Protein AF-A0A8T8WKZ9-F1 (afdb_monomer)

Mean predicted aligned error: 11.45 Å

Sequence (466 aa):
MDSLEERHQKELRELQSKVSRLCDRLESTAENGCGLSLSNDELLAGPQVRETDSFDIVRCGTVTEGEWEELYDFFDEHCRTVIAFMDDQLYSAAHVIRTQPLMATVICVIASKAVRPENYTTYLGAADQIINTTFSGAIDIYTVQAMMLLAAWTGRHRLWGYVASIAVELGLSVAASNLADVSVEHTADLVGLARTWFSLCCFDLMINLNRPFVVYNIMDYLPVASQLLVSPHCRPVDYRLCAYLQGFSITAEAKAQIAKTELQPNPLPDSVIQRLGALDQKIDRWFYHINNSMEPLYQTFAKKQDRNRFMVPFAFLKIYVNGLALHGKVSQHGSADTNRVAFIQKALDSACLLLQTQFESKEFRQMLPYSGDYNLVTTYYAIEFMPKALEVASAAVNCELVLSRLRQGAQLLEEAGAAESASKVRDELHMLKQVMRTSLPPEGLVADLDQAAGESLFDIPNLLDG

Secondary structure (DSSP, 8-state):
-HHHHHHHHHHHHHHHHHHHHHHHHHHHHHTT---------SS-------------TTTTTSS-HHHHHHHHHHIIIIITTSSTTS-GGGG--HHHHHT-HHHHHHHHHHHHHHH-GGGHHHHHHHHHHHHHHHTTS---HHHHHHHHHHHHHHT-HHHHHHHHHHHHHTTHHHHHHHTT-TTS---HHHHHHHHHHHHHHHHHHHH-SSS--SSTTHHHHHHHHGGGGGSTT--HHHHHHHHHHHHHHHHHHHHHHS-TTTTSSSSPPHHHHHHHHHHHHHHHHHHHHHHHHS-HHHHS-SSGGGGGGGHHHHHHHHHHHHHGGGTT---SSS---HHHHHHHHHHHHHHHHHHHHHHH-HHHHHHHHHHHHHHTHHHHHHHHHHHHHHHHHGGGS-HHHHHHHHHHHHHHHHHTT-HHHHHHHHHHHHHHHHHHHHHSPP--------SS-SS-TTS---TT--

Solvent-accessible surface area (backbone atoms only — not comparable to full-atom values): 26734 Å² total; per-residue (Å²): 119,69,71,60,55,54,48,53,56,49,52,51,52,52,50,53,53,52,51,52,56,50,52,56,50,54,53,59,59,61,74,74,70,78,87,81,91,76,92,76,82,89,87,79,89,62,85,76,72,72,78,68,82,70,74,33,54,48,85,70,65,78,38,51,70,72,55,48,51,56,25,45,53,50,27,63,77,70,47,50,71,66,55,68,47,52,65,57,72,80,66,74,42,66,78,62,42,65,74,34,41,54,40,41,29,39,40,42,31,52,26,16,43,70,80,38,57,88,48,25,66,59,35,44,52,52,40,51,54,54,56,61,50,51,81,84,44,90,79,55,70,63,51,49,52,25,50,54,51,46,28,43,55,63,56,40,69,72,52,53,54,53,47,51,53,51,39,50,74,72,37,17,59,56,34,36,56,45,57,64,39,89,87,52,81,75,42,66,66,46,50,51,36,17,51,53,39,52,35,50,50,39,51,35,48,68,71,29,74,91,47,79,62,75,61,76,70,57,74,73,51,57,79,34,49,58,43,45,74,75,34,92,70,50,51,66,41,46,59,33,33,41,53,48,42,59,56,39,44,52,57,53,48,48,62,73,74,50,56,76,74,66,36,42,50,85,59,69,47,68,72,54,53,52,51,49,51,52,52,55,51,48,52,51,52,49,51,51,45,52,72,73,68,46,56,68,81,43,66,30,64,98,52,85,80,39,72,54,62,60,49,46,56,50,20,45,53,40,26,55,58,30,37,49,54,55,44,49,78,71,97,60,103,62,85,78,44,63,67,44,38,52,31,34,47,54,12,47,55,22,34,40,49,32,41,47,57,52,69,72,33,64,68,60,51,72,45,19,53,46,40,31,53,48,73,36,54,62,52,52,53,36,62,69,42,46,68,64,45,42,79,75,29,51,94,79,48,68,55,69,59,52,54,50,32,50,51,52,45,25,48,54,32,39,58,26,68,38,50,69,62,18,48,53,49,51,53,52,50,53,52,51,54,54,54,49,68,74,71,55,79,85,88,84,88,86,80,86,92,86,88,87,86,85,86,62,94,81,61,79,76,75,91,79,82,127

Foldseek 3Di:
DVVVVVVVVVVVVVVVVVVVVVVVVVVVVVVPDDDDDDDDDDDDPDPPPPPPPLDACCVVVVAPPVRLVVLLVQCLVFPLPPQLLDDSVLSVDSVVQSVVRLSSLLSNLLSCLPPPVVSNVVSVVSNVVNVVVVVPDDDDPNNLSSLVSNCQQPVVVVSLLVSQVVLVVVCLVVLLVCLVPPVDAQDLVSLVSVSSVLSSLLCQLLQQLVHDGSDPPSVVSLVSLCSLVVHPNRDLSSLVSNLSSQLSVLSVVLPVVDDLVQLQDPPRDPVLLVSLVVSLVSLVVSLVCLLPPPPCSSCDDPDPLCVCVVLQSSLLSLLSSLLSNLRNDDPDDDDANPSSLVSLQSNLVSLLSNLVSCLPDPSSLVSQSSNVSNSCSSLVSSLVRLLSSCSRNVVPDDVVSSLVSLLSSLVSCVSNVNPVVSVVSVVSSVVSVVVVVVPDDDDDDDDDDPDDDDPPPPDDPPPPPD

Organism: NCBI:txid1448312

Structure (mmCIF, N/CA/C/O backbone):
data_AF-A0A8T8WKZ9-F1
#
_entry.id   AF-A0A8T8WKZ9-F1
#
loop_
_atom_site.group_PDB
_atom_site.id
_atom_site.type_symbol
_atom_site.label_atom_id
_atom_site.label_alt_id
_atom_site.label_comp_id
_atom_site.label_asym_id
_atom_site.label_entity_id
_atom_site.label_seq_id
_atom_site.pdbx_PDB_ins_code
_atom_site.Cartn_x
_atom_site.Cartn_y
_atom_site.Cartn_z
_atom_site.occupancy
_atom_site.B_iso_or_equiv
_atom_site.auth_seq_id
_atom_site.auth_comp_id
_atom_site.auth_asym_id
_atom_site.auth_atom_id
_atom_site.pdbx_PDB_model_num
ATOM 1 N N . MET A 1 1 ? -42.013 -9.005 -16.470 1.00 48.75 1 MET A N 1
ATOM 2 C CA . MET A 1 1 ? -41.425 -8.236 -15.353 1.00 48.75 1 MET A CA 1
ATOM 3 C C . MET A 1 1 ? -42.180 -8.489 -14.048 1.00 48.75 1 MET A C 1
ATOM 5 O O . MET A 1 1 ? -41.531 -8.572 -13.019 1.00 48.75 1 MET A O 1
ATOM 9 N N . ASP A 1 2 ? -43.481 -8.775 -14.105 1.00 52.38 2 ASP A N 1
ATOM 10 C CA . ASP A 1 2 ? -44.369 -8.991 -12.943 1.00 52.38 2 ASP A CA 1
ATOM 11 C C . ASP A 1 2 ? -43.959 -10.119 -11.970 1.00 52.38 2 ASP A C 1
ATOM 13 O O . ASP A 1 2 ? -44.215 -10.034 -10.773 1.00 52.38 2 ASP A O 1
ATOM 17 N N . SER A 1 3 ? -43.243 -11.151 -12.435 1.00 63.34 3 SER A N 1
ATOM 18 C CA . SER A 1 3 ? -42.847 -12.292 -11.588 1.00 63.34 3 SER A CA 1
ATOM 19 C C . SER A 1 3 ? -41.728 -11.982 -10.580 1.00 63.34 3 SER A C 1
ATOM 21 O O . SER A 1 3 ? -41.629 -12.668 -9.562 1.00 63.34 3 SER A O 1
ATOM 23 N N . LEU A 1 4 ? -40.874 -10.987 -10.847 1.00 62.34 4 LEU A N 1
ATOM 24 C CA . LEU A 1 4 ? -39.791 -10.611 -9.927 1.00 62.34 4 LEU A CA 1
ATOM 25 C C . LEU A 1 4 ? -40.314 -9.680 -8.823 1.00 62.34 4 LEU A C 1
ATOM 27 O O . LEU A 1 4 ? -39.914 -9.780 -7.666 1.00 62.34 4 LEU A O 1
ATOM 31 N N . GLU A 1 5 ? -41.262 -8.817 -9.182 1.00 75.75 5 GLU A N 1
ATOM 32 C CA . GLU A 1 5 ? -41.898 -7.867 -8.274 1.00 75.75 5 GLU A CA 1
ATOM 33 C C . GLU A 1 5 ? -42.826 -8.573 -7.274 1.00 75.75 5 GLU A C 1
ATOM 35 O O . GLU A 1 5 ? -42.770 -8.284 -6.078 1.00 75.75 5 GLU A O 1
ATOM 40 N N . GLU A 1 6 ? -43.577 -9.593 -7.709 1.00 77.62 6 GLU A N 1
ATOM 41 C CA . GLU A 1 6 ? -44.344 -10.455 -6.796 1.00 77.62 6 GLU A CA 1
ATOM 42 C C . GLU A 1 6 ? -43.448 -11.204 -5.802 1.00 77.62 6 GLU A C 1
ATOM 44 O O . GLU A 1 6 ? -43.813 -11.366 -4.632 1.00 77.62 6 GL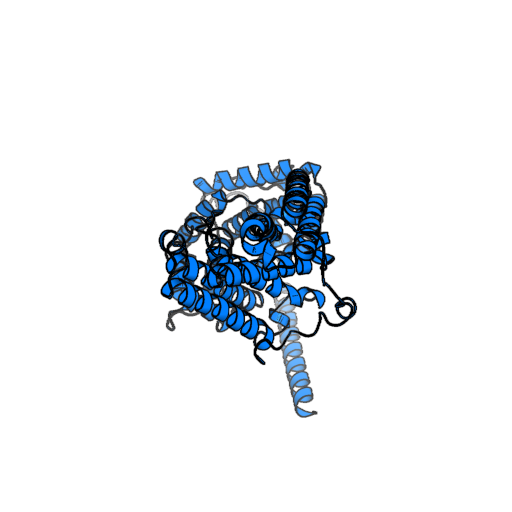U A O 1
ATOM 49 N N . ARG A 1 7 ? -42.257 -11.637 -6.239 1.00 78.06 7 ARG A N 1
ATOM 50 C CA . ARG A 1 7 ? -41.293 -12.325 -5.372 1.00 78.06 7 ARG A CA 1
ATOM 51 C C . ARG A 1 7 ? -40.749 -11.385 -4.299 1.00 78.06 7 ARG A C 1
ATOM 53 O O . ARG A 1 7 ? -40.805 -11.729 -3.120 1.00 78.06 7 ARG A O 1
ATOM 60 N N . HIS A 1 8 ? -40.339 -10.176 -4.680 1.00 74.62 8 HIS A N 1
ATOM 61 C CA . HIS A 1 8 ? -39.871 -9.168 -3.726 1.00 74.62 8 HIS A CA 1
ATOM 62 C C . HIS A 1 8 ? -40.979 -8.718 -2.762 1.00 74.62 8 HIS A C 1
ATOM 64 O O . HIS A 1 8 ? -40.730 -8.584 -1.566 1.00 74.62 8 HIS A O 1
ATOM 70 N N . GLN A 1 9 ? -42.226 -8.564 -3.224 1.00 84.69 9 GLN A N 1
ATOM 71 C CA . GLN A 1 9 ? -43.358 -8.244 -2.342 1.00 84.69 9 GLN A CA 1
ATOM 72 C C . GLN A 1 9 ? -43.710 -9.383 -1.376 1.00 84.69 9 GLN A C 1
ATOM 74 O O . GLN A 1 9 ? -44.252 -9.143 -0.292 1.00 84.69 9 GLN A O 1
ATOM 79 N N . LYS A 1 10 ? -43.452 -10.638 -1.753 1.00 87.12 10 LYS A N 1
ATOM 80 C CA . LYS A 1 10 ? -43.629 -11.787 -0.860 1.00 87.12 10 LYS A CA 1
ATOM 81 C C . LYS A 1 10 ? -42.537 -11.827 0.212 1.00 87.12 10 LYS A C 1
ATOM 83 O O . LYS A 1 10 ? -42.863 -11.986 1.385 1.00 87.12 10 LYS A O 1
ATOM 88 N N . GLU A 1 11 ? -41.284 -11.604 -0.174 1.00 83.38 11 GLU A N 1
ATOM 89 C CA . GLU A 1 11 ? -40.138 -11.555 0.745 1.00 83.38 11 GLU A CA 1
ATOM 90 C C . GLU A 1 11 ? -40.256 -10.390 1.744 1.00 83.38 11 GLU A C 1
ATOM 92 O O . GLU A 1 11 ? -40.051 -10.581 2.944 1.00 83.38 11 GLU A O 1
ATOM 97 N N . LEU A 1 12 ? -40.711 -9.214 1.292 1.00 81.25 12 LEU A N 1
ATOM 98 C CA . LEU A 1 12 ? -40.998 -8.061 2.157 1.00 81.25 12 LEU A CA 1
ATOM 99 C C . LEU A 1 12 ? -42.081 -8.359 3.202 1.00 81.25 12 LEU A C 1
ATOM 101 O O . LEU A 1 12 ? -41.919 -8.011 4.372 1.00 81.25 12 LEU A O 1
ATOM 105 N N . ARG A 1 13 ? -43.162 -9.045 2.811 1.00 87.50 13 ARG A N 1
ATOM 106 C CA . ARG A 1 13 ? -44.236 -9.436 3.741 1.00 87.50 13 ARG A CA 1
ATOM 107 C C . ARG A 1 13 ? -43.771 -10.473 4.766 1.00 87.50 13 ARG A C 1
ATOM 109 O O . ARG A 1 13 ? -44.163 -10.401 5.931 1.00 87.50 13 ARG A O 1
ATOM 116 N N . GLU A 1 14 ? -42.914 -11.411 4.367 1.00 86.88 14 GLU A N 1
ATOM 117 C CA . GLU A 1 14 ? -42.311 -12.376 5.295 1.00 86.88 14 GLU A CA 1
ATOM 118 C C . GLU A 1 14 ? -41.370 -11.708 6.302 1.00 86.88 14 GLU A C 1
ATOM 120 O O . GLU A 1 14 ? -41.425 -12.025 7.493 1.00 86.88 14 GLU A O 1
ATOM 125 N N . LEU A 1 15 ? -40.546 -10.758 5.851 1.00 79.31 15 LEU A N 1
ATOM 126 C CA . LEU A 1 15 ? -39.672 -9.965 6.717 1.00 79.31 15 LEU A CA 1
ATOM 127 C C . LEU A 1 15 ? -40.476 -9.150 7.732 1.00 79.31 15 LEU A C 1
ATOM 129 O O . LEU A 1 15 ? -40.203 -9.232 8.928 1.00 79.31 15 LEU A O 1
ATOM 133 N N . GLN A 1 16 ? -41.521 -8.448 7.289 1.00 82.38 16 GLN A N 1
ATOM 134 C CA . GLN A 1 16 ? -42.404 -7.685 8.178 1.00 82.38 16 GLN A CA 1
ATOM 135 C C . GLN A 1 16 ? -43.085 -8.580 9.226 1.00 82.38 16 GLN A C 1
ATOM 137 O O . GLN A 1 16 ? -43.131 -8.224 10.402 1.00 82.38 16 GLN A O 1
ATOM 142 N N . SER A 1 17 ? -43.536 -9.782 8.843 1.00 84.25 17 SER A N 1
ATOM 143 C CA . SER A 1 17 ? -44.121 -10.738 9.794 1.00 84.25 17 SER A CA 1
ATOM 144 C C . SER A 1 17 ? -43.108 -11.233 10.833 1.00 84.25 17 SER A C 1
ATOM 146 O O . SER A 1 17 ? -43.464 -11.394 12.001 1.00 84.25 17 SER A O 1
ATOM 148 N N . LYS A 1 18 ? -41.848 -11.469 10.440 1.00 82.94 18 LYS A N 1
ATOM 149 C CA . LYS A 1 18 ? -40.783 -11.886 11.370 1.00 82.94 18 LYS A CA 1
ATOM 150 C C . LYS A 1 18 ? -40.422 -10.778 12.357 1.00 82.94 18 LYS A C 1
ATOM 152 O O . LYS A 1 18 ? -40.240 -11.075 13.534 1.00 82.94 18 LYS A O 1
ATOM 157 N N . VAL A 1 19 ? -40.361 -9.530 11.892 1.00 81.25 19 VAL A N 1
ATOM 158 C CA . VAL A 1 19 ? -40.084 -8.363 12.742 1.00 81.25 19 VAL A CA 1
ATOM 159 C C . VAL A 1 19 ? -41.195 -8.169 13.773 1.00 81.25 19 VAL A C 1
ATOM 161 O O . VAL A 1 19 ? -40.887 -8.084 14.956 1.00 81.25 19 VAL A O 1
ATOM 164 N N . SER A 1 20 ? -42.471 -8.228 13.370 1.00 82.06 20 SER A N 1
ATOM 165 C CA . SER A 1 20 ? -43.595 -8.127 14.319 1.00 82.06 20 SER A CA 1
ATOM 166 C C . SER A 1 20 ? -43.516 -9.185 15.423 1.00 82.06 20 SER A C 1
ATOM 168 O O . SER A 1 20 ? -43.605 -8.852 16.597 1.00 82.06 20 SER A O 1
ATOM 170 N N . ARG A 1 21 ? -43.232 -10.449 15.074 1.00 80.12 21 ARG A N 1
ATOM 171 C CA . ARG A 1 21 ? -43.097 -11.526 16.073 1.00 80.12 21 ARG A CA 1
ATOM 172 C C . ARG A 1 21 ? -41.918 -11.329 17.025 1.00 80.12 21 ARG A C 1
ATOM 174 O O . ARG A 1 21 ? -41.948 -11.853 18.134 1.00 80.12 21 ARG A O 1
ATOM 181 N N . LEU A 1 22 ? -40.851 -10.659 16.590 1.00 73.62 22 LEU A N 1
ATOM 182 C CA . LEU A 1 22 ? -39.712 -10.342 17.453 1.00 73.62 22 LEU A CA 1
ATOM 183 C C . LEU A 1 22 ? -40.045 -9.195 18.410 1.00 73.62 22 LEU A C 1
ATOM 185 O O . LEU A 1 22 ? -39.697 -9.294 19.585 1.00 73.62 22 LEU A O 1
ATOM 189 N N . CYS A 1 23 ? -40.761 -8.172 17.938 1.00 73.88 23 CYS A N 1
ATOM 190 C CA . CYS A 1 23 ? -41.274 -7.088 18.777 1.00 73.88 23 CYS A CA 1
ATOM 191 C C . CYS A 1 23 ? -42.235 -7.622 19.850 1.00 73.88 23 CYS A C 1
ATOM 193 O O . CYS A 1 23 ? -41.998 -7.380 21.031 1.00 73.88 23 CYS A O 1
ATOM 195 N N . ASP A 1 24 ? -43.200 -8.467 19.473 1.00 72.38 24 ASP A N 1
ATOM 196 C CA . ASP A 1 24 ? -44.149 -9.077 20.418 1.00 72.38 24 ASP A CA 1
ATOM 197 C C . ASP A 1 24 ? -43.430 -9.923 21.490 1.00 72.38 24 ASP A C 1
ATOM 199 O O . ASP A 1 24 ? -43.815 -9.956 22.660 1.00 72.38 24 ASP A O 1
ATOM 203 N N . ARG A 1 25 ? -42.336 -10.605 21.113 1.00 71.69 25 ARG A N 1
ATOM 204 C CA . ARG A 1 25 ? -41.516 -11.382 22.057 1.00 71.69 25 ARG A CA 1
ATOM 205 C C . ARG A 1 25 ? -40.749 -10.490 23.027 1.00 71.69 25 ARG A C 1
ATOM 207 O O . ARG A 1 25 ? -40.689 -10.834 24.204 1.00 71.69 25 ARG A O 1
ATOM 214 N N . LEU A 1 26 ? -40.192 -9.379 22.549 1.00 64.31 26 LEU A N 1
ATOM 215 C CA . LEU A 1 26 ? -39.468 -8.403 23.368 1.00 64.31 26 LEU A CA 1
ATOM 216 C C . LEU A 1 26 ? -40.388 -7.730 24.393 1.00 64.31 26 LEU A C 1
ATOM 218 O O . LEU A 1 26 ? -40.018 -7.623 25.564 1.00 64.31 26 LEU A O 1
ATOM 222 N N . GLU A 1 27 ? -41.603 -7.374 23.982 1.00 64.94 27 GLU A N 1
ATOM 223 C CA . GLU A 1 27 ? -42.620 -6.797 24.866 1.00 64.94 27 GLU A CA 1
ATOM 224 C C . GLU A 1 27 ? -43.081 -7.813 25.926 1.00 64.94 27 GLU A C 1
ATOM 226 O O . GLU A 1 27 ? -43.114 -7.494 27.114 1.00 64.94 27 GLU A O 1
ATOM 231 N N . SER A 1 28 ? -43.267 -9.087 25.550 1.00 55.44 28 SER A N 1
ATOM 232 C CA . SER A 1 28 ? -43.614 -10.153 26.508 1.00 55.44 28 SER A CA 1
ATOM 233 C C . SER A 1 28 ? -42.519 -10.456 27.548 1.00 55.44 28 SER A C 1
ATOM 235 O O . SER A 1 28 ? -42.813 -10.913 28.655 1.00 55.44 28 SER A O 1
ATOM 237 N N . THR A 1 29 ? -41.245 -10.197 27.226 1.00 52.41 29 THR A N 1
ATOM 238 C CA . THR A 1 29 ? -40.129 -10.325 28.180 1.00 52.41 29 THR A CA 1
ATOM 239 C C . THR A 1 29 ? -39.989 -9.127 29.114 1.00 52.41 29 THR A C 1
ATOM 241 O O . THR A 1 29 ? -39.468 -9.294 30.215 1.00 52.41 29 THR A O 1
ATOM 244 N N . ALA A 1 30 ? -40.473 -7.947 28.719 1.00 46.53 30 ALA A N 1
ATOM 245 C CA . ALA A 1 30 ? -40.441 -6.748 29.554 1.00 46.53 30 ALA A CA 1
ATOM 246 C C . ALA A 1 30 ? -41.536 -6.758 30.639 1.00 46.53 30 ALA A C 1
ATOM 248 O O . ALA A 1 30 ? -41.318 -6.241 31.733 1.00 46.53 30 ALA A O 1
ATOM 249 N N . GLU A 1 31 ? -42.681 -7.402 30.388 1.00 45.56 31 GLU A N 1
ATOM 250 C CA . GLU A 1 31 ? -43.808 -7.436 31.337 1.00 45.56 31 GLU A CA 1
ATOM 251 C C . GLU A 1 31 ? -43.670 -8.481 32.465 1.00 45.56 31 GLU A C 1
ATOM 253 O O . GLU A 1 31 ? -44.342 -8.370 33.488 1.00 45.56 31 GLU A O 1
ATOM 258 N N . ASN A 1 32 ? -42.758 -9.456 32.347 1.00 43.00 32 ASN A N 1
ATOM 259 C CA . ASN A 1 32 ? -42.540 -10.497 33.369 1.00 43.00 32 ASN A CA 1
ATOM 260 C C . ASN A 1 32 ? -41.436 -10.172 34.397 1.00 43.00 32 ASN A C 1
ATOM 262 O O . ASN A 1 32 ? -41.129 -10.999 35.257 1.00 43.00 32 ASN A O 1
ATOM 266 N N . GLY A 1 33 ? -40.835 -8.982 34.337 1.00 40.00 33 GLY A N 1
ATOM 267 C CA . GLY A 1 33 ? -39.768 -8.561 35.245 1.00 40.00 33 GLY A CA 1
ATOM 268 C C . GLY A 1 33 ? -40.228 -7.533 36.275 1.00 40.00 33 GLY A C 1
ATOM 269 O O . GLY A 1 33 ? -39.850 -6.371 36.172 1.00 40.00 33 GLY A O 1
ATOM 270 N N . CYS A 1 34 ? -41.005 -7.931 37.289 1.00 31.66 34 CYS A N 1
ATOM 271 C CA . CYS A 1 34 ? -41.248 -7.064 38.445 1.00 31.66 34 CYS A CA 1
ATOM 272 C C . CYS A 1 34 ? -41.104 -7.799 39.781 1.00 31.66 34 CYS A C 1
ATOM 274 O O . CYS A 1 34 ? -41.823 -8.755 40.064 1.00 31.66 34 CYS A O 1
ATOM 276 N N . GLY A 1 35 ? -40.222 -7.253 40.623 1.00 29.45 35 GLY A N 1
ATOM 277 C CA . GLY A 1 35 ? -40.272 -7.381 42.075 1.00 29.45 35 GLY A CA 1
ATOM 278 C C . GLY A 1 35 ? -39.151 -8.216 42.678 1.00 29.45 35 GLY A C 1
ATOM 279 O O . GLY A 1 35 ? -39.231 -9.435 42.670 1.00 29.45 35 GLY A O 1
ATOM 280 N N . LEU A 1 36 ? -38.147 -7.545 43.255 1.00 28.38 36 LEU A N 1
ATOM 281 C CA . LEU A 1 36 ? -37.697 -7.735 44.644 1.00 28.38 36 LEU A CA 1
ATOM 282 C C . LEU A 1 36 ? -36.511 -6.798 44.928 1.00 28.38 36 LEU A C 1
ATOM 284 O O . LEU A 1 36 ? -35.395 -7.000 44.463 1.00 28.38 36 LEU A O 1
ATOM 288 N N . SER A 1 37 ? -36.771 -5.762 45.722 1.00 32.53 37 SER A N 1
ATOM 289 C CA . SER A 1 37 ? -35.745 -5.048 46.477 1.00 32.53 37 SER A CA 1
ATOM 290 C C . SER A 1 37 ? -35.223 -5.953 47.590 1.00 32.53 37 SER A C 1
ATOM 292 O O . SER A 1 37 ? -36.053 -6.506 48.308 1.00 32.53 37 SER A O 1
ATOM 294 N N . LEU A 1 38 ? -33.906 -6.039 47.782 1.00 27.23 38 LEU A N 1
ATOM 295 C CA . LEU A 1 38 ? -33.244 -6.130 49.090 1.00 27.23 38 LEU A CA 1
ATOM 296 C C . LEU A 1 38 ? -31.725 -6.014 48.894 1.00 27.23 38 LEU A C 1
ATOM 298 O O . LEU A 1 38 ? -31.119 -6.731 48.103 1.00 27.23 38 LEU A O 1
ATOM 302 N N . SER A 1 39 ? -31.140 -5.083 49.637 1.00 34.62 39 SER A N 1
ATOM 303 C CA . SER A 1 39 ? -29.712 -4.954 49.903 1.00 34.62 39 SER A CA 1
ATOM 304 C C . SER A 1 39 ? -29.153 -6.227 50.535 1.00 34.62 39 SER A C 1
ATOM 306 O O . SER A 1 39 ? -29.750 -6.722 51.487 1.00 34.62 39 SER A O 1
ATOM 308 N N . ASN A 1 40 ? -27.993 -6.683 50.068 1.00 28.42 40 ASN A N 1
ATOM 309 C CA . ASN A 1 40 ? -27.014 -7.414 50.870 1.00 28.42 40 ASN A CA 1
ATOM 310 C C . ASN A 1 40 ? -25.637 -7.219 50.230 1.00 28.42 40 ASN A C 1
ATOM 312 O O . ASN A 1 40 ? -25.281 -7.878 49.253 1.00 28.42 40 ASN A O 1
ATOM 316 N N . ASP A 1 41 ? -24.904 -6.267 50.801 1.00 33.44 41 ASP A N 1
ATOM 317 C CA . ASP A 1 41 ? -23.449 -6.290 50.826 1.00 33.44 41 ASP A CA 1
ATOM 318 C C . ASP A 1 41 ? -22.956 -7.640 51.376 1.00 33.44 41 ASP A C 1
ATOM 320 O O . ASP A 1 41 ? -23.628 -8.283 52.183 1.00 33.44 41 ASP A O 1
ATOM 324 N N . GLU A 1 42 ? -21.759 -8.031 50.939 1.00 36.00 42 GLU A N 1
ATOM 325 C CA . GLU A 1 42 ? -20.945 -9.113 51.506 1.00 36.00 42 GLU A CA 1
ATOM 326 C C . GLU A 1 42 ? -21.527 -10.533 51.409 1.00 36.00 42 GLU A C 1
ATOM 328 O O . GLU A 1 42 ? -21.991 -11.062 52.411 1.00 36.00 42 GLU A O 1
ATOM 333 N N . LEU A 1 43 ? -21.416 -11.206 50.246 1.00 31.42 43 LEU A N 1
ATOM 334 C CA . LEU A 1 43 ? -21.198 -12.674 50.184 1.00 31.42 43 LEU A CA 1
ATOM 335 C C . LEU A 1 43 ? -20.995 -13.261 48.770 1.00 31.42 43 LEU A C 1
ATOM 337 O O . LEU A 1 43 ? -21.467 -14.353 48.497 1.00 31.42 43 LEU A O 1
ATOM 341 N N . LEU A 1 44 ? -20.249 -12.616 47.865 1.00 32.22 44 LEU A N 1
ATOM 342 C CA . LEU A 1 44 ? -19.703 -13.296 46.672 1.00 32.22 44 LEU A CA 1
ATOM 343 C C . LEU A 1 44 ? -18.337 -12.708 46.285 1.00 32.22 44 LEU A C 1
ATOM 345 O O . LEU A 1 44 ? -18.161 -12.108 45.229 1.00 32.22 44 LEU A O 1
ATOM 349 N N . ALA A 1 45 ? -17.343 -12.893 47.155 1.00 33.38 45 ALA A N 1
ATOM 350 C CA . ALA A 1 45 ? -15.942 -12.701 46.791 1.00 33.38 45 ALA A CA 1
ATOM 351 C C . ALA A 1 45 ? -15.479 -13.876 45.906 1.00 33.38 45 ALA A C 1
ATOM 353 O O . ALA A 1 45 ? -14.864 -14.832 46.378 1.00 33.38 45 ALA A O 1
ATOM 354 N N . GLY A 1 46 ? -15.813 -13.818 44.614 1.00 35.88 46 GLY A N 1
ATOM 355 C CA . GLY A 1 46 ? -15.038 -14.509 43.581 1.00 35.88 46 GLY A CA 1
ATOM 356 C C . GLY A 1 46 ? -13.632 -13.900 43.495 1.00 35.88 46 GLY A C 1
ATOM 357 O O . GLY A 1 46 ? -13.420 -12.8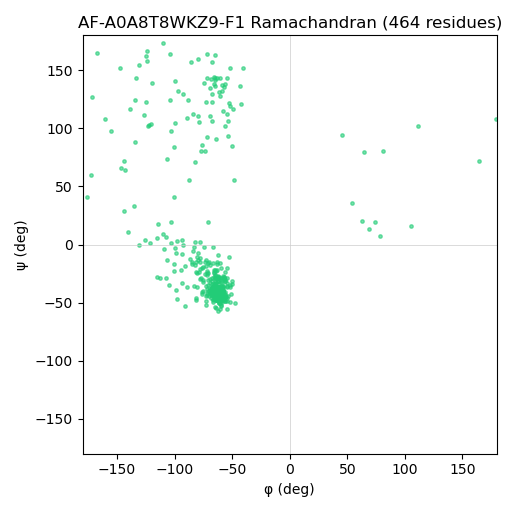04 44.024 1.00 35.88 46 GLY A O 1
ATOM 358 N N . PRO A 1 47 ? -12.648 -14.579 42.875 1.00 31.02 47 PRO A N 1
ATOM 359 C CA . PRO A 1 47 ? -11.310 -14.021 42.762 1.00 31.02 47 PRO A CA 1
ATOM 360 C C . PRO A 1 47 ? -11.426 -12.684 42.039 1.00 31.02 47 PRO A C 1
ATOM 362 O O . PRO A 1 47 ? -11.841 -12.648 40.882 1.00 31.02 47 PRO A O 1
ATOM 365 N N . GLN A 1 48 ? -11.106 -11.593 42.742 1.00 32.06 48 GLN A N 1
ATOM 366 C CA . GLN A 1 48 ? -10.944 -10.290 42.123 1.00 32.06 48 GLN A CA 1
ATOM 367 C C . GLN A 1 48 ? -9.888 -10.462 41.037 1.00 32.06 48 GLN A C 1
ATOM 369 O O . GLN A 1 48 ? -8.689 -10.541 41.313 1.00 32.06 48 GLN A O 1
ATOM 374 N N . VAL A 1 49 ? -10.351 -10.554 39.791 1.00 36.72 49 VAL A N 1
ATOM 375 C CA . VAL A 1 49 ? -9.565 -10.125 38.648 1.00 36.72 49 VAL A CA 1
ATOM 376 C C . VAL A 1 49 ? -9.198 -8.701 39.015 1.00 36.72 49 VAL A C 1
ATOM 378 O O . VAL A 1 49 ? -10.070 -7.840 39.094 1.00 36.72 49 VAL A O 1
ATOM 381 N N . ARG A 1 50 ? -7.932 -8.480 39.382 1.00 34.25 50 ARG A N 1
ATOM 382 C CA . ARG A 1 50 ? -7.399 -7.126 39.447 1.00 34.25 50 ARG A CA 1
ATOM 383 C C . ARG A 1 50 ? -7.793 -6.510 38.115 1.00 34.25 50 ARG A C 1
ATOM 385 O O . ARG A 1 50 ? -7.376 -7.043 37.088 1.00 34.25 50 ARG A O 1
ATOM 392 N N . GLU A 1 51 ? -8.621 -5.468 38.130 1.00 40.53 51 GLU A N 1
ATOM 393 C CA . GLU A 1 51 ? -8.671 -4.531 37.019 1.00 40.53 51 GLU A CA 1
ATOM 394 C C . GLU A 1 51 ? -7.222 -4.089 36.843 1.00 40.53 51 GLU A C 1
ATOM 396 O O . GLU A 1 51 ? -6.701 -3.256 37.578 1.00 40.53 51 GLU A O 1
ATOM 401 N N . THR A 1 52 ? -6.493 -4.760 35.956 1.00 45.19 52 THR A N 1
ATOM 402 C CA . THR A 1 52 ? -5.331 -4.155 35.340 1.00 45.19 52 THR A CA 1
ATOM 403 C C . THR A 1 52 ? -5.885 -2.877 34.760 1.00 45.19 52 THR A C 1
ATOM 405 O O . THR A 1 52 ? -6.753 -2.967 33.890 1.00 45.19 52 THR A O 1
ATOM 408 N N . ASP A 1 53 ? -5.465 -1.739 35.317 1.00 53.44 53 ASP A N 1
ATOM 409 C CA . ASP A 1 53 ? -5.696 -0.400 34.789 1.00 53.44 53 ASP A CA 1
ATOM 410 C C . ASP A 1 53 ? -5.279 -0.414 33.318 1.00 53.44 53 ASP A C 1
ATOM 412 O O . ASP A 1 53 ? -4.129 -0.163 32.959 1.00 53.44 53 ASP A O 1
ATOM 416 N N . SER A 1 54 ? -6.204 -0.843 32.466 1.00 65.19 54 SER A N 1
ATOM 417 C CA . SER A 1 54 ? -6.014 -0.900 31.036 1.00 65.19 54 SER A CA 1
ATOM 418 C C . SER A 1 54 ? -5.970 0.553 30.621 1.00 65.19 54 SER A C 1
ATOM 420 O O . SER A 1 54 ? -6.951 1.280 30.798 1.00 65.19 54 SER A O 1
ATOM 422 N N . PHE A 1 55 ? -4.781 0.997 30.217 1.00 74.44 55 PHE A N 1
ATOM 423 C CA . PHE A 1 55 ? -4.540 2.372 29.820 1.00 74.44 55 PHE A CA 1
ATOM 424 C C . PHE A 1 55 ? -5.591 2.764 28.783 1.00 74.44 55 PHE A C 1
ATOM 426 O O . PHE A 1 55 ? -5.658 2.157 27.719 1.00 74.44 55 PHE A O 1
ATOM 433 N N . ASP A 1 56 ? -6.389 3.778 29.098 1.00 83.94 56 ASP A N 1
ATOM 434 C CA . ASP A 1 56 ? -7.410 4.337 28.223 1.00 83.94 56 ASP A CA 1
ATOM 435 C C . ASP A 1 56 ? -7.143 5.835 28.083 1.00 83.94 56 ASP A C 1
ATOM 437 O O . ASP A 1 56 ? -7.096 6.558 29.079 1.00 83.94 56 ASP A O 1
ATOM 441 N N . ILE A 1 57 ? -6.971 6.303 26.846 1.00 89.25 57 ILE A N 1
ATOM 442 C CA . ILE A 1 57 ? -6.551 7.675 26.536 1.00 89.25 57 ILE A CA 1
ATOM 443 C C . ILE A 1 57 ? -7.473 8.735 27.157 1.00 89.25 57 ILE A C 1
ATOM 445 O O . ILE A 1 57 ? -7.002 9.801 27.566 1.00 89.25 57 ILE A O 1
ATOM 449 N N . VAL A 1 58 ? -8.765 8.429 27.297 1.00 89.81 58 VAL A N 1
ATOM 450 C CA . VAL A 1 58 ? -9.728 9.339 27.922 1.00 89.81 58 VAL A CA 1
ATOM 451 C C . VAL A 1 58 ? -9.686 9.257 29.446 1.00 89.81 58 VAL A C 1
ATOM 453 O O . VAL A 1 58 ? -9.604 10.290 30.107 1.00 89.81 58 VAL A O 1
ATOM 456 N N . ARG A 1 59 ? -9.674 8.052 30.039 1.00 86.25 59 ARG A N 1
ATOM 457 C CA . ARG A 1 59 ? -9.525 7.893 31.503 1.00 86.25 59 ARG A CA 1
ATOM 458 C C . ARG A 1 59 ? -8.215 8.487 32.020 1.00 86.25 59 ARG A C 1
ATOM 460 O O . ARG A 1 59 ? -8.179 9.008 33.130 1.00 86.25 59 ARG A O 1
ATOM 467 N N . CYS A 1 60 ? -7.159 8.452 31.213 1.00 85.62 60 CYS A N 1
ATOM 468 C CA . CYS A 1 60 ? -5.878 9.090 31.504 1.00 85.62 60 CYS A CA 1
ATOM 469 C C . CYS A 1 60 ? -5.904 10.622 31.341 1.00 85.62 60 CYS A C 1
ATOM 471 O O . CYS A 1 60 ? -4.885 11.269 31.573 1.00 85.62 60 CYS A O 1
ATOM 473 N N . GLY A 1 61 ? -7.030 11.214 30.927 1.00 87.31 61 GLY A N 1
ATOM 474 C CA . GLY A 1 61 ? -7.199 12.658 30.754 1.00 87.31 61 GLY A CA 1
ATOM 475 C C . GLY A 1 61 ? -6.401 13.247 29.590 1.00 87.31 61 GLY A C 1
ATOM 476 O O . GLY A 1 61 ? -6.244 14.462 29.517 1.00 87.31 61 GLY A O 1
ATOM 477 N N . THR A 1 62 ? -5.875 12.404 28.696 1.00 91.94 62 THR A N 1
ATOM 478 C CA . THR A 1 62 ? -5.148 12.858 27.498 1.00 91.94 62 THR A CA 1
ATOM 479 C C . THR A 1 62 ? -6.113 13.383 26.437 1.00 91.94 62 THR A C 1
ATOM 481 O O . THR A 1 62 ? -5.760 14.278 25.675 1.00 91.94 62 THR A O 1
ATOM 484 N N . VAL A 1 63 ? -7.326 12.829 26.405 1.00 94.62 63 VAL A N 1
ATOM 485 C CA . VAL A 1 63 ? -8.428 13.219 25.524 1.00 94.62 63 VAL A CA 1
ATOM 486 C C . VAL A 1 63 ? -9.704 13.340 26.361 1.00 94.62 63 VAL A C 1
ATOM 488 O O . VAL A 1 63 ? -9.906 12.566 27.292 1.00 94.62 63 VAL A O 1
ATOM 491 N N . THR A 1 64 ? -10.571 14.307 26.065 1.00 95.12 64 THR A N 1
ATOM 492 C CA . THR A 1 64 ? -11.927 14.356 26.661 1.00 95.12 64 THR A CA 1
ATOM 493 C C . THR A 1 64 ? -12.912 13.500 25.857 1.00 95.12 64 THR A C 1
ATOM 495 O O . THR A 1 64 ? -12.686 13.297 24.671 1.00 95.12 64 THR A O 1
ATOM 498 N N . GLU A 1 65 ? -14.028 13.029 26.433 1.00 94.94 65 GLU A N 1
ATOM 499 C CA . GLU A 1 65 ? -14.988 12.220 25.647 1.00 94.94 65 GLU A CA 1
ATOM 500 C C . GLU A 1 65 ? -15.516 12.957 24.408 1.00 94.94 65 GLU A C 1
ATOM 502 O O . GLU A 1 65 ? -15.514 12.396 23.320 1.00 94.94 65 GLU A O 1
ATOM 507 N N . GLY A 1 66 ? -15.871 14.240 24.533 1.00 95.44 66 GLY A N 1
ATOM 508 C CA . GLY A 1 66 ? -16.343 15.018 23.380 1.00 95.44 66 GLY A CA 1
ATOM 509 C C . GLY A 1 66 ? -15.275 15.212 22.297 1.00 95.44 66 GLY A C 1
ATOM 510 O O . GLY A 1 66 ? -15.587 15.260 21.114 1.00 95.44 66 GLY A O 1
ATOM 511 N N . GLU A 1 67 ? -14.000 15.287 22.681 1.00 96.12 67 GLU A N 1
ATOM 512 C CA . GLU A 1 67 ? -12.889 15.311 21.725 1.00 96.12 67 GLU A CA 1
ATOM 513 C C . GLU A 1 67 ? -12.671 13.952 21.062 1.00 96.12 67 GLU A C 1
ATOM 515 O O . GLU A 1 67 ? -12.365 13.898 19.874 1.00 96.12 67 GLU A O 1
ATOM 520 N N . TRP A 1 68 ? -12.824 12.858 21.808 1.00 97.00 68 TRP A N 1
ATOM 521 C CA . TRP A 1 68 ? -12.739 11.520 21.240 1.00 97.00 68 TRP A CA 1
ATOM 522 C C . TRP A 1 68 ? -13.842 11.292 20.200 1.00 97.00 68 TRP A C 1
ATOM 524 O O . TRP A 1 68 ? -13.545 10.798 19.115 1.00 97.00 68 TRP A O 1
ATOM 534 N N . GLU A 1 69 ? -15.080 11.697 20.501 1.00 96.12 69 GLU A N 1
ATOM 535 C CA . GLU A 1 69 ? -16.216 11.623 19.573 1.00 96.12 69 GLU A CA 1
ATOM 536 C C . GLU A 1 69 ? -15.943 12.424 18.289 1.00 96.12 69 GLU A C 1
ATOM 538 O O . GLU A 1 69 ? -16.057 11.875 17.197 1.00 96.12 69 GLU A O 1
ATOM 543 N N . GLU A 1 70 ? -15.462 13.669 18.401 1.00 96.56 70 GLU A N 1
ATOM 544 C CA . GLU A 1 70 ? -15.079 14.499 17.244 1.00 96.56 70 GLU A CA 1
ATOM 545 C C . GLU A 1 70 ? -14.005 13.830 16.365 1.00 96.56 70 GLU A C 1
ATOM 547 O O . GLU A 1 70 ? -14.096 13.828 15.134 1.00 96.56 70 GLU A O 1
ATOM 552 N N . LEU A 1 71 ? -12.976 13.246 16.989 1.00 97.06 71 LEU A N 1
ATOM 553 C CA . LEU A 1 71 ? -11.896 12.555 16.280 1.00 97.06 71 LEU A CA 1
ATOM 554 C C . LEU A 1 71 ? -12.380 11.249 15.633 1.00 97.06 71 LEU A C 1
ATOM 556 O O . LEU A 1 71 ? -11.947 10.916 14.526 1.00 97.06 71 LEU A O 1
ATOM 560 N N . TYR A 1 72 ? -13.271 10.514 16.301 1.00 96.69 72 TYR A N 1
ATOM 561 C CA . TYR A 1 72 ? -13.886 9.308 15.757 1.00 96.69 72 TYR A CA 1
ATOM 562 C C . TYR A 1 72 ? -14.767 9.629 14.547 1.00 96.69 72 TYR A C 1
ATOM 564 O O . TYR A 1 72 ? -14.621 8.970 13.519 1.00 96.69 72 TYR A O 1
ATOM 572 N N . ASP A 1 73 ? -15.605 10.663 14.629 1.00 96.06 73 ASP A N 1
ATOM 573 C CA . ASP A 1 73 ? -16.482 11.083 13.532 1.00 96.06 73 ASP A CA 1
ATOM 574 C C . ASP A 1 73 ? -15.666 11.468 12.292 1.00 96.06 73 ASP A C 1
ATOM 576 O O . ASP A 1 73 ? -15.940 10.997 11.185 1.00 96.06 73 ASP A O 1
ATOM 580 N N . PHE A 1 74 ? -14.584 12.235 12.478 1.00 95.62 74 PHE A N 1
ATOM 581 C CA . PHE A 1 74 ? -13.659 12.546 11.387 1.00 95.62 74 PHE A CA 1
ATOM 582 C C . PHE A 1 74 ? -13.043 11.275 10.780 1.00 95.62 74 PHE A C 1
ATOM 584 O O . PHE A 1 74 ? -12.923 11.148 9.557 1.00 95.62 74 PHE A O 1
ATOM 591 N N . PHE A 1 75 ? -12.627 10.323 11.621 1.00 95.19 75 PHE A N 1
ATOM 592 C CA . PHE A 1 75 ? -12.048 9.069 11.152 1.00 95.19 75 PHE A CA 1
ATOM 593 C C . PHE A 1 75 ? -13.057 8.219 10.369 1.00 95.19 75 PHE A C 1
ATOM 595 O O . PHE A 1 75 ? -12.703 7.711 9.300 1.00 95.19 75 PHE A O 1
ATOM 602 N N . ASP A 1 76 ? -14.283 8.056 10.868 1.00 93.12 76 ASP A N 1
ATOM 603 C CA . ASP A 1 76 ? -15.322 7.265 10.201 1.00 93.12 76 ASP A CA 1
ATOM 604 C C . ASP A 1 76 ? -15.692 7.878 8.842 1.00 93.12 76 ASP A C 1
ATOM 606 O O . ASP A 1 76 ? -15.774 7.156 7.845 1.00 93.12 76 ASP A O 1
ATOM 610 N N . GLU A 1 77 ? -15.796 9.211 8.765 1.00 91.19 77 GLU A N 1
ATOM 611 C CA . GLU A 1 77 ? -16.152 9.914 7.530 1.00 91.19 77 GLU A CA 1
ATOM 612 C C . GLU A 1 77 ? -15.026 9.904 6.480 1.00 91.19 77 GLU A C 1
ATOM 614 O O . GLU A 1 77 ? -15.283 9.729 5.282 1.00 91.19 77 GLU A O 1
ATOM 619 N N . HIS A 1 78 ? -13.771 10.102 6.898 1.00 90.06 78 HIS A N 1
ATOM 620 C CA . HIS A 1 78 ? -12.676 10.398 5.966 1.00 90.06 78 HIS A CA 1
ATOM 621 C C . HIS A 1 78 ? -11.581 9.331 5.891 1.00 90.06 78 HIS A C 1
ATOM 623 O O . HIS A 1 78 ? -10.936 9.182 4.850 1.00 90.06 78 HIS A O 1
ATOM 629 N N . CYS A 1 79 ? -11.351 8.573 6.963 1.00 90.94 79 CYS A N 1
ATOM 630 C CA . CYS A 1 79 ? -10.177 7.704 7.094 1.00 90.94 79 CYS A CA 1
ATOM 631 C C . CYS A 1 79 ? -10.503 6.212 6.972 1.00 90.94 79 CYS A C 1
ATOM 633 O O . CYS A 1 79 ? -9.660 5.442 6.501 1.00 90.94 79 CYS A O 1
ATOM 635 N N . ARG A 1 80 ? -11.719 5.801 7.348 1.00 88.62 80 ARG A N 1
ATOM 636 C CA . ARG A 1 80 ? -12.165 4.400 7.447 1.00 88.62 80 ARG A CA 1
ATOM 637 C C . ARG A 1 80 ? -11.869 3.554 6.211 1.00 88.62 80 ARG A C 1
ATOM 639 O O . ARG A 1 80 ? -11.584 2.364 6.294 1.00 88.62 80 ARG A O 1
ATOM 646 N N . THR A 1 81 ? -11.935 4.191 5.049 1.00 86.19 81 THR A N 1
ATOM 647 C CA . THR A 1 81 ? -11.822 3.574 3.727 1.00 86.19 81 THR A CA 1
ATOM 648 C C . THR A 1 81 ? -10.501 3.863 3.011 1.00 86.19 81 THR A C 1
ATOM 650 O O . THR A 1 81 ? -10.341 3.544 1.832 1.00 86.19 81 THR A O 1
ATOM 653 N N . VAL A 1 82 ? -9.544 4.516 3.671 1.00 87.56 82 VAL A N 1
ATOM 654 C CA . VAL A 1 82 ? -8.276 4.902 3.032 1.00 87.56 82 VAL A CA 1
ATOM 655 C C . VAL A 1 82 ? -7.462 3.667 2.641 1.00 87.56 82 VAL A C 1
ATOM 657 O O . VAL A 1 82 ? -6.984 3.581 1.510 1.00 87.56 82 VAL A O 1
ATOM 660 N N . ILE A 1 83 ? -7.364 2.677 3.530 1.00 89.38 83 ILE A N 1
ATOM 661 C CA . ILE A 1 83 ? -6.601 1.450 3.286 1.00 89.38 83 ILE A CA 1
ATOM 662 C C . ILE A 1 83 ? -7.503 0.408 2.619 1.00 89.38 83 ILE A C 1
ATOM 664 O O . ILE A 1 83 ? -8.387 -0.169 3.246 1.00 89.38 83 ILE A O 1
ATOM 668 N N . ALA A 1 84 ? -7.266 0.139 1.335 1.00 85.62 84 ALA A N 1
ATOM 669 C CA . ALA A 1 84 ? -8.214 -0.593 0.488 1.00 85.62 84 ALA A CA 1
ATOM 670 C C . ALA A 1 84 ? -8.449 -2.068 0.867 1.00 85.62 84 ALA A C 1
ATOM 672 O O . ALA A 1 84 ? -9.496 -2.635 0.544 1.00 85.62 84 ALA A O 1
ATOM 673 N N . PHE A 1 85 ? -7.482 -2.687 1.539 1.00 86.00 85 PHE A N 1
ATOM 674 C CA . PHE A 1 85 ? -7.496 -4.099 1.924 1.00 86.00 85 PHE A CA 1
ATOM 675 C C . PHE A 1 85 ? -7.544 -4.300 3.449 1.00 86.00 85 PHE A C 1
ATOM 677 O O . PHE A 1 85 ? -7.243 -5.390 3.933 1.00 86.00 85 PHE A O 1
ATOM 684 N N . MET A 1 86 ? -7.923 -3.262 4.204 1.00 89.62 86 MET A N 1
ATOM 685 C CA . MET A 1 86 ? -8.357 -3.378 5.601 1.00 89.62 86 MET A CA 1
ATOM 686 C C . MET A 1 86 ? -9.884 -3.360 5.650 1.00 89.62 86 MET A C 1
ATOM 688 O O . MET A 1 86 ? -10.531 -2.652 4.876 1.00 89.62 86 MET A O 1
ATOM 692 N N . ASP A 1 87 ? -10.457 -4.187 6.520 1.00 87.88 87 ASP A N 1
ATOM 693 C CA . ASP A 1 87 ? -11.905 -4.308 6.665 1.00 87.88 87 ASP A CA 1
ATOM 694 C C . ASP A 1 87 ? -12.473 -3.061 7.356 1.00 87.88 87 ASP A C 1
ATOM 696 O O . ASP A 1 87 ? -12.064 -2.699 8.455 1.00 87.88 87 ASP A O 1
ATOM 700 N N . ASP A 1 88 ? -13.411 -2.384 6.699 1.00 84.25 88 ASP A N 1
ATOM 701 C CA . ASP A 1 88 ? -13.995 -1.141 7.194 1.00 84.25 88 ASP A CA 1
ATOM 702 C C . ASP A 1 88 ? -15.047 -1.387 8.288 1.00 84.25 88 ASP A C 1
ATOM 704 O O . ASP A 1 88 ? -15.387 -0.478 9.043 1.00 84.25 88 ASP A O 1
ATOM 708 N N . GLN A 1 89 ? -15.518 -2.630 8.433 1.00 85.81 89 GLN A N 1
ATOM 709 C CA . GLN A 1 89 ? -16.418 -3.041 9.512 1.00 85.81 89 GLN A CA 1
ATOM 710 C C . GLN A 1 89 ? -15.717 -3.130 10.873 1.00 85.81 89 GLN A C 1
ATOM 712 O O . GLN A 1 89 ? -16.400 -3.172 11.900 1.00 85.81 89 GLN A O 1
ATOM 717 N N . LEU A 1 90 ? -14.376 -3.112 10.898 1.00 83.75 90 LEU A N 1
ATOM 718 C CA . LEU A 1 90 ? -13.573 -3.101 12.127 1.00 83.75 90 LEU A CA 1
ATOM 719 C C . LEU A 1 90 ? -13.834 -1.875 13.002 1.00 83.75 90 LEU A C 1
ATOM 721 O O . LEU A 1 90 ? -13.459 -1.891 14.167 1.00 83.75 90 LEU A O 1
ATOM 725 N N . TYR A 1 91 ? -14.456 -0.834 12.445 1.00 83.12 91 TYR A N 1
ATOM 726 C CA . TYR A 1 91 ? -14.612 0.478 13.071 1.00 83.12 91 TYR A CA 1
ATOM 727 C C . TYR A 1 91 ? -16.077 0.844 13.358 1.00 83.12 91 TYR A C 1
ATOM 729 O O . TYR A 1 91 ? -16.354 1.965 13.762 1.00 83.12 91 TYR A O 1
ATOM 737 N N . SER A 1 92 ? -17.019 -0.076 13.131 1.00 75.12 92 SER A N 1
ATOM 738 C CA . SER A 1 92 ? -18.425 0.226 12.799 1.00 75.12 92 SER A CA 1
ATOM 739 C C . SER A 1 92 ? -19.310 0.817 13.904 1.00 75.12 92 SER A C 1
ATOM 741 O O . SER A 1 92 ? -20.377 1.342 13.592 1.00 75.12 92 SER A O 1
ATOM 743 N N . ALA A 1 93 ? -18.916 0.759 15.175 1.00 85.31 93 ALA A N 1
ATOM 744 C CA . ALA A 1 93 ? -19.701 1.351 16.252 1.00 85.31 93 ALA A CA 1
ATOM 745 C C . ALA A 1 93 ? -18.806 2.062 17.267 1.00 85.31 93 ALA A C 1
ATOM 747 O O . ALA A 1 93 ? -18.029 1.407 17.964 1.00 85.31 93 ALA A O 1
ATOM 748 N N . ALA A 1 94 ? -18.968 3.384 17.395 1.00 88.50 94 ALA A N 1
ATOM 749 C CA . ALA A 1 94 ? -18.182 4.232 18.295 1.00 88.50 94 ALA A CA 1
ATOM 750 C C . ALA A 1 94 ? -18.082 3.638 19.706 1.00 88.50 94 ALA A C 1
ATOM 752 O O . ALA A 1 94 ? -16.989 3.422 20.218 1.00 88.50 94 ALA A O 1
ATOM 753 N N . HIS A 1 95 ? -19.217 3.252 20.294 1.00 87.50 95 HIS A N 1
ATOM 754 C CA . HIS A 1 95 ? -19.257 2.662 21.633 1.00 87.50 95 HIS A CA 1
ATOM 755 C C . HIS A 1 95 ? -18.468 1.347 21.753 1.00 87.50 95 HIS A C 1
ATOM 757 O O . HIS A 1 95 ? -17.924 1.073 22.815 1.00 87.50 95 HIS A O 1
ATOM 763 N N . VAL A 1 96 ? -18.366 0.541 20.688 1.00 89.25 96 VAL A N 1
ATOM 764 C CA . VAL A 1 96 ? -17.537 -0.676 20.682 1.00 89.25 96 VAL A CA 1
ATOM 765 C C . VAL A 1 96 ? -16.065 -0.291 20.621 1.00 89.25 96 VAL A C 1
ATOM 767 O O . VAL A 1 96 ? -15.266 -0.756 21.429 1.00 89.25 96 VAL A O 1
ATOM 770 N N . ILE A 1 97 ? -15.704 0.604 19.704 1.00 91.62 97 ILE A N 1
ATOM 771 C CA . ILE A 1 97 ? -14.318 1.041 19.508 1.00 91.62 97 ILE A CA 1
ATOM 772 C C . ILE A 1 97 ? -13.769 1.761 20.733 1.00 91.62 97 ILE A C 1
ATOM 774 O O . ILE A 1 97 ? -12.620 1.545 21.107 1.00 91.62 97 ILE A O 1
ATOM 778 N N . ARG A 1 98 ? -14.603 2.543 21.414 1.00 92.69 98 ARG A N 1
ATOM 779 C CA . ARG A 1 98 ? -14.268 3.220 22.663 1.00 92.69 98 ARG A CA 1
ATOM 780 C C . ARG A 1 98 ? -13.798 2.250 23.749 1.00 92.69 98 ARG A C 1
ATOM 782 O O . ARG A 1 98 ? -12.939 2.619 24.543 1.00 92.69 98 ARG A O 1
ATOM 789 N N . THR A 1 99 ? -14.310 1.014 23.759 1.00 90.44 99 THR A N 1
ATOM 790 C CA . THR A 1 99 ? -13.888 -0.033 24.711 1.00 90.44 99 THR A CA 1
ATOM 791 C C . THR A 1 99 ? -12.572 -0.718 24.339 1.00 90.44 99 THR A C 1
ATOM 793 O O . THR A 1 99 ? -12.056 -1.495 25.136 1.00 90.44 99 THR A O 1
ATOM 796 N N . GLN A 1 100 ? -12.021 -0.433 23.154 1.00 92.00 100 GLN A N 1
ATOM 797 C CA . GLN A 1 100 ? -10.785 -1.014 22.628 1.00 92.00 100 GLN A CA 1
ATOM 798 C C . GLN A 1 100 ? -9.640 0.001 22.770 1.00 92.00 100 GLN A C 1
ATOM 800 O O . GLN A 1 100 ? -9.502 0.882 21.916 1.00 92.00 100 GLN A O 1
ATOM 805 N N . PRO A 1 101 ? -8.789 -0.085 23.810 1.00 92.62 101 PRO A N 1
ATOM 806 C CA . PRO A 1 101 ? -7.955 1.049 24.206 1.00 92.62 101 PRO A CA 1
ATOM 807 C C . PRO A 1 101 ? -6.939 1.473 23.143 1.00 92.62 101 PRO A C 1
ATOM 809 O O . PRO A 1 101 ? -6.795 2.665 22.851 1.00 92.62 101 PRO A O 1
ATOM 812 N N . LEU A 1 102 ? -6.264 0.504 22.509 1.00 95.19 102 LEU A N 1
ATOM 813 C CA . LEU A 1 102 ? -5.312 0.814 21.444 1.00 95.19 102 LEU A CA 1
ATOM 814 C C . LEU A 1 102 ? -6.023 1.325 20.188 1.00 95.19 102 LEU A C 1
ATOM 816 O O . LEU A 1 102 ? -5.562 2.293 19.596 1.00 95.19 102 LEU A O 1
ATOM 820 N N . MET A 1 103 ? -7.149 0.726 19.789 1.00 95.38 103 MET A N 1
ATOM 821 C CA . MET A 1 103 ? -7.880 1.162 18.593 1.00 95.38 103 MET A CA 1
ATOM 822 C C . MET A 1 103 ? -8.419 2.589 18.753 1.00 95.38 103 MET A C 1
ATOM 824 O O . MET A 1 103 ? -8.190 3.425 17.881 1.00 95.38 103 MET A O 1
ATOM 828 N N . ALA A 1 104 ? -9.057 2.888 19.889 1.00 95.62 104 ALA A N 1
ATOM 829 C CA . ALA A 1 104 ? -9.528 4.228 20.233 1.00 95.62 104 ALA A CA 1
ATOM 830 C C . ALA A 1 104 ? -8.388 5.257 20.181 1.00 95.62 104 ALA A C 1
ATOM 832 O O . ALA A 1 104 ? -8.537 6.323 19.589 1.00 95.62 104 ALA A O 1
ATOM 833 N N . THR A 1 105 ? -7.227 4.907 20.736 1.00 97.19 105 THR A N 1
ATOM 834 C CA . THR A 1 105 ? -6.035 5.764 20.730 1.00 97.19 105 THR A CA 1
ATOM 835 C C . THR A 1 105 ? -5.471 5.970 19.322 1.00 97.19 105 THR A C 1
ATOM 837 O O . THR A 1 105 ? -5.129 7.091 18.951 1.00 97.19 105 THR A O 1
ATOM 840 N N . VAL A 1 106 ? -5.388 4.914 18.508 1.00 97.00 106 VAL A N 1
ATOM 841 C CA . VAL A 1 106 ? -4.891 4.989 17.124 1.00 97.00 106 VAL A CA 1
ATOM 842 C C . VAL A 1 106 ? -5.806 5.845 16.249 1.00 97.00 106 VAL A C 1
ATOM 844 O O . VAL A 1 106 ? -5.308 6.605 15.420 1.00 97.00 106 VAL A O 1
ATOM 847 N N . ILE A 1 107 ? -7.122 5.792 16.458 1.00 96.38 107 ILE A N 1
ATOM 848 C CA . ILE A 1 107 ? -8.068 6.689 15.782 1.00 96.38 107 ILE A CA 1
ATOM 849 C C . ILE A 1 107 ? -7.774 8.150 16.125 1.00 96.38 107 ILE A C 1
ATOM 851 O O . ILE A 1 107 ? -7.672 8.964 15.204 1.00 96.38 107 ILE A O 1
ATOM 855 N N . CYS A 1 108 ? -7.522 8.472 17.401 1.00 97.31 108 CYS A N 1
ATOM 856 C CA . CYS A 1 108 ? -7.101 9.819 17.792 1.00 97.31 108 CYS A CA 1
ATOM 857 C C . CYS A 1 108 ? -5.819 10.245 17.068 1.00 97.31 108 CYS A C 1
ATOM 859 O O . CYS A 1 108 ? -5.776 11.341 16.520 1.00 97.31 108 CYS A O 1
ATOM 861 N N . VAL A 1 109 ? -4.798 9.378 17.009 1.00 97.38 109 VAL A N 1
ATOM 862 C CA . VAL A 1 109 ? -3.532 9.650 16.295 1.00 97.38 109 VAL A CA 1
ATOM 863 C C . VAL A 1 109 ? -3.765 9.980 14.820 1.00 97.38 109 VAL A C 1
ATOM 865 O O . VAL A 1 109 ? -3.123 10.873 14.268 1.00 97.38 109 VAL A O 1
ATOM 868 N N . ILE A 1 110 ? -4.651 9.240 14.157 1.00 96.25 110 ILE A N 1
ATOM 869 C CA . ILE A 1 110 ? -4.911 9.397 12.724 1.00 96.25 110 ILE A CA 1
ATOM 870 C C . ILE A 1 110 ? -5.693 10.679 12.458 1.00 96.25 110 ILE A C 1
ATOM 872 O O . ILE A 1 110 ? -5.269 11.499 11.643 1.00 96.25 110 ILE A O 1
ATOM 876 N N . ALA A 1 111 ? -6.812 10.867 13.157 1.00 96.62 111 ALA A N 1
ATOM 877 C CA . ALA A 1 111 ? -7.677 12.024 12.972 1.00 96.62 111 ALA A CA 1
ATOM 878 C C . ALA A 1 111 ? -6.984 13.331 13.385 1.00 96.62 111 ALA A C 1
ATOM 880 O O . ALA A 1 111 ? -7.143 14.355 12.717 1.00 96.62 111 ALA A O 1
ATOM 881 N N . SER A 1 112 ? -6.132 13.303 14.418 1.00 96.50 112 SER A N 1
ATOM 882 C CA . SER A 1 112 ? -5.432 14.502 14.882 1.00 96.50 112 SER A CA 1
ATOM 883 C C . SER A 1 112 ? -4.510 15.094 13.824 1.00 96.50 112 SER A C 1
ATOM 885 O O . SER A 1 112 ? -4.337 16.303 13.807 1.00 96.50 112 SER A O 1
ATOM 887 N N . LYS A 1 113 ? -3.954 14.298 12.896 1.00 93.94 113 LYS A N 1
ATOM 888 C CA . LYS A 1 113 ? -3.146 14.844 11.789 1.00 93.94 113 LYS A CA 1
ATOM 889 C C . LYS A 1 113 ? -3.911 15.873 10.948 1.00 93.94 113 LYS A C 1
ATOM 891 O O . LYS A 1 113 ? -3.287 16.764 10.382 1.00 93.94 113 LYS A O 1
ATOM 896 N N . ALA A 1 114 ? -5.235 15.746 10.859 1.00 92.19 114 ALA A N 1
ATOM 897 C CA . ALA A 1 114 ? -6.087 16.671 10.122 1.00 92.19 114 ALA A CA 1
ATOM 898 C C . ALA A 1 114 ? -6.747 17.717 11.028 1.00 92.19 114 ALA A C 1
ATOM 900 O O . ALA A 1 114 ? -6.747 18.899 10.692 1.00 92.19 114 ALA A O 1
ATOM 901 N N . VAL A 1 115 ? -7.323 17.285 12.153 1.00 94.25 115 VAL A N 1
ATOM 902 C CA . VAL A 1 115 ? -8.218 18.131 12.961 1.00 94.25 115 VAL A CA 1
ATOM 903 C C . VAL A 1 115 ? -7.477 18.853 14.088 1.00 94.25 115 VAL A C 1
ATOM 905 O O . VAL A 1 115 ? -7.834 19.977 14.428 1.00 94.25 115 VAL A O 1
ATOM 908 N N . ARG A 1 116 ? -6.437 18.227 14.660 1.00 94.69 116 ARG A N 1
ATOM 909 C CA . ARG A 1 116 ? -5.685 18.734 15.827 1.00 94.69 116 ARG A CA 1
ATOM 910 C C . ARG A 1 116 ? -4.181 18.428 15.730 1.00 94.69 116 ARG A C 1
ATOM 912 O O . ARG A 1 116 ? -3.667 17.630 16.527 1.00 94.69 116 ARG A O 1
ATOM 919 N N . PRO A 1 117 ? -3.453 18.976 14.734 1.00 93.62 117 PRO A N 1
ATOM 920 C CA . PRO A 1 117 ? -2.066 18.584 14.466 1.00 93.62 117 PRO A CA 1
ATOM 921 C C . PRO A 1 117 ? -1.123 18.797 15.659 1.00 93.62 117 PRO A C 1
ATOM 923 O O . PRO A 1 117 ? -0.155 18.057 15.827 1.00 93.62 117 PRO A O 1
ATOM 926 N N . GLU A 1 118 ? -1.422 19.770 16.518 1.00 95.62 118 GLU A N 1
ATOM 927 C CA . GLU A 1 118 ? -0.697 20.067 17.753 1.00 95.62 118 GLU A CA 1
ATOM 928 C C . GLU A 1 118 ? -0.716 18.916 18.771 1.00 95.62 118 GLU A C 1
ATOM 930 O O . GLU A 1 118 ? 0.251 18.745 19.515 1.00 95.62 118 GLU A O 1
ATOM 935 N N . ASN A 1 119 ? -1.762 18.083 18.761 1.00 96.38 119 ASN A N 1
ATOM 936 C CA . ASN A 1 119 ? -1.920 16.965 19.692 1.00 96.38 119 ASN A CA 1
ATOM 937 C C . ASN A 1 119 ? -1.386 15.634 19.143 1.00 96.38 119 ASN A C 1
ATOM 939 O O . ASN A 1 119 ? -1.280 14.660 19.892 1.00 96.38 119 ASN A O 1
ATOM 943 N N . TYR A 1 120 ? -0.995 15.585 17.864 1.00 95.75 120 TYR A N 1
ATOM 944 C CA . TYR A 1 120 ? -0.532 14.362 17.200 1.00 95.75 120 TYR A CA 1
ATOM 945 C C . TYR A 1 120 ? 0.574 13.639 17.977 1.00 95.75 120 TYR A C 1
ATOM 947 O O . TYR A 1 120 ? 0.475 12.441 18.242 1.00 95.75 120 TYR A O 1
ATOM 955 N N . THR A 1 121 ? 1.613 14.367 18.393 1.00 96.69 121 THR A N 1
ATOM 956 C CA . THR A 1 121 ? 2.747 13.788 19.131 1.00 96.69 121 THR A CA 1
ATOM 957 C C . THR A 1 121 ? 2.314 13.213 20.480 1.00 96.69 121 THR A C 1
ATOM 959 O O . THR A 1 121 ? 2.815 12.168 20.894 1.00 96.69 121 THR A O 1
ATOM 962 N N . THR A 1 122 ? 1.361 13.863 21.150 1.00 96.94 122 THR A N 1
ATOM 963 C CA . THR A 1 122 ? 0.822 13.421 22.441 1.00 96.94 122 THR A CA 1
ATOM 964 C C . THR A 1 122 ? 0.060 12.109 22.291 1.00 96.94 122 THR A C 1
ATOM 966 O O . THR A 1 122 ? 0.344 11.148 23.007 1.00 96.94 122 THR A O 1
ATOM 969 N N . TYR A 1 123 ? -0.858 12.024 21.325 1.00 97.44 123 TYR A N 1
ATOM 970 C CA . TYR A 1 123 ? -1.624 10.798 21.091 1.00 97.44 123 TYR A CA 1
ATOM 971 C C . TYR A 1 123 ? -0.739 9.659 20.590 1.00 97.44 123 TYR A C 1
ATOM 973 O O . TYR A 1 123 ? -0.936 8.507 20.972 1.00 97.44 123 TYR A O 1
ATOM 981 N N . LEU A 1 124 ? 0.274 9.969 19.775 1.00 97.06 124 LEU A N 1
ATOM 982 C CA . LEU A 1 124 ? 1.231 8.973 19.304 1.00 97.06 124 LEU A CA 1
ATOM 983 C C . LEU A 1 124 ? 2.039 8.391 20.471 1.00 97.06 124 LEU A C 1
ATOM 985 O O . LEU A 1 124 ? 2.224 7.178 20.544 1.00 97.06 124 LEU A O 1
ATOM 989 N N . GLY A 1 125 ? 2.452 9.240 21.417 1.00 96.62 125 GLY A N 1
ATOM 990 C CA . GLY A 1 125 ? 3.097 8.809 22.656 1.00 96.62 125 GLY A CA 1
ATOM 991 C C . GLY A 1 125 ? 2.196 7.924 23.523 1.00 96.62 125 GLY A C 1
ATOM 992 O O . GLY A 1 125 ? 2.673 6.939 24.084 1.00 96.62 125 GLY A O 1
ATOM 993 N N . ALA A 1 126 ? 0.894 8.219 23.591 1.00 96.25 126 ALA A N 1
ATOM 994 C CA . ALA A 1 126 ? -0.082 7.367 24.273 1.00 96.25 126 ALA A CA 1
ATOM 995 C C . ALA A 1 126 ? -0.216 5.991 23.591 1.00 96.25 126 ALA A C 1
ATOM 997 O O . ALA A 1 126 ? -0.181 4.964 24.268 1.00 96.25 126 ALA A O 1
ATOM 998 N N . ALA A 1 127 ? -0.273 5.948 22.254 1.00 96.75 127 ALA A N 1
ATOM 999 C CA . ALA A 1 127 ? -0.284 4.692 21.500 1.00 96.75 127 ALA A CA 1
ATOM 1000 C C . ALA A 1 127 ? 0.968 3.846 21.788 1.00 96.75 127 ALA A C 1
ATOM 1002 O O . ALA A 1 127 ? 0.871 2.640 22.014 1.00 96.75 127 ALA A O 1
ATOM 1003 N N . ASP A 1 128 ? 2.140 4.488 21.832 1.00 95.94 128 ASP A N 1
ATOM 1004 C CA . ASP A 1 128 ? 3.412 3.833 22.148 1.00 95.94 128 ASP A CA 1
ATOM 1005 C C . ASP A 1 128 ? 3.433 3.241 23.560 1.00 95.94 128 ASP A C 1
ATOM 1007 O O . ASP A 1 128 ? 3.941 2.137 23.760 1.00 95.94 128 ASP A O 1
ATOM 1011 N N . GLN A 1 129 ? 2.851 3.932 24.542 1.00 93.75 129 GLN A N 1
ATOM 1012 C CA . GLN A 1 129 ? 2.726 3.408 25.903 1.00 93.75 129 GLN A CA 1
ATOM 1013 C C . GLN A 1 129 ? 1.873 2.139 25.944 1.00 93.75 129 GLN A C 1
ATOM 1015 O O . GLN A 1 129 ? 2.302 1.151 26.540 1.00 93.75 129 GLN A O 1
ATOM 1020 N N . ILE A 1 130 ? 0.723 2.128 25.262 1.00 93.56 130 ILE A N 1
ATOM 1021 C CA . ILE A 1 130 ? -0.139 0.941 25.183 1.00 93.56 130 ILE A CA 1
ATOM 1022 C C . ILE A 1 130 ? 0.598 -0.206 24.488 1.00 93.56 130 ILE A C 1
ATOM 1024 O O . ILE A 1 130 ? 0.643 -1.308 25.030 1.00 93.56 130 ILE A O 1
ATOM 1028 N N . ILE A 1 131 ? 1.244 0.043 23.344 1.00 94.94 131 ILE A N 1
ATOM 1029 C CA . ILE A 1 131 ? 2.026 -0.983 22.634 1.00 94.94 131 ILE A CA 1
ATOM 1030 C C . ILE A 1 131 ? 3.128 -1.549 23.536 1.00 94.94 131 ILE A C 1
ATOM 1032 O O . ILE A 1 131 ? 3.324 -2.760 23.572 1.00 94.94 131 ILE A O 1
ATOM 1036 N N . ASN A 1 132 ? 3.800 -0.726 24.343 1.00 92.88 132 ASN A N 1
ATOM 1037 C CA . ASN A 1 132 ? 4.821 -1.219 25.268 1.00 92.88 132 ASN A CA 1
ATOM 1038 C C . ASN A 1 132 ? 4.269 -2.207 26.314 1.00 92.88 132 ASN A C 1
ATOM 1040 O O . ASN A 1 132 ? 4.996 -3.093 26.762 1.00 92.88 132 ASN A O 1
ATOM 1044 N N . THR A 1 133 ? 2.991 -2.108 26.687 1.00 90.88 133 THR A N 1
ATOM 1045 C CA . THR A 1 133 ? 2.367 -3.091 27.592 1.00 90.88 133 THR A CA 1
ATOM 1046 C C . THR A 1 133 ? 2.141 -4.452 26.936 1.00 90.88 133 THR A C 1
ATOM 1048 O O . THR A 1 133 ? 2.138 -5.473 27.626 1.00 90.88 133 THR A O 1
ATOM 1051 N N . THR A 1 134 ? 2.036 -4.496 25.604 1.00 92.56 134 THR A N 1
ATOM 1052 C CA . THR A 1 134 ? 1.765 -5.735 24.860 1.00 92.56 134 THR A CA 1
ATOM 1053 C C . THR A 1 134 ? 2.952 -6.704 24.860 1.00 92.56 134 THR A C 1
ATOM 1055 O O . THR A 1 134 ? 2.764 -7.894 24.653 1.00 92.56 134 THR A O 1
ATOM 1058 N N . PHE A 1 135 ? 4.167 -6.261 25.210 1.00 90.44 135 PHE A N 1
ATOM 1059 C CA . PHE A 1 135 ? 5.336 -7.151 25.316 1.00 90.44 135 PHE A CA 1
ATOM 1060 C C . PHE A 1 135 ? 5.235 -8.203 26.430 1.00 90.44 135 PHE A C 1
ATOM 1062 O O . PHE A 1 135 ? 5.936 -9.211 26.368 1.00 90.44 135 PHE A O 1
ATOM 1069 N N . SER A 1 136 ? 4.394 -7.971 27.439 1.00 85.56 136 SER A N 1
ATOM 1070 C CA . SER A 1 136 ? 4.229 -8.871 28.591 1.00 85.56 136 SER A CA 1
ATOM 1071 C C . SER A 1 136 ? 2.761 -9.187 28.899 1.00 85.56 136 SER A C 1
ATOM 1073 O O . SER A 1 136 ? 2.479 -9.879 29.877 1.00 85.56 136 SER A O 1
ATOM 1075 N N . GLY A 1 137 ? 1.828 -8.627 28.127 1.00 77.94 137 GLY A N 1
ATOM 1076 C CA . GLY A 1 137 ? 0.389 -8.708 28.361 1.00 77.94 137 GLY A CA 1
ATOM 1077 C C . GLY A 1 137 ? -0.306 -9.695 27.428 1.00 77.94 137 GLY A C 1
ATOM 1078 O O . GLY A 1 137 ? 0.240 -10.084 26.401 1.00 77.94 137 GLY A O 1
ATOM 1079 N N . ALA A 1 138 ? -1.536 -10.075 27.778 1.00 83.69 138 ALA A N 1
ATOM 1080 C CA . ALA A 1 138 ? -2.413 -10.760 26.836 1.00 83.69 138 ALA A CA 1
ATOM 1081 C C . ALA A 1 138 ? -2.770 -9.806 25.688 1.00 83.69 138 ALA A C 1
ATOM 1083 O O . ALA A 1 138 ? -3.048 -8.629 25.923 1.00 83.69 138 ALA A O 1
ATOM 1084 N N . ILE A 1 139 ? -2.768 -10.323 24.462 1.00 91.56 139 ILE A N 1
ATOM 1085 C CA . ILE A 1 139 ? -3.063 -9.549 23.259 1.00 91.56 139 ILE A CA 1
ATOM 1086 C C . ILE A 1 139 ? -4.278 -10.163 22.580 1.00 91.56 139 ILE A C 1
ATOM 1088 O O . ILE A 1 139 ? -4.407 -11.383 22.509 1.00 91.56 139 ILE A O 1
ATOM 1092 N N . ASP A 1 140 ? -5.171 -9.319 22.081 1.00 91.81 140 ASP A N 1
ATOM 1093 C CA . ASP A 1 140 ? -6.313 -9.734 21.281 1.00 91.81 140 ASP A CA 1
ATOM 1094 C C . ASP A 1 140 ? -6.158 -9.311 19.811 1.00 91.81 140 ASP A C 1
ATOM 1096 O O . ASP A 1 140 ? -5.233 -8.592 19.413 1.00 91.81 140 ASP A O 1
ATOM 1100 N N . ILE A 1 141 ? -7.087 -9.773 18.976 1.00 93.69 141 ILE A N 1
ATOM 1101 C CA . ILE A 1 141 ? -7.099 -9.445 17.548 1.00 93.69 141 ILE A CA 1
ATOM 1102 C C . ILE A 1 141 ? -7.260 -7.937 17.293 1.00 93.69 141 ILE A C 1
ATOM 1104 O O . ILE A 1 141 ? -6.628 -7.410 16.376 1.00 93.69 141 ILE A O 1
ATOM 1108 N N . TYR A 1 142 ? -8.051 -7.227 18.104 1.00 92.81 142 TYR A N 1
ATOM 1109 C CA . TYR A 1 142 ? -8.280 -5.789 17.936 1.00 92.81 142 TYR A CA 1
ATOM 1110 C C . TYR A 1 142 ? -7.000 -4.987 18.154 1.00 92.81 142 TYR A C 1
ATOM 1112 O O . TYR A 1 142 ? -6.715 -4.053 17.403 1.00 92.81 142 TYR A O 1
ATOM 1120 N N . THR A 1 143 ? -6.183 -5.394 19.124 1.00 94.56 143 THR A N 1
ATOM 1121 C CA . THR A 1 143 ? -4.868 -4.806 19.379 1.00 94.56 143 THR A CA 1
ATOM 1122 C C . THR A 1 143 ? -3.943 -5.005 18.176 1.00 94.56 143 THR A C 1
ATOM 1124 O O . THR A 1 143 ? -3.306 -4.049 17.731 1.00 94.56 143 THR A O 1
ATOM 1127 N N . VAL A 1 144 ? -3.913 -6.203 17.576 1.00 96.31 144 VAL A N 1
ATOM 1128 C CA . VAL A 1 144 ? -3.138 -6.462 16.344 1.00 96.31 144 VAL A CA 1
ATOM 1129 C C . VAL A 1 144 ? -3.611 -5.582 15.189 1.00 96.31 144 VAL A C 1
ATOM 1131 O O . VAL A 1 144 ? -2.793 -4.937 14.533 1.00 96.31 144 VAL A O 1
ATOM 1134 N N . GLN A 1 145 ? -4.921 -5.495 14.962 1.00 96.44 145 GLN A N 1
ATOM 1135 C CA . GLN A 1 145 ? -5.501 -4.661 13.905 1.00 96.44 145 GLN A CA 1
ATOM 1136 C C . GLN A 1 145 ? -5.206 -3.169 14.116 1.00 96.44 145 GLN A C 1
ATOM 1138 O O . GLN A 1 145 ? -4.884 -2.465 13.156 1.00 96.44 145 GLN A O 1
ATOM 1143 N N . ALA A 1 146 ? -5.245 -2.687 15.361 1.00 96.38 146 ALA A N 1
ATOM 1144 C CA . ALA A 1 146 ? -4.882 -1.315 15.700 1.00 96.38 146 ALA A CA 1
ATOM 1145 C C . ALA A 1 146 ? -3.388 -1.041 15.456 1.00 96.38 146 ALA A C 1
ATOM 1147 O O . ALA A 1 146 ? -3.039 -0.001 14.898 1.00 96.38 146 ALA A O 1
ATOM 1148 N N . MET A 1 147 ? -2.497 -1.986 15.785 1.00 97.38 147 MET A N 1
ATOM 1149 C CA . MET A 1 147 ? -1.067 -1.872 15.468 1.00 97.38 147 MET A CA 1
ATOM 1150 C C . MET A 1 147 ? -0.799 -1.876 13.959 1.00 97.38 147 MET A C 1
ATOM 1152 O O . MET A 1 147 ? 0.038 -1.101 13.498 1.00 97.38 147 MET A O 1
ATOM 1156 N N . MET A 1 148 ? -1.510 -2.701 13.180 1.00 97.00 148 MET A N 1
ATOM 1157 C CA . MET A 1 148 ? -1.438 -2.682 11.710 1.00 97.00 148 MET A CA 1
ATOM 1158 C C . MET A 1 148 ? -1.842 -1.313 11.158 1.00 97.00 148 MET A C 1
ATOM 1160 O O . MET A 1 148 ? -1.140 -0.745 10.319 1.00 97.00 148 MET A O 1
ATOM 1164 N N . LEU A 1 149 ? -2.955 -0.765 11.655 1.00 95.81 149 LEU A N 1
ATOM 1165 C CA . LEU A 1 149 ? -3.450 0.546 11.255 1.00 95.81 149 LEU A CA 1
ATOM 1166 C C . LEU A 1 149 ? -2.438 1.647 11.608 1.00 95.81 149 LEU A C 1
ATOM 1168 O O . LEU A 1 149 ? -2.066 2.437 10.742 1.00 95.81 149 LEU A O 1
ATOM 1172 N N . LEU A 1 150 ? -1.914 1.650 12.837 1.00 96.75 150 LEU A N 1
ATOM 1173 C CA . LEU A 1 150 ? -0.888 2.601 13.263 1.00 96.75 150 LEU A CA 1
ATOM 1174 C C . LEU A 1 150 ? 0.375 2.497 12.401 1.00 96.75 150 LEU A C 1
ATOM 1176 O O . LEU A 1 150 ? 0.894 3.518 11.952 1.00 96.75 150 LEU A O 1
ATOM 1180 N N . ALA A 1 151 ? 0.871 1.282 12.149 1.00 95.81 151 ALA A N 1
ATOM 1181 C CA . ALA A 1 151 ? 2.070 1.050 11.346 1.00 95.81 151 ALA A CA 1
ATOM 1182 C C . ALA A 1 151 ? 1.918 1.594 9.920 1.00 95.81 151 ALA A C 1
ATOM 1184 O O . ALA A 1 151 ? 2.845 2.224 9.406 1.00 95.81 151 ALA A O 1
ATOM 1185 N N . ALA A 1 152 ? 0.746 1.395 9.309 1.00 93.75 152 ALA A N 1
ATOM 1186 C CA . ALA A 1 152 ? 0.426 1.921 7.987 1.00 93.75 152 ALA A CA 1
ATOM 1187 C C . ALA A 1 152 ? 0.384 3.457 7.972 1.00 93.75 152 ALA A C 1
ATOM 1189 O O . ALA A 1 152 ? 0.996 4.075 7.106 1.00 93.75 152 ALA A O 1
ATOM 1190 N N . TRP A 1 153 ? -0.277 4.077 8.953 1.00 93.19 153 TRP A N 1
ATOM 1191 C CA . TRP A 1 153 ? -0.469 5.533 9.010 1.00 93.19 153 TRP A CA 1
ATOM 1192 C C . TRP A 1 153 ? 0.739 6.337 9.482 1.00 93.19 153 TRP A C 1
ATOM 1194 O O . TRP A 1 153 ? 0.714 7.562 9.390 1.00 93.19 153 TRP A O 1
ATOM 1204 N N . THR A 1 154 ? 1.769 5.681 10.014 1.00 92.75 154 THR A N 1
ATOM 1205 C CA . THR A 1 154 ? 2.967 6.343 10.564 1.00 92.75 154 THR A CA 1
ATOM 1206 C C . THR A 1 154 ? 4.264 5.912 9.882 1.00 92.75 154 THR A C 1
ATOM 1208 O O . THR A 1 154 ? 5.343 6.324 10.304 1.00 92.75 154 THR A O 1
ATOM 1211 N N . GLY A 1 155 ? 4.197 5.027 8.880 1.00 90.06 155 GLY A N 1
ATOM 1212 C CA . GLY A 1 155 ? 5.381 4.525 8.175 1.00 90.06 155 GLY A CA 1
ATOM 1213 C C . GLY A 1 155 ? 6.355 3.733 9.064 1.00 90.06 155 GLY A C 1
ATOM 1214 O O . GLY A 1 155 ? 7.534 3.580 8.736 1.00 90.06 155 GLY A O 1
ATOM 1215 N N . ARG A 1 156 ? 5.907 3.219 10.219 1.00 90.94 156 ARG A N 1
ATOM 1216 C CA . ARG A 1 156 ? 6.773 2.559 11.213 1.00 90.94 156 ARG A CA 1
ATOM 1217 C C . ARG A 1 156 ? 7.143 1.135 10.799 1.00 90.94 156 ARG A C 1
ATOM 1219 O O . ARG A 1 156 ? 6.622 0.154 11.321 1.00 90.94 156 ARG A O 1
ATOM 1226 N N . HIS A 1 157 ? 8.128 1.008 9.910 1.00 88.00 157 HIS A N 1
ATOM 1227 C CA . HIS A 1 157 ? 8.522 -0.278 9.320 1.00 88.00 157 HIS A CA 1
ATOM 1228 C C . HIS A 1 157 ? 8.876 -1.387 10.324 1.00 88.00 157 HIS A C 1
ATOM 1230 O O . HIS A 1 157 ? 8.592 -2.553 10.068 1.00 88.00 157 HIS A O 1
ATOM 1236 N N . ARG A 1 158 ? 9.497 -1.053 11.465 1.00 90.88 158 ARG A N 1
ATOM 1237 C CA . ARG A 1 158 ? 9.872 -2.053 12.484 1.00 90.88 158 ARG A CA 1
ATOM 1238 C C . ARG A 1 158 ? 8.659 -2.661 13.190 1.00 90.88 158 ARG A C 1
ATOM 1240 O O . ARG A 1 158 ? 8.730 -3.817 13.593 1.00 90.88 158 ARG A O 1
ATOM 1247 N N . LEU A 1 159 ? 7.563 -1.906 13.307 1.00 95.31 159 LEU A N 1
ATOM 1248 C CA . LEU A 1 159 ? 6.346 -2.363 13.975 1.00 95.31 159 LEU A CA 1
ATOM 1249 C C . LEU A 1 159 ? 5.716 -3.548 13.230 1.00 95.31 159 LEU A C 1
ATOM 1251 O O . LEU A 1 159 ? 5.219 -4.460 13.877 1.00 95.31 159 LEU A O 1
ATOM 1255 N N . TRP A 1 160 ? 5.841 -3.614 11.899 1.00 95.12 160 TRP A N 1
ATOM 1256 C CA . TRP A 1 160 ? 5.364 -4.757 11.106 1.00 95.12 160 TRP A CA 1
ATOM 1257 C C . TRP A 1 160 ? 5.981 -6.093 11.526 1.00 95.12 160 TRP A C 1
ATOM 1259 O O . TRP A 1 160 ? 5.284 -7.103 11.544 1.00 95.12 160 TRP A O 1
ATOM 1269 N N . GLY A 1 161 ? 7.264 -6.099 11.907 1.00 94.50 161 GLY A N 1
ATOM 1270 C CA . GLY A 1 161 ? 7.927 -7.297 12.430 1.00 94.50 161 GLY A CA 1
ATOM 1271 C C . GLY A 1 161 ? 7.288 -7.793 13.724 1.00 94.50 161 GLY A C 1
ATOM 1272 O O . GLY A 1 161 ? 7.065 -8.987 13.890 1.00 94.50 161 GLY A O 1
ATOM 1273 N N . TYR A 1 162 ? 6.948 -6.866 14.621 1.00 95.94 162 TYR A N 1
ATOM 1274 C CA . TYR A 1 162 ? 6.285 -7.193 15.879 1.00 95.94 162 TYR A CA 1
ATOM 1275 C C . TYR A 1 162 ? 4.838 -7.657 15.666 1.00 95.94 162 TYR A C 1
ATOM 1277 O O . TYR A 1 162 ? 4.440 -8.692 16.194 1.00 95.94 162 TYR A O 1
ATOM 1285 N N . VAL A 1 163 ? 4.091 -6.949 14.813 1.00 97.25 163 VAL A N 1
ATOM 1286 C CA . VAL A 1 163 ? 2.725 -7.310 14.406 1.00 97.25 163 VAL A CA 1
ATOM 1287 C C . VAL A 1 163 ? 2.668 -8.729 13.846 1.00 97.25 163 VAL A C 1
ATOM 1289 O O . VAL A 1 163 ? 1.793 -9.497 14.234 1.00 97.25 163 VAL A O 1
ATOM 1292 N N . ALA A 1 164 ? 3.603 -9.102 12.969 1.00 96.25 164 ALA A N 1
ATOM 1293 C CA . ALA A 1 164 ? 3.633 -10.444 12.398 1.00 96.25 164 ALA A CA 1
ATOM 1294 C C . ALA A 1 164 ? 3.904 -11.529 13.447 1.00 96.25 164 ALA A C 1
ATOM 1296 O O . ALA A 1 164 ? 3.252 -12.570 13.414 1.00 96.25 164 ALA A O 1
ATOM 1297 N N . SER A 1 165 ? 4.811 -11.278 14.396 1.00 95.19 165 SER A N 1
ATOM 1298 C CA . SER A 1 165 ? 5.078 -12.211 15.498 1.00 95.19 165 SER A CA 1
ATOM 1299 C C . SER A 1 165 ? 3.828 -12.466 16.339 1.00 95.19 165 SER A C 1
ATOM 1301 O O . SER A 1 165 ? 3.474 -13.622 16.564 1.00 95.19 165 SER A O 1
ATOM 1303 N N . ILE A 1 166 ? 3.113 -11.408 16.734 1.00 96.38 166 ILE A N 1
ATOM 1304 C CA . ILE A 1 166 ? 1.875 -11.545 17.515 1.00 96.38 166 ILE A CA 1
ATOM 1305 C C . ILE A 1 166 ? 0.771 -12.210 16.687 1.00 96.38 166 ILE A C 1
ATOM 1307 O O . ILE A 1 166 ? 0.041 -13.057 17.191 1.00 96.38 166 ILE A O 1
ATOM 1311 N N . ALA A 1 167 ? 0.640 -11.865 15.405 1.00 97.19 167 ALA A N 1
ATOM 1312 C CA . ALA A 1 167 ? -0.352 -12.487 14.532 1.00 97.19 167 ALA A CA 1
ATOM 1313 C C . ALA A 1 167 ? -0.158 -14.013 14.447 1.00 97.19 167 ALA A C 1
ATOM 1315 O O . ALA A 1 167 ? -1.133 -14.763 14.452 1.00 97.19 167 ALA A O 1
ATOM 1316 N N . VAL A 1 168 ? 1.093 -14.483 14.413 1.00 96.06 168 VAL A N 1
ATOM 1317 C CA . VAL A 1 168 ? 1.402 -15.919 14.480 1.00 96.06 168 VAL A CA 1
ATOM 1318 C C . VAL A 1 168 ? 1.054 -16.503 15.852 1.00 96.06 168 VAL A C 1
ATOM 1320 O O . VAL A 1 168 ? 0.452 -17.573 15.900 1.00 96.06 168 VAL A O 1
ATOM 1323 N N . GLU A 1 169 ? 1.378 -15.811 16.948 1.00 95.00 169 GLU A N 1
ATOM 1324 C CA . GLU A 1 169 ? 1.034 -16.237 18.316 1.00 95.00 169 GLU A CA 1
ATOM 1325 C C . GLU A 1 169 ? -0.480 -16.414 18.511 1.00 95.00 169 GLU A C 1
ATOM 1327 O O . GLU A 1 169 ? -0.922 -17.403 19.091 1.00 95.00 169 GLU A O 1
ATOM 1332 N N . LEU A 1 170 ? -1.281 -15.512 17.942 1.00 96.38 170 LEU A N 1
ATOM 1333 C CA . LEU A 1 170 ? -2.745 -15.580 17.948 1.00 96.38 170 LEU A CA 1
ATOM 1334 C C . LEU A 1 170 ? -3.328 -16.574 16.926 1.00 96.38 170 LEU A C 1
ATOM 1336 O O . LEU A 1 170 ? -4.547 -16.686 16.797 1.00 96.38 170 LEU A O 1
ATOM 1340 N N . GLY A 1 171 ? -2.488 -17.296 16.181 1.00 96.94 171 GLY A N 1
ATOM 1341 C CA . GLY A 1 171 ? -2.924 -18.335 15.250 1.00 96.94 171 GLY A CA 1
ATOM 1342 C C . GLY A 1 171 ? -3.563 -17.818 13.957 1.00 96.94 171 GLY A C 1
ATOM 1343 O O . GLY A 1 171 ? -4.237 -18.588 13.273 1.00 96.94 171 GLY A O 1
ATOM 1344 N N . LEU A 1 172 ? -3.349 -16.553 13.573 1.00 97.50 172 LEU A N 1
ATOM 1345 C CA . LEU A 1 172 ? -3.928 -15.981 12.346 1.00 97.50 172 LEU A CA 1
ATOM 1346 C C . LEU A 1 172 ? -3.428 -16.709 11.087 1.00 97.50 172 LEU A C 1
ATOM 1348 O O . LEU A 1 172 ? -4.198 -16.947 10.157 1.00 97.50 172 LEU A O 1
ATOM 1352 N N . SER A 1 173 ? -2.157 -17.117 11.076 1.00 96.56 173 SER A N 1
ATOM 1353 C CA . SER A 1 173 ? -1.568 -17.915 9.993 1.00 96.56 173 SER A CA 1
ATOM 1354 C C . SER A 1 173 ? -2.208 -19.299 9.871 1.00 96.56 173 SER A C 1
ATOM 1356 O O . SER A 1 173 ? -2.481 -19.771 8.769 1.00 96.56 173 SER A O 1
ATOM 1358 N N . VAL A 1 174 ? -2.498 -19.939 11.006 1.00 96.56 174 VAL A N 1
ATOM 1359 C CA . VAL A 1 174 ? -3.185 -21.236 11.060 1.00 96.56 174 VAL A CA 1
ATOM 1360 C C . VAL A 1 174 ? -4.623 -21.088 10.569 1.00 96.56 174 VAL A C 1
ATOM 1362 O O . VAL A 1 174 ? -5.069 -21.890 9.753 1.00 96.56 174 VAL A O 1
ATOM 1365 N N . ALA A 1 175 ? -5.324 -20.032 10.993 1.00 97.19 175 ALA A N 1
ATOM 1366 C CA . ALA A 1 175 ? -6.672 -19.730 10.522 1.00 97.19 175 ALA A CA 1
ATOM 1367 C C . ALA A 1 175 ? -6.723 -19.557 8.996 1.00 97.19 175 ALA A C 1
ATOM 1369 O O . ALA A 1 175 ? -7.594 -20.128 8.342 1.00 97.19 175 ALA A O 1
ATOM 1370 N N . ALA A 1 176 ? -5.758 -18.830 8.424 1.00 96.56 176 ALA A N 1
ATOM 1371 C CA . ALA A 1 176 ? -5.646 -18.661 6.980 1.00 96.56 176 ALA A CA 1
ATOM 1372 C C . ALA A 1 176 ? -5.426 -19.993 6.250 1.00 96.56 176 ALA A C 1
ATOM 1374 O O . ALA A 1 176 ? -6.117 -20.262 5.272 1.00 96.56 176 ALA A O 1
ATOM 1375 N N . SER A 1 177 ? -4.521 -20.844 6.741 1.00 95.50 177 SER A N 1
ATOM 1376 C CA . SER A 1 177 ? -4.274 -22.173 6.161 1.00 95.50 177 SER A CA 1
ATOM 1377 C C . SER A 1 177 ? -5.500 -23.085 6.234 1.00 95.50 177 SER A C 1
ATOM 1379 O O . SER A 1 177 ? -5.805 -23.787 5.272 1.00 95.50 177 SER A O 1
ATOM 1381 N N . ASN A 1 178 ? -6.236 -23.045 7.346 1.00 96.12 178 ASN A N 1
ATOM 1382 C CA . ASN A 1 178 ? -7.418 -23.877 7.560 1.00 96.12 178 ASN A CA 1
ATOM 1383 C C . ASN A 1 178 ? -8.559 -23.570 6.581 1.00 96.12 178 ASN A C 1
ATOM 1385 O O . ASN A 1 178 ? -9.378 -24.448 6.334 1.00 96.12 178 ASN A O 1
ATOM 1389 N N . LEU A 1 179 ? -8.609 -22.376 5.976 1.00 95.06 179 LEU A N 1
ATOM 1390 C CA . LEU A 1 179 ? -9.616 -22.082 4.951 1.00 95.06 179 LEU A CA 1
ATOM 1391 C C . LEU A 1 179 ? -9.484 -22.959 3.697 1.00 95.06 179 LEU A C 1
ATOM 1393 O O . LEU A 1 179 ? -10.464 -23.107 2.970 1.00 95.06 179 LEU A O 1
ATOM 1397 N N . ALA A 1 180 ? -8.303 -23.531 3.433 1.00 92.56 180 ALA A N 1
ATOM 1398 C CA . ALA A 1 180 ? -8.095 -24.462 2.323 1.00 92.56 180 ALA A CA 1
ATOM 1399 C C . ALA A 1 180 ? -8.667 -25.863 2.592 1.00 92.56 180 ALA A C 1
ATOM 1401 O O . ALA A 1 180 ? -8.852 -26.638 1.651 1.00 92.56 180 ALA A O 1
ATOM 1402 N N . ASP A 1 181 ? -8.908 -26.211 3.857 1.00 93.00 181 ASP A N 1
ATOM 1403 C CA . ASP A 1 181 ? -9.405 -27.525 4.240 1.00 93.00 181 ASP A CA 1
ATOM 1404 C C . ASP A 1 181 ? -10.931 -27.574 4.103 1.00 93.00 181 ASP A C 1
ATOM 1406 O O . ASP A 1 181 ? -11.672 -26.942 4.852 1.00 93.00 181 ASP A O 1
ATOM 1410 N N . VAL A 1 182 ? -11.406 -28.376 3.151 1.00 89.00 182 VAL A N 1
ATOM 1411 C CA . VAL A 1 182 ? -12.839 -28.574 2.880 1.00 89.00 182 VAL A CA 1
ATOM 1412 C C . VAL A 1 182 ? -13.605 -29.208 4.044 1.00 89.00 182 VAL A C 1
ATOM 1414 O O . VAL A 1 182 ? -14.834 -29.174 4.050 1.00 89.00 182 VAL A O 1
ATOM 1417 N N . SER A 1 183 ? -12.907 -29.824 5.002 1.00 92.19 183 SER A N 1
ATOM 1418 C CA . SER A 1 183 ? -13.512 -30.401 6.205 1.00 92.19 183 SER A CA 1
ATOM 1419 C C . SER A 1 183 ? -13.715 -29.382 7.327 1.00 92.19 183 SER A C 1
ATOM 1421 O O . SER A 1 183 ? -14.474 -29.650 8.260 1.00 92.19 183 SER A O 1
ATOM 1423 N N . VAL A 1 184 ? -13.071 -28.214 7.237 1.00 92.94 184 VAL A N 1
ATOM 1424 C CA . VAL A 1 184 ? -13.172 -27.149 8.234 1.00 92.94 184 VAL A CA 1
ATOM 1425 C C . VAL A 1 184 ? -14.351 -26.240 7.899 1.00 92.94 184 VAL A C 1
ATOM 1427 O O . VAL A 1 184 ? -14.437 -25.656 6.820 1.00 92.94 184 VAL A O 1
ATOM 1430 N N . GLU A 1 185 ? -15.264 -26.081 8.856 1.00 93.88 185 GLU A N 1
ATOM 1431 C CA . GLU A 1 185 ? -16.358 -25.122 8.737 1.00 93.88 185 GLU A CA 1
ATOM 1432 C C . GLU A 1 185 ? -15.822 -23.684 8.771 1.00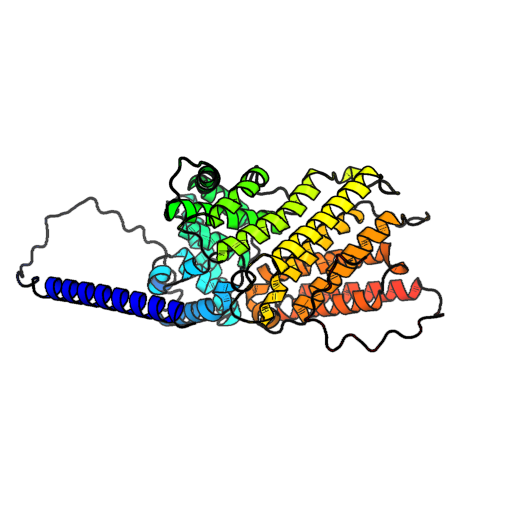 93.88 185 GLU A C 1
ATOM 1434 O O . GLU A 1 185 ? -15.078 -23.288 9.672 1.00 93.88 185 GLU A O 1
ATOM 1439 N N . HIS A 1 186 ? -16.229 -22.878 7.791 1.00 95.62 186 HIS A N 1
ATOM 1440 C CA . HIS A 1 186 ? -15.891 -21.459 7.732 1.00 95.62 186 HIS A CA 1
ATOM 1441 C C . HIS A 1 186 ? -16.741 -20.677 8.734 1.00 95.62 186 HIS A C 1
ATOM 1443 O O . HIS A 1 186 ? -17.784 -20.144 8.369 1.00 95.62 186 HIS A O 1
ATOM 1449 N N . THR A 1 187 ? -16.297 -20.604 9.989 1.00 97.19 187 THR A N 1
ATOM 1450 C CA . THR A 1 187 ? -16.937 -19.784 11.030 1.00 97.19 187 THR A CA 1
ATOM 1451 C C . THR A 1 187 ? -16.553 -18.306 10.908 1.00 97.19 187 THR A C 1
ATOM 1453 O O . THR A 1 187 ? -15.531 -17.958 10.310 1.00 97.19 187 THR A O 1
ATOM 1456 N N . ALA A 1 188 ? -17.353 -17.413 11.501 1.00 95.06 188 ALA A N 1
ATOM 1457 C CA . ALA A 1 188 ? -17.107 -15.970 11.453 1.00 95.06 188 ALA A CA 1
ATOM 1458 C C . ALA A 1 188 ? -15.733 -15.592 12.034 1.00 95.06 188 ALA A C 1
ATOM 1460 O O . ALA A 1 188 ? -15.022 -14.777 11.442 1.00 95.06 188 ALA A O 1
ATOM 1461 N N . ASP A 1 189 ? -15.344 -16.227 13.142 1.00 95.56 189 ASP A N 1
ATOM 1462 C CA . ASP A 1 189 ? -14.069 -15.984 13.820 1.00 95.56 189 ASP A CA 1
ATOM 1463 C C . ASP A 1 189 ? -12.885 -16.475 1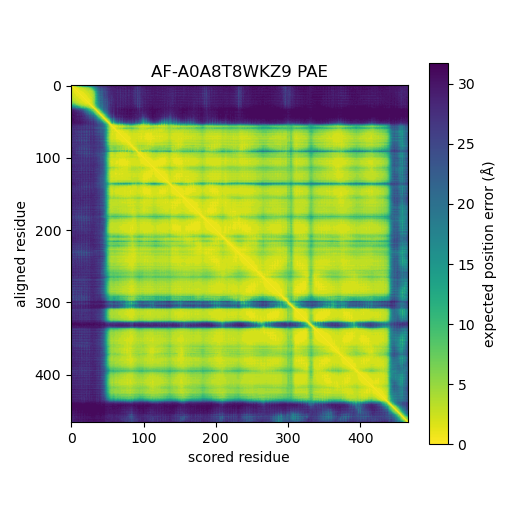2.983 1.00 95.56 189 ASP A C 1
ATOM 1465 O O . ASP A 1 189 ? -11.923 -15.732 12.780 1.00 95.56 189 ASP A O 1
ATOM 1469 N N . LEU A 1 190 ? -12.973 -17.692 12.425 1.00 97.19 190 LEU A N 1
ATOM 1470 C CA . LEU A 1 190 ? -11.935 -18.250 11.555 1.00 97.19 190 LEU A CA 1
ATOM 1471 C C . LEU A 1 190 ? -11.684 -17.335 10.352 1.00 97.19 190 LEU A C 1
ATOM 1473 O O . LEU A 1 190 ? -10.543 -16.986 10.048 1.00 97.19 190 LEU A O 1
ATOM 1477 N N . VAL A 1 191 ? -12.763 -16.911 9.693 1.00 97.12 191 VAL A N 1
ATOM 1478 C CA . VAL A 1 191 ? -12.704 -16.036 8.520 1.00 97.12 191 VAL A CA 1
ATOM 1479 C C . VAL A 1 191 ? -12.191 -14.644 8.904 1.00 97.12 191 VAL A C 1
ATOM 1481 O O . VAL A 1 191 ? -11.419 -14.054 8.153 1.00 97.12 191 VAL A O 1
ATOM 1484 N N . GLY A 1 192 ? -12.559 -14.118 10.076 1.00 95.94 192 GLY A N 1
ATOM 1485 C CA . GLY A 1 192 ? -12.042 -12.847 10.597 1.00 95.94 192 GLY A CA 1
ATOM 1486 C C . GLY A 1 192 ? -10.532 -12.865 10.864 1.00 95.94 192 GLY A C 1
ATOM 1487 O O . GLY A 1 192 ? -9.817 -11.939 10.463 1.00 95.94 192 GLY A O 1
ATOM 1488 N N . LEU A 1 193 ? -10.032 -13.940 11.480 1.00 97.25 193 LEU A N 1
ATOM 1489 C CA . LEU A 1 193 ? -8.602 -14.158 11.722 1.00 97.25 193 LEU A CA 1
ATOM 1490 C C . LEU A 1 193 ? -7.835 -14.298 10.400 1.00 97.25 193 LEU A C 1
ATOM 1492 O O . LEU A 1 193 ? -6.836 -13.608 10.186 1.00 97.25 193 LEU A O 1
ATOM 1496 N N . ALA A 1 194 ? -8.344 -15.125 9.484 1.00 97.31 194 ALA A N 1
ATOM 1497 C CA . ALA A 1 194 ? -7.754 -15.325 8.165 1.00 97.31 194 ALA A CA 1
ATOM 1498 C C . ALA A 1 194 ? -7.722 -14.026 7.346 1.00 97.31 194 ALA A C 1
ATOM 1500 O O . ALA A 1 194 ? -6.688 -13.676 6.782 1.00 97.31 194 ALA A O 1
ATOM 1501 N N . ARG A 1 195 ? -8.816 -13.254 7.329 1.00 97.44 195 ARG A N 1
ATOM 1502 C CA . ARG A 1 195 ? -8.874 -11.941 6.669 1.00 97.44 195 ARG A CA 1
ATOM 1503 C C . ARG A 1 195 ? -7.792 -11.002 7.200 1.00 97.44 195 ARG A C 1
ATOM 1505 O O . ARG A 1 195 ? -7.076 -10.398 6.408 1.00 97.44 195 ARG A O 1
ATOM 1512 N N . THR A 1 196 ? -7.615 -10.940 8.520 1.00 97.31 196 THR A N 1
ATOM 1513 C CA . THR A 1 196 ? -6.567 -10.116 9.150 1.00 97.31 196 THR A CA 1
ATOM 1514 C C . THR A 1 196 ? -5.161 -10.574 8.735 1.00 97.31 196 THR A C 1
ATOM 1516 O O . THR A 1 196 ?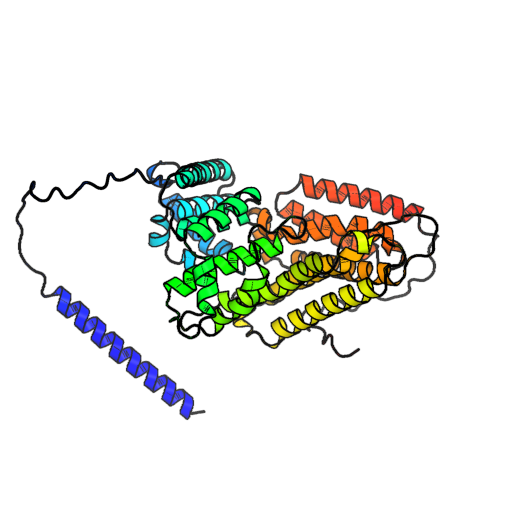 -4.313 -9.740 8.410 1.00 97.31 196 THR A O 1
ATOM 1519 N N . TRP A 1 197 ? -4.919 -11.889 8.661 1.00 97.56 197 TRP A N 1
ATOM 1520 C CA . TRP A 1 197 ? -3.661 -12.452 8.153 1.00 97.56 197 TRP A CA 1
ATOM 1521 C C . TRP A 1 197 ? -3.377 -12.052 6.703 1.00 97.56 197 TRP A C 1
ATOM 1523 O O . TRP A 1 197 ? -2.279 -11.614 6.361 1.00 97.56 197 TRP A O 1
ATOM 1533 N N . PHE A 1 198 ? -4.377 -12.180 5.836 1.00 97.69 198 PHE A N 1
ATOM 1534 C CA . PHE A 1 198 ? -4.259 -11.833 4.427 1.00 97.69 198 PHE A CA 1
ATOM 1535 C C . PHE A 1 198 ? -4.029 -10.327 4.230 1.00 97.69 198 PHE A C 1
ATOM 1537 O O . PHE A 1 198 ? -3.201 -9.945 3.402 1.00 97.69 198 PHE A O 1
ATOM 1544 N N . SER A 1 199 ? -4.671 -9.462 5.024 1.00 96.88 199 SER A N 1
ATOM 1545 C CA . SER A 1 199 ? -4.385 -8.020 5.034 1.00 96.88 199 SER A CA 1
ATOM 1546 C C . SER A 1 199 ? -2.931 -7.728 5.419 1.00 96.88 199 SER A C 1
ATOM 1548 O O . SER A 1 199 ? -2.281 -6.902 4.775 1.00 96.88 199 SER A O 1
ATOM 1550 N N . LEU A 1 200 ? -2.384 -8.436 6.416 1.00 96.81 200 LEU A N 1
ATOM 1551 C CA . LEU A 1 200 ? -0.967 -8.342 6.784 1.00 96.81 200 LEU A CA 1
ATOM 1552 C C . LEU A 1 200 ? -0.047 -8.787 5.633 1.00 96.81 200 LEU A C 1
ATOM 1554 O O . LEU A 1 200 ? 0.936 -8.105 5.342 1.00 96.81 200 LEU A O 1
ATOM 1558 N N . CYS A 1 201 ? -0.391 -9.872 4.934 1.00 96.50 201 CYS A N 1
ATOM 1559 C CA . CYS A 1 201 ? 0.349 -10.324 3.753 1.00 96.50 201 CYS A CA 1
ATOM 1560 C C . CYS A 1 201 ? 0.363 -9.254 2.645 1.00 96.50 201 CYS A C 1
ATOM 1562 O O . CYS A 1 201 ? 1.413 -8.983 2.066 1.00 96.50 201 CYS A O 1
ATOM 1564 N N . CYS A 1 202 ? -0.766 -8.586 2.383 1.00 95.31 202 CYS A N 1
ATOM 1565 C CA . CYS A 1 202 ? -0.827 -7.464 1.439 1.00 95.31 202 CYS A CA 1
ATOM 1566 C C . CYS A 1 202 ? 0.147 -6.335 1.797 1.00 95.31 202 CYS A C 1
ATOM 1568 O O . CYS A 1 202 ? 0.874 -5.853 0.925 1.00 95.31 202 CYS A O 1
ATOM 1570 N N . PHE A 1 203 ? 0.186 -5.921 3.069 1.00 94.81 203 PHE A N 1
ATOM 1571 C CA . PHE A 1 203 ? 1.138 -4.905 3.524 1.00 94.81 203 PHE A CA 1
ATOM 1572 C C . PHE A 1 203 ? 2.584 -5.339 3.299 1.00 94.81 203 PHE A C 1
ATOM 1574 O O . PHE A 1 203 ? 3.386 -4.557 2.790 1.00 94.81 203 PHE A O 1
ATOM 1581 N N . ASP A 1 204 ? 2.914 -6.580 3.645 1.00 94.62 204 ASP A N 1
ATOM 1582 C CA . ASP A 1 204 ? 4.273 -7.097 3.521 1.00 94.62 204 ASP A CA 1
ATOM 1583 C C . ASP A 1 204 ? 4.737 -7.166 2.056 1.00 94.62 204 ASP A C 1
ATOM 1585 O O . ASP A 1 204 ? 5.829 -6.695 1.725 1.00 94.62 204 ASP A O 1
ATOM 1589 N N . LEU A 1 205 ? 3.875 -7.648 1.151 1.00 93.56 205 LEU A N 1
ATOM 1590 C CA . LEU A 1 205 ? 4.161 -7.693 -0.288 1.00 93.56 205 LEU A CA 1
ATOM 1591 C C . LEU A 1 205 ? 4.366 -6.297 -0.887 1.00 93.56 205 LEU A C 1
ATOM 1593 O O . LEU A 1 205 ? 5.215 -6.119 -1.757 1.00 93.56 205 LEU A O 1
ATOM 1597 N N . MET A 1 206 ? 3.605 -5.305 -0.425 1.00 90.81 206 MET A N 1
ATOM 1598 C CA . MET A 1 206 ? 3.692 -3.932 -0.919 1.00 90.81 206 MET A CA 1
ATOM 1599 C C . MET A 1 206 ? 4.924 -3.190 -0.374 1.00 90.81 206 MET A C 1
ATOM 1601 O O . MET A 1 206 ? 5.595 -2.475 -1.117 1.00 90.81 206 MET A O 1
ATOM 1605 N N . ILE A 1 207 ? 5.233 -3.344 0.918 1.00 89.12 207 ILE A N 1
ATOM 1606 C CA . ILE A 1 207 ? 6.242 -2.533 1.621 1.00 89.12 207 ILE A CA 1
ATOM 1607 C C . ILE A 1 207 ? 7.647 -3.148 1.517 1.00 89.12 207 ILE A C 1
ATOM 1609 O O . ILE A 1 207 ? 8.636 -2.421 1.388 1.00 89.12 207 ILE A O 1
ATOM 1613 N N . ASN A 1 208 ? 7.776 -4.479 1.544 1.00 89.19 208 ASN A N 1
ATOM 1614 C CA . ASN A 1 208 ? 9.072 -5.166 1.617 1.00 89.19 208 ASN A CA 1
ATOM 1615 C C . ASN A 1 208 ? 9.554 -5.708 0.262 1.00 89.19 208 ASN A C 1
ATOM 1617 O O . ASN A 1 208 ? 10.162 -6.775 0.155 1.00 89.19 208 ASN A O 1
ATOM 1621 N N . LEU A 1 209 ? 9.374 -4.931 -0.805 1.00 84.88 209 LEU A N 1
ATOM 1622 C CA . LEU A 1 209 ? 9.868 -5.292 -2.139 1.00 84.88 209 LEU A CA 1
ATOM 1623 C C . LEU A 1 209 ? 11.399 -5.384 -2.218 1.00 84.88 209 LEU A C 1
ATOM 1625 O O . LEU A 1 209 ? 11.947 -6.267 -2.877 1.00 84.88 209 LEU A O 1
ATOM 1629 N N . ASN A 1 210 ? 12.094 -4.500 -1.500 1.00 82.81 210 ASN A N 1
ATOM 1630 C CA . ASN A 1 210 ? 13.559 -4.416 -1.477 1.00 82.81 210 ASN A CA 1
ATOM 1631 C C . ASN A 1 210 ? 14.196 -5.015 -0.208 1.00 82.81 210 ASN A C 1
ATOM 1633 O O . ASN A 1 210 ? 15.418 -4.973 -0.056 1.00 82.81 210 ASN A O 1
ATOM 1637 N N . ARG A 1 211 ? 13.385 -5.560 0.706 1.00 86.50 211 ARG A N 1
ATOM 1638 C CA . ARG A 1 211 ? 13.794 -6.155 1.993 1.00 86.50 211 ARG A CA 1
ATOM 1639 C C . ARG A 1 211 ? 13.275 -7.589 2.083 1.00 86.50 211 ARG A C 1
ATOM 1641 O O . ARG A 1 211 ? 12.390 -7.931 1.314 1.00 86.50 211 ARG A O 1
ATOM 1648 N N . PRO A 1 212 ? 13.784 -8.465 2.955 1.00 89.31 212 PRO A N 1
ATOM 1649 C CA . PRO A 1 212 ? 13.104 -9.731 3.225 1.00 89.31 212 PRO A CA 1
ATOM 1650 C C . PRO A 1 212 ? 11.646 -9.491 3.638 1.00 89.31 212 PRO A C 1
ATOM 1652 O O . PRO A 1 212 ? 11.360 -8.498 4.306 1.00 89.31 212 PRO A O 1
ATOM 1655 N N . PHE A 1 213 ? 10.748 -10.379 3.213 1.00 92.50 213 PHE A N 1
ATOM 1656 C CA . PHE A 1 213 ? 9.373 -10.378 3.708 1.00 92.50 213 PHE A CA 1
ATOM 1657 C C . PHE A 1 213 ? 9.373 -10.733 5.195 1.00 92.50 213 PHE A C 1
ATOM 1659 O O . PHE A 1 213 ? 10.209 -11.519 5.647 1.00 92.50 213 PHE A O 1
ATOM 1666 N N . VAL A 1 214 ? 8.465 -10.121 5.946 1.00 92.50 214 VAL A N 1
ATOM 1667 C CA . VAL A 1 214 ? 8.272 -10.403 7.369 1.00 92.50 214 VAL A CA 1
ATOM 1668 C C . VAL A 1 214 ? 7.528 -11.728 7.546 1.00 92.50 214 VAL A C 1
ATOM 1670 O O . VAL A 1 214 ? 7.883 -12.528 8.409 1.00 92.50 214 VAL A O 1
ATOM 1673 N N . VAL A 1 215 ? 6.521 -11.981 6.711 1.00 92.06 215 VAL A N 1
ATOM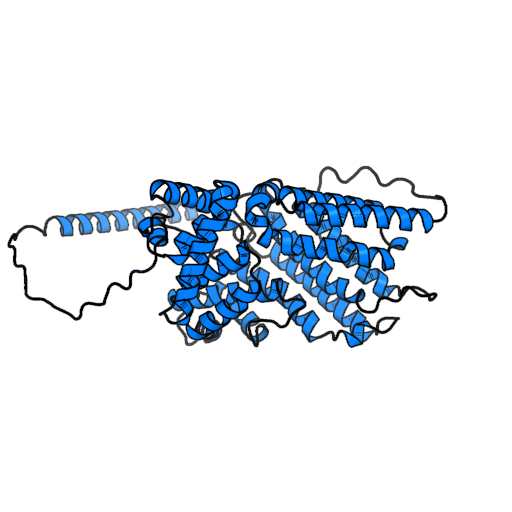 1674 C CA . VAL A 1 215 ? 5.765 -13.229 6.680 1.00 92.06 215 VAL A CA 1
ATOM 1675 C C . VAL A 1 215 ? 6.567 -14.277 5.917 1.00 92.06 215 VAL A C 1
ATOM 1677 O O . VAL A 1 215 ? 6.751 -14.215 4.698 1.00 92.06 215 VAL A O 1
ATOM 1680 N N . TYR A 1 216 ? 7.046 -15.275 6.654 1.00 84.88 216 TYR A N 1
ATOM 1681 C CA . TYR A 1 216 ? 7.683 -16.446 6.068 1.00 84.88 216 TYR A CA 1
ATOM 1682 C C . TYR A 1 216 ? 6.674 -17.244 5.226 1.00 84.88 216 TYR A C 1
ATOM 1684 O O . TYR A 1 216 ? 5.511 -17.374 5.604 1.00 84.88 216 TYR A O 1
ATOM 1692 N N . ASN A 1 217 ? 7.123 -17.775 4.083 1.00 87.00 217 ASN A N 1
ATOM 1693 C CA . ASN A 1 217 ? 6.299 -18.542 3.141 1.00 87.00 217 ASN A CA 1
ATOM 1694 C C . ASN A 1 217 ? 5.022 -17.829 2.675 1.00 87.00 217 ASN A C 1
ATOM 1696 O O . ASN A 1 217 ? 4.001 -18.461 2.420 1.00 87.00 217 ASN A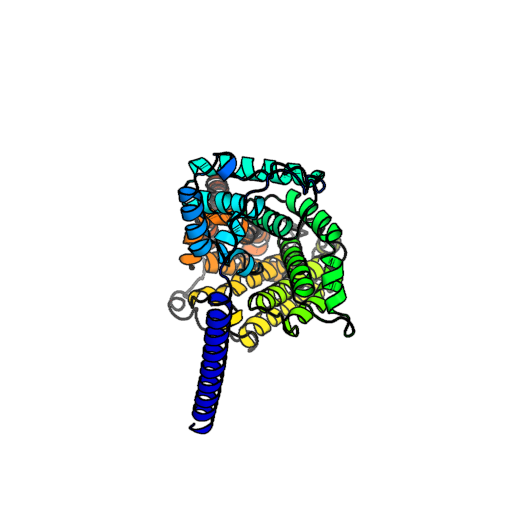 O 1
ATOM 1700 N N . ILE A 1 218 ? 5.081 -16.505 2.508 1.00 90.50 218 ILE A N 1
ATOM 1701 C CA . ILE A 1 218 ? 3.938 -15.704 2.050 1.00 90.50 218 ILE A CA 1
ATOM 1702 C C . ILE A 1 218 ? 3.266 -16.260 0.780 1.00 90.50 218 ILE A C 1
ATOM 1704 O O . ILE A 1 218 ? 2.052 -16.157 0.628 1.00 90.50 218 ILE A O 1
ATOM 1708 N N . MET A 1 219 ? 4.045 -16.903 -0.097 1.00 89.25 219 MET A N 1
ATOM 1709 C CA . MET A 1 219 ? 3.565 -17.489 -1.349 1.00 89.25 219 MET A CA 1
ATOM 1710 C C . MET A 1 219 ? 2.605 -18.670 -1.146 1.00 89.25 219 MET A C 1
ATOM 1712 O O . MET A 1 219 ? 1.730 -18.870 -1.986 1.00 89.25 219 MET A O 1
ATOM 1716 N N . ASP A 1 220 ? 2.714 -19.403 -0.036 1.00 91.19 220 ASP A N 1
ATOM 1717 C CA . ASP A 1 220 ? 1.875 -20.576 0.250 1.00 91.19 220 ASP A CA 1
ATOM 1718 C C . ASP A 1 220 ? 0.429 -20.169 0.587 1.00 91.19 220 ASP A C 1
ATOM 1720 O O . ASP A 1 220 ? -0.513 -20.920 0.343 1.00 91.19 220 ASP A O 1
ATOM 1724 N N . TYR A 1 221 ? 0.235 -18.948 1.095 1.00 89.75 221 TYR A N 1
ATOM 1725 C CA . TYR A 1 221 ? -1.078 -18.416 1.474 1.00 89.75 221 TYR A CA 1
ATOM 1726 C C . TYR A 1 221 ? -1.876 -17.866 0.287 1.00 89.75 221 TYR A C 1
ATOM 1728 O O . TYR A 1 221 ? -3.104 -17.785 0.345 1.00 89.75 221 TYR A O 1
ATOM 1736 N N . LEU A 1 222 ? -1.208 -17.474 -0.800 1.00 85.69 222 LEU A N 1
ATOM 1737 C CA . LEU A 1 222 ? -1.852 -16.764 -1.909 1.00 85.69 222 LEU A CA 1
ATOM 1738 C C . LEU A 1 222 ? -2.942 -17.579 -2.620 1.00 85.69 222 LEU A C 1
ATOM 1740 O O . LEU A 1 222 ? -4.007 -17.014 -2.875 1.00 85.69 222 LEU A O 1
ATOM 1744 N N . PRO A 1 223 ? -2.752 -18.884 -2.914 1.00 89.44 223 PRO A N 1
ATOM 1745 C CA . PRO A 1 223 ? -3.818 -19.694 -3.504 1.00 89.44 223 PRO A CA 1
ATOM 1746 C C . PRO A 1 223 ? -5.036 -19.815 -2.576 1.00 89.44 223 PRO A C 1
ATOM 1748 O O . PRO A 1 223 ? -6.175 -19.890 -3.044 1.00 89.44 223 PRO A O 1
ATOM 1751 N N . VAL A 1 224 ? -4.798 -19.788 -1.261 1.00 92.88 224 VAL A N 1
ATOM 1752 C CA . VAL A 1 224 ? -5.819 -19.980 -0.224 1.00 92.88 224 VAL A CA 1
ATOM 1753 C C . VAL A 1 224 ? -6.686 -18.738 -0.027 1.00 92.88 224 VAL A C 1
ATOM 1755 O O . VAL A 1 224 ? -7.859 -18.873 0.296 1.00 92.88 224 VAL A O 1
ATOM 1758 N N . ALA A 1 225 ? -6.172 -17.532 -0.283 1.00 94.12 225 ALA A N 1
ATOM 1759 C CA . ALA A 1 225 ? -6.919 -16.286 -0.074 1.00 94.12 225 ALA A CA 1
ATOM 1760 C C . ALA A 1 225 ? -8.277 -16.246 -0.799 1.00 94.12 225 ALA A C 1
ATOM 1762 O O . ALA A 1 225 ? -9.249 -15.710 -0.270 1.00 94.12 225 ALA A O 1
ATOM 1763 N N . SER A 1 226 ? -8.372 -16.887 -1.971 1.00 93.81 226 SER A N 1
ATOM 1764 C CA . SER A 1 226 ? -9.622 -17.009 -2.735 1.00 93.81 226 SER A CA 1
ATOM 1765 C C . SER A 1 226 ? -10.753 -17.714 -1.972 1.00 93.81 226 SER A C 1
ATOM 1767 O O . SER A 1 226 ? -11.923 -17.496 -2.283 1.00 93.81 226 SER A O 1
ATOM 1769 N N . GLN A 1 227 ? -10.429 -18.494 -0.934 1.00 95.88 227 GLN A N 1
ATOM 1770 C CA . GLN A 1 227 ? -11.409 -19.161 -0.077 1.00 95.88 227 GLN A CA 1
ATOM 1771 C C . GLN A 1 227 ? -12.258 -18.176 0.737 1.00 95.88 227 GLN A C 1
ATOM 1773 O O . GLN A 1 227 ? -13.385 -18.501 1.101 1.00 95.88 227 GLN A O 1
ATOM 1778 N N . LEU A 1 228 ? -11.783 -16.942 0.954 1.00 95.88 228 LEU A N 1
ATOM 1779 C CA . LEU A 1 228 ? -12.609 -15.882 1.538 1.00 95.88 228 LEU A CA 1
ATOM 1780 C C . LEU A 1 228 ? -13.868 -15.611 0.702 1.00 95.88 228 LEU A C 1
ATOM 1782 O O . LEU A 1 228 ? -14.925 -15.343 1.264 1.00 95.88 228 LEU A O 1
ATOM 1786 N N . LEU A 1 229 ? -13.766 -15.709 -0.628 1.00 94.25 229 LEU A N 1
ATOM 1787 C CA . LEU A 1 229 ? -14.839 -15.341 -1.560 1.00 94.25 229 LEU A CA 1
ATOM 1788 C C . LEU A 1 229 ? -15.966 -16.373 -1.630 1.00 94.25 229 LEU A C 1
ATOM 1790 O O . LEU A 1 229 ? -17.065 -16.051 -2.072 1.00 94.25 229 LEU A O 1
ATOM 1794 N N . VAL A 1 230 ? -15.696 -17.614 -1.222 1.00 94.19 230 VAL A N 1
ATOM 1795 C CA . VAL A 1 230 ? -16.699 -18.693 -1.173 1.00 94.19 230 VAL A CA 1
ATOM 1796 C C . VAL A 1 230 ? -17.271 -18.893 0.231 1.00 94.19 230 VAL A C 1
ATOM 1798 O O . VAL A 1 230 ? -18.219 -19.655 0.409 1.00 94.19 230 VAL A O 1
ATOM 1801 N N . SER A 1 231 ? -16.711 -18.205 1.226 1.00 95.12 231 SER A N 1
ATOM 1802 C CA . SER A 1 231 ? -17.151 -18.279 2.613 1.00 95.12 231 SER A CA 1
ATOM 1803 C C . SER A 1 231 ? -18.543 -17.657 2.806 1.00 95.12 231 SER A C 1
ATOM 1805 O O . SER A 1 231 ? -18.811 -16.582 2.261 1.00 95.12 231 SER A O 1
ATOM 1807 N N . PRO A 1 232 ? -19.412 -18.222 3.669 1.00 95.38 232 PRO A N 1
ATOM 1808 C CA . PRO A 1 232 ? -20.661 -17.566 4.070 1.00 95.38 232 PRO A CA 1
ATOM 1809 C C . PRO A 1 232 ? -20.435 -16.249 4.837 1.00 95.38 232 PRO A C 1
ATOM 1811 O O . PRO A 1 232 ? -21.365 -15.459 4.984 1.00 95.38 232 PRO A O 1
ATOM 1814 N N . HIS A 1 233 ? -19.212 -15.997 5.315 1.00 95.75 233 HIS A N 1
ATOM 1815 C CA . HIS A 1 233 ? -18.815 -14.758 5.989 1.00 95.75 233 HIS A CA 1
ATOM 1816 C C . HIS A 1 233 ? -17.993 -13.822 5.089 1.00 95.75 233 HIS A C 1
ATOM 1818 O O . HIS A 1 233 ? -17.284 -12.946 5.601 1.00 95.75 233 HIS A O 1
ATOM 1824 N N . CYS A 1 234 ? -18.075 -14.009 3.766 1.00 94.50 234 CYS A N 1
ATOM 1825 C CA . CYS A 1 234 ? -17.487 -13.115 2.774 1.00 94.50 234 CYS A CA 1
ATOM 1826 C C . CYS A 1 234 ? -18.003 -11.679 2.955 1.00 94.50 234 CYS A C 1
ATOM 1828 O O . CYS A 1 234 ? -19.191 -11.436 3.183 1.00 94.50 234 CYS A O 1
ATOM 1830 N N . ARG A 1 235 ? -17.097 -10.712 2.826 1.00 90.88 235 ARG A N 1
ATOM 1831 C CA . ARG A 1 235 ? -17.358 -9.272 2.901 1.00 90.88 235 ARG A CA 1
ATOM 1832 C C . ARG A 1 235 ? -16.864 -8.578 1.629 1.00 90.88 235 ARG A C 1
ATOM 1834 O O . ARG A 1 235 ? -15.949 -9.077 0.980 1.00 90.88 235 ARG A O 1
ATOM 1841 N N . PRO A 1 236 ? -17.383 -7.384 1.286 1.00 88.44 236 PRO A N 1
ATOM 1842 C CA . PRO A 1 236 ? -16.918 -6.625 0.120 1.00 88.44 236 PRO A CA 1
ATOM 1843 C C . PRO A 1 236 ? -15.397 -6.404 0.068 1.00 88.44 236 PRO A C 1
ATOM 1845 O O . PRO A 1 236 ? -14.803 -6.420 -1.009 1.00 88.44 236 PRO A O 1
ATOM 1848 N N . VAL A 1 237 ? -14.748 -6.235 1.228 1.00 89.44 237 VAL A N 1
ATOM 1849 C CA . VAL A 1 237 ? -13.287 -6.088 1.314 1.00 89.44 237 VAL A CA 1
ATOM 1850 C C . VAL A 1 237 ? -12.531 -7.323 0.819 1.00 89.44 237 VAL A C 1
ATOM 1852 O O . VAL A 1 237 ? -11.434 -7.164 0.294 1.00 89.44 237 VAL A O 1
ATOM 1855 N N . ASP A 1 238 ? -13.106 -8.526 0.912 1.00 93.69 238 ASP A N 1
ATOM 1856 C CA . ASP A 1 238 ? -12.424 -9.776 0.552 1.00 93.69 238 ASP A CA 1
ATOM 1857 C C . ASP A 1 238 ? -12.107 -9.840 -0.939 1.00 93.69 238 ASP A C 1
ATOM 1859 O O . ASP A 1 238 ? -11.028 -10.289 -1.326 1.00 93.69 238 ASP A O 1
ATOM 1863 N N . TYR A 1 239 ? -12.994 -9.303 -1.778 1.00 91.62 239 TYR A N 1
ATOM 1864 C CA . TYR A 1 239 ? -12.746 -9.157 -3.210 1.00 91.62 239 TYR A CA 1
ATOM 1865 C C . TYR A 1 239 ? -11.530 -8.263 -3.469 1.00 91.62 239 TYR A C 1
ATOM 1867 O O . TYR A 1 239 ? -10.641 -8.632 -4.238 1.00 91.62 239 TYR A O 1
ATOM 1875 N N . ARG A 1 240 ? -11.458 -7.098 -2.806 1.00 89.19 240 ARG A N 1
ATOM 1876 C CA . ARG A 1 240 ? -10.315 -6.178 -2.937 1.00 89.19 240 ARG A CA 1
ATOM 1877 C C . ARG A 1 240 ? -9.041 -6.829 -2.423 1.00 89.19 240 ARG A C 1
ATOM 1879 O O . ARG A 1 240 ? -8.017 -6.787 -3.095 1.00 89.19 240 ARG A O 1
ATOM 1886 N N . LEU A 1 241 ? -9.113 -7.452 -1.254 1.00 92.88 241 LEU A N 1
ATOM 1887 C CA . LEU A 1 241 ? -7.995 -8.125 -0.615 1.00 92.88 241 LEU A CA 1
ATOM 1888 C C . LEU A 1 241 ? -7.408 -9.214 -1.522 1.00 92.88 241 LEU A C 1
ATOM 1890 O O . LEU A 1 241 ? -6.202 -9.217 -1.758 1.00 92.88 241 LEU A O 1
ATOM 1894 N N . CYS A 1 242 ? -8.255 -10.061 -2.112 1.00 93.88 242 CYS A N 1
ATOM 1895 C CA . CYS A 1 242 ? -7.831 -11.066 -3.087 1.00 93.88 242 CYS A CA 1
ATOM 1896 C C . CYS A 1 242 ? -7.177 -10.430 -4.321 1.00 93.88 242 CYS A C 1
ATOM 1898 O O . CYS A 1 242 ? -6.118 -10.885 -4.751 1.00 93.88 242 CYS A O 1
ATOM 1900 N N . ALA A 1 243 ? -7.762 -9.359 -4.867 1.00 92.50 243 ALA A N 1
ATOM 1901 C CA . ALA A 1 243 ? -7.206 -8.653 -6.019 1.00 92.50 243 ALA A CA 1
ATOM 1902 C C . ALA A 1 243 ? -5.809 -8.073 -5.730 1.00 92.50 243 ALA A C 1
ATOM 1904 O O . ALA A 1 243 ? -4.896 -8.243 -6.541 1.00 92.50 243 ALA A O 1
ATOM 1905 N N . TYR A 1 244 ? -5.619 -7.437 -4.568 1.00 93.88 244 TYR A N 1
ATOM 1906 C CA . TYR A 1 244 ? -4.323 -6.902 -4.144 1.00 93.88 244 TYR A CA 1
ATOM 1907 C C . TYR A 1 244 ? -3.291 -8.006 -3.886 1.00 93.88 244 TYR A C 1
ATOM 1909 O O . TYR A 1 244 ? -2.160 -7.880 -4.354 1.00 93.88 244 TYR A O 1
ATOM 1917 N N . LEU A 1 245 ? -3.668 -9.104 -3.218 1.00 95.44 245 LEU A N 1
ATOM 1918 C CA . LEU A 1 245 ? -2.776 -10.251 -3.008 1.00 95.44 245 LEU A CA 1
ATOM 1919 C C . LEU A 1 245 ? -2.309 -10.848 -4.336 1.00 95.44 245 LEU A C 1
ATOM 1921 O O . LEU A 1 245 ? -1.117 -11.081 -4.520 1.00 95.44 245 LEU A O 1
ATOM 1925 N N . GLN A 1 246 ? -3.230 -11.049 -5.280 1.00 94.19 246 GLN A N 1
ATOM 1926 C CA . GLN A 1 246 ? -2.899 -11.553 -6.612 1.00 94.19 246 GLN A CA 1
ATOM 1927 C C . GLN A 1 246 ? -1.954 -10.605 -7.355 1.00 94.19 246 GLN A C 1
ATOM 1929 O O . GLN A 1 246 ? -0.951 -11.061 -7.897 1.00 94.19 246 GLN A O 1
ATOM 1934 N N . GLY A 1 247 ? -2.219 -9.297 -7.346 1.00 94.62 247 GLY A N 1
ATOM 1935 C CA . GLY A 1 247 ? -1.366 -8.317 -8.018 1.00 94.62 247 GLY A CA 1
ATOM 1936 C C . GLY A 1 247 ? 0.033 -8.249 -7.405 1.00 94.62 247 GLY A C 1
ATOM 1937 O O . GLY A 1 247 ? 1.031 -8.455 -8.095 1.00 94.62 247 GLY A O 1
ATOM 1938 N N . PHE A 1 248 ? 0.123 -8.027 -6.091 1.00 94.88 248 PHE A N 1
ATOM 1939 C CA . PHE A 1 248 ? 1.405 -7.927 -5.392 1.00 94.88 248 PHE A CA 1
ATOM 1940 C C . PHE A 1 248 ? 2.159 -9.260 -5.305 1.00 94.88 248 PHE A C 1
ATOM 1942 O O . PHE A 1 248 ? 3.374 -9.258 -5.136 1.00 94.88 248 PHE A O 1
ATOM 1949 N N . SER A 1 249 ? 1.510 -10.410 -5.506 1.00 94.81 249 SER A N 1
ATOM 1950 C CA . SER A 1 249 ? 2.242 -11.673 -5.658 1.00 94.81 249 SER A CA 1
ATOM 1951 C C . SER A 1 249 ? 3.192 -11.674 -6.855 1.00 94.81 249 SER A C 1
ATOM 1953 O O . SER A 1 249 ? 4.243 -12.309 -6.803 1.00 94.81 249 SER A O 1
ATOM 1955 N N . ILE A 1 250 ? 2.880 -10.916 -7.913 1.00 96.31 250 ILE A N 1
ATOM 1956 C CA . ILE A 1 250 ? 3.705 -10.858 -9.122 1.00 96.31 250 ILE A CA 1
ATOM 1957 C C . ILE A 1 250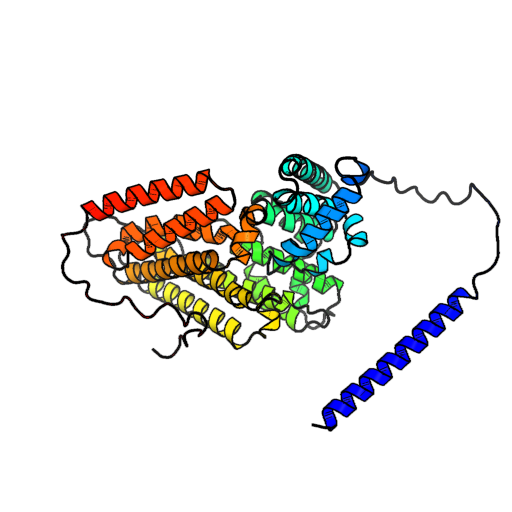 ? 5.071 -10.228 -8.813 1.00 96.31 250 ILE A C 1
ATOM 1959 O O . ILE A 1 250 ? 6.089 -10.653 -9.361 1.00 96.31 250 ILE A O 1
ATOM 1963 N N . THR A 1 251 ? 5.138 -9.259 -7.894 1.00 93.06 251 THR A N 1
ATOM 1964 C CA . THR A 1 251 ? 6.422 -8.678 -7.470 1.00 93.06 251 THR A CA 1
ATOM 1965 C C . THR A 1 251 ? 7.218 -9.640 -6.595 1.00 93.06 251 THR A C 1
ATOM 1967 O O . THR A 1 251 ? 8.441 -9.711 -6.727 1.00 93.06 251 THR A O 1
ATOM 1970 N N . ALA A 1 252 ? 6.548 -10.422 -5.745 1.00 92.69 252 ALA A N 1
ATOM 1971 C CA . ALA A 1 252 ? 7.191 -11.480 -4.974 1.00 92.69 252 ALA A CA 1
ATOM 1972 C C . ALA A 1 252 ? 7.749 -12.587 -5.880 1.00 92.69 252 ALA A C 1
ATOM 1974 O O . ALA A 1 252 ? 8.883 -13.023 -5.678 1.00 92.69 252 ALA A O 1
ATOM 1975 N N . GLU A 1 253 ? 7.014 -12.978 -6.924 1.00 94.00 253 GLU A N 1
ATOM 1976 C CA . GLU A 1 253 ? 7.504 -13.886 -7.964 1.00 94.00 253 GLU A CA 1
ATOM 1977 C C . GLU A 1 253 ? 8.718 -13.310 -8.691 1.00 94.00 253 GLU A C 1
ATOM 1979 O O . GLU A 1 253 ? 9.723 -14.004 -8.823 1.00 94.00 253 GLU A O 1
ATOM 1984 N N . ALA A 1 254 ? 8.670 -12.040 -9.104 1.00 94.25 254 ALA A N 1
ATOM 1985 C CA . ALA A 1 254 ? 9.798 -11.377 -9.756 1.00 94.25 254 ALA A CA 1
ATOM 1986 C C . ALA A 1 254 ? 11.057 -11.409 -8.875 1.00 94.25 254 ALA A C 1
ATOM 1988 O O . ALA A 1 254 ? 12.135 -11.793 -9.328 1.00 94.25 254 ALA A O 1
ATOM 1989 N N . LYS A 1 255 ? 10.899 -11.081 -7.590 1.00 91.50 255 LYS A N 1
ATOM 1990 C CA . LYS A 1 255 ? 11.964 -11.110 -6.582 1.00 91.50 255 LYS A CA 1
ATOM 1991 C C . LYS A 1 255 ? 12.535 -12.512 -6.350 1.00 91.50 255 LYS A C 1
ATOM 1993 O O . LYS A 1 255 ? 13.726 -12.632 -6.073 1.00 91.50 255 LYS A O 1
ATOM 1998 N N . ALA A 1 256 ? 11.711 -13.556 -6.441 1.00 90.81 256 ALA A N 1
ATOM 1999 C CA . ALA A 1 256 ? 12.139 -14.943 -6.267 1.00 90.81 256 ALA A CA 1
ATOM 2000 C C . ALA A 1 256 ? 12.794 -15.534 -7.529 1.00 90.81 256 ALA A C 1
ATOM 2002 O O . ALA A 1 256 ? 13.732 -16.321 -7.421 1.00 90.81 256 ALA A O 1
ATOM 2003 N N . GLN A 1 257 ? 12.306 -15.171 -8.718 1.00 92.62 257 GLN A N 1
ATOM 2004 C CA . GLN A 1 257 ? 12.715 -15.767 -9.996 1.00 92.62 257 GLN A CA 1
ATOM 2005 C C . GLN A 1 257 ? 13.885 -15.048 -10.678 1.00 92.62 257 GLN A C 1
ATOM 2007 O O . GLN A 1 257 ? 14.489 -15.613 -11.590 1.00 92.62 257 GLN A O 1
ATOM 2012 N N . ILE A 1 258 ? 14.173 -13.799 -10.303 1.00 93.75 258 ILE A N 1
ATOM 2013 C CA . ILE A 1 258 ? 15.197 -12.978 -10.955 1.00 93.75 258 ILE A CA 1
ATOM 2014 C C . ILE A 1 258 ? 16.211 -12.522 -9.911 1.00 93.75 258 ILE A C 1
ATOM 2016 O O . ILE A 1 258 ? 15.981 -11.577 -9.152 1.00 93.75 258 ILE A O 1
ATOM 2020 N N . ALA A 1 259 ? 17.372 -13.175 -9.886 1.00 91.75 259 ALA A N 1
ATOM 2021 C CA . ALA A 1 259 ? 18.447 -12.765 -8.999 1.00 91.75 259 ALA A CA 1
ATOM 2022 C C . ALA A 1 259 ? 19.080 -11.451 -9.484 1.00 91.75 259 ALA A C 1
ATOM 2024 O O . ALA A 1 259 ? 19.293 -11.228 -10.676 1.00 91.75 259 ALA A O 1
ATOM 2025 N N . LYS A 1 260 ? 19.480 -10.583 -8.544 1.00 89.38 260 LYS A N 1
ATOM 2026 C CA . LYS A 1 260 ? 20.137 -9.296 -8.862 1.00 89.38 260 LYS A CA 1
ATOM 2027 C C . LYS A 1 260 ? 21.411 -9.445 -9.700 1.00 89.38 260 LYS A C 1
ATOM 2029 O O . LYS A 1 260 ? 21.775 -8.519 -10.423 1.00 89.38 260 LYS A O 1
ATOM 2034 N N . THR A 1 261 ? 22.096 -10.581 -9.583 1.00 90.75 261 THR A N 1
ATOM 2035 C CA . THR A 1 261 ? 23.294 -10.921 -10.360 1.00 90.75 261 THR A CA 1
ATOM 2036 C C . THR A 1 261 ? 22.980 -11.175 -11.832 1.00 90.75 261 THR A C 1
ATOM 2038 O O . THR A 1 261 ? 23.784 -10.812 -12.682 1.00 90.75 261 THR A O 1
ATOM 2041 N N . GLU A 1 262 ? 21.803 -11.720 -12.149 1.00 92.00 262 GLU A N 1
ATOM 2042 C CA . GLU A 1 262 ? 21.361 -11.984 -13.526 1.00 92.00 262 GLU A CA 1
ATOM 2043 C C . GLU A 1 262 ? 20.996 -10.702 -14.286 1.00 92.00 262 GLU A C 1
ATOM 2045 O O . GLU A 1 262 ? 20.972 -10.702 -15.512 1.00 92.00 262 GLU A O 1
ATOM 2050 N N . LEU A 1 263 ? 20.743 -9.603 -13.570 1.00 91.62 263 LEU A N 1
ATOM 2051 C CA . LEU A 1 263 ? 20.426 -8.293 -14.148 1.00 91.62 263 LEU A CA 1
ATOM 2052 C C . LEU A 1 263 ? 21.683 -7.477 -14.510 1.00 91.62 263 LEU A C 1
ATOM 2054 O O . LEU A 1 263 ? 21.591 -6.530 -15.288 1.00 91.62 263 LEU A O 1
ATOM 2058 N N . GLN A 1 264 ? 22.861 -7.841 -13.985 1.00 89.56 264 GLN A N 1
ATOM 2059 C CA . GLN A 1 264 ? 24.120 -7.113 -14.218 1.00 89.56 264 GLN A CA 1
ATOM 2060 C C . GLN A 1 264 ? 24.668 -7.165 -15.657 1.00 89.56 264 GLN A C 1
ATOM 2062 O O . GLN A 1 264 ? 25.226 -6.156 -16.086 1.00 89.56 264 GLN A O 1
ATOM 2067 N N . PRO A 1 265 ? 24.575 -8.285 -16.405 1.00 88.31 265 PRO A N 1
ATOM 2068 C CA . PRO A 1 265 ? 25.136 -8.364 -17.751 1.00 88.31 265 PRO A CA 1
ATOM 2069 C C . PRO A 1 265 ? 24.528 -7.335 -18.710 1.00 88.31 265 PRO A C 1
ATOM 2071 O O . PRO A 1 265 ? 23.330 -7.056 -18.666 1.00 88.31 265 PRO A O 1
ATOM 2074 N N . ASN A 1 266 ? 25.358 -6.797 -19.602 1.00 85.19 266 ASN A N 1
ATOM 2075 C CA . ASN A 1 266 ? 24.938 -5.914 -20.684 1.00 85.19 266 ASN A CA 1
ATOM 2076 C C . ASN A 1 266 ? 25.483 -6.478 -22.012 1.00 85.19 266 ASN A C 1
ATOM 2078 O O . ASN A 1 266 ? 26.706 -6.483 -22.182 1.00 85.19 266 ASN A O 1
ATOM 2082 N N . PRO A 1 267 ? 24.636 -6.987 -22.925 1.00 89.38 267 PRO A N 1
ATOM 2083 C CA . PRO A 1 267 ? 23.167 -6.963 -22.900 1.00 89.38 267 PRO A CA 1
ATOM 2084 C C . PRO A 1 267 ? 22.541 -7.905 -21.856 1.00 89.38 267 PRO A C 1
ATOM 2086 O O . PRO A 1 267 ? 23.205 -8.804 -21.332 1.00 89.38 267 PRO A O 1
ATOM 2089 N N . LEU A 1 268 ? 21.255 -7.693 -21.560 1.00 91.56 268 LEU A N 1
ATOM 2090 C CA . LEU A 1 268 ? 20.452 -8.593 -20.733 1.00 91.56 268 LEU A CA 1
ATOM 2091 C C . LEU A 1 268 ? 20.409 -10.004 -21.348 1.00 91.56 268 LEU A C 1
ATOM 2093 O O . LEU A 1 268 ? 20.194 -10.133 -22.554 1.00 91.56 268 LEU A O 1
ATOM 2097 N N . PRO A 1 269 ? 20.549 -11.073 -20.543 1.00 94.25 269 PRO A N 1
ATOM 2098 C CA . PRO A 1 269 ? 20.379 -12.436 -21.037 1.00 94.25 269 PRO A CA 1
ATOM 2099 C C . PRO A 1 269 ? 18.949 -12.695 -21.535 1.00 94.25 269 PRO A C 1
ATOM 2101 O O . PRO A 1 269 ? 17.984 -12.281 -20.888 1.00 94.25 269 PRO A O 1
ATOM 2104 N N . ASP A 1 270 ? 18.797 -13.476 -22.609 1.00 96.06 270 ASP A N 1
ATOM 2105 C CA . ASP A 1 270 ? 17.485 -13.833 -23.180 1.00 96.06 270 ASP A CA 1
ATOM 2106 C C . ASP A 1 270 ? 16.537 -14.469 -22.153 1.00 96.06 270 ASP A C 1
ATOM 2108 O O . ASP A 1 270 ? 15.338 -14.194 -22.145 1.00 96.06 270 ASP A O 1
ATOM 2112 N N . SER A 1 271 ? 17.070 -15.281 -21.236 1.00 96.50 271 SER A N 1
ATOM 2113 C CA . SER A 1 271 ? 16.289 -15.893 -20.155 1.00 96.50 271 SER A CA 1
ATOM 2114 C C . SER A 1 271 ? 15.681 -14.855 -19.206 1.00 96.50 271 SER A C 1
ATOM 2116 O O . SER A 1 271 ? 14.545 -15.011 -18.761 1.00 96.50 271 SER A O 1
ATOM 2118 N N . VAL A 1 272 ? 16.409 -13.775 -18.914 1.00 96.19 272 VAL A N 1
ATOM 2119 C CA . VAL A 1 272 ? 15.930 -12.665 -18.081 1.00 96.19 272 VAL A CA 1
ATOM 2120 C C . VAL A 1 272 ? 14.885 -11.854 -18.840 1.00 96.19 272 VAL A C 1
ATOM 2122 O O . VAL A 1 272 ? 13.840 -11.547 -18.273 1.00 96.19 272 VAL A O 1
ATOM 2125 N N . ILE A 1 273 ? 15.126 -11.572 -20.125 1.00 96.81 273 ILE A N 1
ATOM 2126 C CA . ILE A 1 273 ? 14.178 -10.865 -21.002 1.00 96.81 273 ILE A CA 1
ATOM 2127 C C . ILE A 1 273 ? 12.840 -11.612 -21.055 1.00 96.81 273 ILE A C 1
ATOM 2129 O O . ILE A 1 273 ? 11.787 -11.007 -20.855 1.00 96.81 273 ILE A O 1
ATOM 2133 N N . GLN A 1 274 ? 12.869 -12.933 -21.252 1.00 97.75 274 GLN A N 1
ATOM 2134 C CA . GLN A 1 274 ? 11.666 -13.767 -21.284 1.00 97.75 274 GLN A CA 1
ATOM 2135 C C . GLN A 1 274 ? 10.904 -13.737 -19.954 1.00 97.75 274 GLN A C 1
ATOM 2137 O O . GLN A 1 274 ? 9.683 -13.578 -19.959 1.00 97.75 274 GLN A O 1
ATOM 2142 N N . ARG A 1 275 ? 11.599 -13.846 -18.812 1.00 97.94 275 ARG A N 1
ATOM 2143 C CA . ARG A 1 275 ? 10.953 -13.794 -17.488 1.00 97.94 275 ARG A CA 1
ATOM 2144 C C . ARG A 1 275 ? 10.358 -12.420 -17.186 1.00 97.94 275 ARG A C 1
ATOM 2146 O O . ARG A 1 275 ? 9.220 -12.356 -16.730 1.00 97.94 275 ARG A O 1
ATOM 2153 N N . LEU A 1 276 ? 11.075 -11.331 -17.478 1.00 97.69 276 LEU A N 1
ATOM 2154 C CA . LEU A 1 276 ? 10.552 -9.968 -17.330 1.00 97.69 276 LEU A CA 1
ATOM 2155 C C . LEU A 1 276 ? 9.317 -9.750 -18.210 1.00 97.69 276 LEU A C 1
ATOM 2157 O O . LEU A 1 276 ? 8.303 -9.266 -17.718 1.00 97.69 276 LEU A O 1
ATOM 2161 N N . GLY A 1 277 ? 9.365 -10.177 -19.475 1.00 98.19 277 GLY A N 1
ATOM 2162 C CA . GLY A 1 277 ? 8.222 -10.100 -20.386 1.00 98.19 277 GLY A CA 1
ATOM 2163 C C . GLY A 1 277 ? 7.018 -10.921 -19.916 1.00 98.19 277 GLY A C 1
ATOM 2164 O O . GLY A 1 277 ? 5.886 -10.450 -19.989 1.00 98.19 277 GLY A O 1
ATOM 2165 N N . ALA A 1 278 ? 7.241 -12.124 -19.380 1.00 98.44 278 ALA A N 1
ATOM 2166 C CA . ALA A 1 278 ? 6.171 -12.959 -18.838 1.00 98.44 278 ALA A CA 1
ATOM 2167 C C . ALA A 1 278 ? 5.509 -12.327 -17.601 1.00 98.44 278 ALA A C 1
ATOM 2169 O O . ALA A 1 278 ? 4.283 -12.350 -17.479 1.00 98.44 278 ALA A O 1
ATOM 2170 N N . LEU A 1 279 ? 6.302 -11.737 -16.702 1.00 98.50 279 LEU A N 1
ATOM 2171 C CA . LEU A 1 279 ? 5.798 -11.020 -15.528 1.00 98.50 279 LEU A CA 1
ATOM 2172 C C . LEU A 1 279 ? 5.040 -9.746 -15.931 1.00 98.50 279 LEU A C 1
ATOM 2174 O O . LEU A 1 279 ? 3.954 -9.501 -15.413 1.00 98.50 279 LEU A O 1
ATOM 2178 N N . ASP A 1 280 ? 5.560 -8.981 -16.895 1.00 98.38 280 ASP A N 1
ATOM 2179 C CA . ASP A 1 280 ? 4.907 -7.795 -17.467 1.00 98.38 280 ASP A CA 1
ATOM 2180 C C . ASP A 1 280 ? 3.513 -8.139 -18.023 1.00 98.38 280 ASP A C 1
ATOM 2182 O O . ASP A 1 280 ? 2.522 -7.511 -17.646 1.00 98.38 280 ASP A O 1
ATOM 2186 N N . GLN A 1 281 ? 3.412 -9.206 -18.824 1.00 98.31 281 GLN A N 1
ATOM 2187 C CA . GLN A 1 281 ? 2.136 -9.708 -19.352 1.00 98.31 281 GLN A CA 1
ATOM 2188 C C . GLN A 1 281 ? 1.205 -10.239 -18.256 1.00 98.31 281 GLN A C 1
ATOM 2190 O O . GLN A 1 281 ? -0.017 -10.123 -18.361 1.00 98.31 281 GLN A O 1
ATOM 2195 N N . LYS A 1 282 ? 1.754 -10.845 -17.197 1.00 98.19 282 LYS A N 1
ATOM 2196 C CA . LYS A 1 282 ? 0.959 -11.315 -16.056 1.00 98.19 282 LYS A CA 1
ATOM 2197 C C . LYS A 1 282 ? 0.281 -10.147 -15.338 1.00 98.19 282 LYS A C 1
ATOM 2199 O O . LYS A 1 282 ? -0.875 -10.290 -14.947 1.00 98.19 282 LYS A O 1
ATOM 2204 N N . ILE A 1 283 ? 0.952 -8.995 -15.234 1.00 98.31 283 ILE A N 1
ATOM 2205 C CA . ILE A 1 283 ? 0.359 -7.764 -14.691 1.00 98.31 283 ILE A CA 1
ATOM 2206 C C . ILE A 1 283 ? -0.800 -7.285 -15.574 1.00 98.31 283 ILE A C 1
ATOM 2208 O O . ILE A 1 283 ? -1.861 -6.968 -15.042 1.00 98.31 283 ILE A O 1
ATOM 2212 N N . ASP A 1 284 ? -0.641 -7.286 -16.903 1.00 96.94 284 ASP A N 1
ATOM 2213 C CA . ASP A 1 284 ? -1.717 -6.874 -17.822 1.00 96.94 284 ASP A CA 1
ATOM 2214 C C . ASP A 1 284 ? -2.945 -7.774 -17.698 1.00 96.94 284 ASP A C 1
ATOM 2216 O O . ASP A 1 284 ? -4.069 -7.290 -17.584 1.00 96.94 284 ASP A O 1
ATOM 2220 N N . ARG A 1 285 ? -2.737 -9.095 -17.653 1.00 96.62 285 ARG A N 1
ATOM 2221 C CA . ARG A 1 285 ? -3.827 -10.066 -17.474 1.00 96.62 285 ARG A CA 1
ATOM 2222 C C . ARG A 1 285 ? -4.527 -9.898 -16.133 1.00 96.62 285 ARG A C 1
ATOM 2224 O O . ARG A 1 285 ? -5.752 -9.974 -16.083 1.00 96.62 285 ARG A O 1
ATOM 2231 N N . TRP A 1 286 ? -3.764 -9.674 -15.063 1.00 95.25 286 TRP A N 1
ATOM 2232 C CA . TRP A 1 286 ? -4.322 -9.390 -13.744 1.00 95.25 286 TRP A CA 1
ATOM 2233 C C . TRP A 1 286 ? -5.191 -8.131 -13.790 1.00 95.25 286 TRP A C 1
ATOM 2235 O O . TRP A 1 286 ? -6.363 -8.194 -13.428 1.00 95.25 286 TRP A O 1
ATOM 2245 N N . PHE A 1 287 ? -4.670 -7.020 -14.310 1.00 93.12 287 PHE A N 1
ATOM 2246 C CA . PHE A 1 287 ? -5.412 -5.762 -14.364 1.00 93.12 287 PHE A CA 1
ATOM 2247 C C . PHE A 1 287 ? -6.658 -5.860 -15.248 1.00 93.12 287 PHE A C 1
ATOM 2249 O O . PHE A 1 287 ? -7.738 -5.434 -14.839 1.00 93.12 287 PHE A O 1
ATOM 2256 N N . TYR A 1 288 ? -6.544 -6.509 -16.410 1.00 91.31 288 TYR A N 1
ATOM 2257 C CA . TYR A 1 288 ? -7.680 -6.802 -17.278 1.00 91.31 288 TYR A CA 1
ATOM 2258 C C . TYR A 1 288 ? -8.750 -7.624 -16.551 1.00 91.31 288 TYR A C 1
ATOM 2260 O O . TYR A 1 288 ? -9.935 -7.301 -16.633 1.00 91.31 288 TYR A O 1
ATOM 2268 N N . HIS A 1 289 ? -8.358 -8.676 -15.827 1.00 89.38 289 HIS A N 1
ATOM 2269 C CA . HIS A 1 289 ? -9.300 -9.502 -15.077 1.00 89.38 289 HIS A CA 1
ATOM 2270 C C . HIS A 1 289 ? -10.019 -8.690 -13.998 1.00 89.38 289 HIS A C 1
ATOM 2272 O O . HIS A 1 289 ? -11.248 -8.722 -13.945 1.00 89.38 289 HIS A O 1
ATOM 2278 N N . ILE A 1 290 ? -9.281 -7.921 -13.192 1.00 87.25 290 ILE A N 1
ATOM 2279 C CA . ILE A 1 290 ? -9.875 -7.080 -12.149 1.00 87.25 290 ILE A CA 1
ATOM 2280 C C . ILE A 1 290 ? -10.862 -6.086 -12.759 1.00 87.25 290 ILE A C 1
ATOM 2282 O O . ILE A 1 290 ? -12.009 -6.033 -12.329 1.00 87.25 290 ILE A O 1
ATOM 2286 N N . ASN A 1 291 ? -10.464 -5.367 -13.804 1.00 82.62 291 ASN A N 1
ATOM 2287 C CA . ASN A 1 291 ? -11.288 -4.318 -14.392 1.00 82.62 291 ASN A CA 1
ATOM 2288 C C . ASN A 1 291 ? -12.560 -4.850 -15.083 1.00 82.62 291 ASN A C 1
ATOM 2290 O O . ASN A 1 291 ? -13.599 -4.195 -15.038 1.00 82.62 291 ASN A O 1
ATOM 2294 N N . ASN A 1 292 ? -12.502 -6.040 -15.691 1.00 83.62 292 ASN A N 1
ATOM 2295 C CA . ASN A 1 292 ? -13.615 -6.586 -16.479 1.00 83.62 292 ASN A CA 1
ATOM 2296 C C . ASN A 1 292 ? -14.463 -7.640 -15.753 1.00 83.62 292 ASN A C 1
ATOM 2298 O O . ASN A 1 292 ? -15.596 -7.882 -16.159 1.00 83.62 292 ASN A O 1
ATOM 2302 N N . SER A 1 293 ? -13.925 -8.307 -14.728 1.00 81.12 293 SER A N 1
ATOM 2303 C CA . SER A 1 293 ? -14.584 -9.462 -14.090 1.00 81.12 293 SER A CA 1
ATOM 2304 C C . SER A 1 293 ? -15.037 -9.189 -12.660 1.00 81.12 293 SER A C 1
ATOM 2306 O O . SER A 1 293 ? -15.998 -9.800 -12.198 1.00 81.12 293 SER A O 1
ATOM 2308 N N . MET A 1 294 ? -14.356 -8.298 -11.938 1.00 79.62 294 MET A N 1
ATOM 2309 C CA . MET A 1 294 ? -14.763 -7.923 -10.586 1.00 79.62 294 MET A CA 1
ATOM 2310 C C . MET A 1 294 ? -15.990 -7.011 -10.670 1.00 79.62 294 MET A C 1
ATOM 2312 O O . MET A 1 294 ? -16.041 -6.131 -11.523 1.00 79.62 294 MET A O 1
ATOM 2316 N N . GLU A 1 295 ? -16.990 -7.175 -9.809 1.00 75.62 295 GLU A N 1
ATOM 2317 C CA . GLU A 1 295 ? -18.144 -6.271 -9.841 1.00 75.62 295 GLU A CA 1
ATOM 2318 C C . GLU A 1 295 ? -17.711 -4.841 -9.465 1.00 75.62 295 GLU A C 1
ATOM 2320 O O . GLU A 1 295 ? -16.981 -4.676 -8.481 1.00 75.62 295 GLU A O 1
ATOM 2325 N N . PRO A 1 296 ? -18.165 -3.788 -10.175 1.00 72.25 296 PRO A N 1
ATOM 2326 C CA . PRO A 1 296 ? -17.769 -2.411 -9.878 1.00 72.25 296 PRO A CA 1
ATOM 2327 C C . PRO A 1 296 ? -18.012 -1.975 -8.425 1.00 72.25 296 PRO A C 1
ATOM 2329 O O . PRO A 1 296 ? -17.269 -1.142 -7.910 1.00 72.25 296 PRO A O 1
ATOM 2332 N N . LEU A 1 297 ? -19.018 -2.556 -7.756 1.00 71.75 297 LEU A N 1
ATOM 2333 C CA . LEU A 1 297 ? -19.313 -2.329 -6.336 1.00 71.75 297 LEU A CA 1
ATOM 2334 C C . LEU A 1 297 ? -18.167 -2.781 -5.415 1.00 71.75 297 LEU A C 1
ATOM 2336 O O . LEU A 1 297 ? -17.943 -2.195 -4.359 1.00 71.75 297 LEU A O 1
ATOM 2340 N N . TYR A 1 298 ? -17.434 -3.817 -5.820 1.00 72.62 298 TYR A N 1
ATOM 2341 C CA . TYR A 1 298 ? -16.285 -4.348 -5.093 1.00 72.62 298 TYR A CA 1
ATOM 2342 C C . TYR A 1 298 ? -14.967 -3.760 -5.593 1.00 72.62 298 TYR A C 1
ATOM 2344 O O . TYR A 1 298 ? -13.991 -3.743 -4.846 1.00 72.62 298 TYR A O 1
ATOM 2352 N N . GLN A 1 299 ? -14.939 -3.245 -6.828 1.00 60.66 299 GLN A N 1
ATOM 2353 C CA . GLN A 1 299 ? -13.757 -2.598 -7.386 1.00 60.66 299 GLN A CA 1
ATOM 2354 C C . GLN A 1 299 ? -13.383 -1.325 -6.619 1.00 60.66 299 GLN A C 1
ATOM 2356 O O . GLN A 1 299 ? -12.190 -1.102 -6.456 1.00 60.66 299 GLN A O 1
ATOM 2361 N N . THR A 1 300 ? -14.339 -0.544 -6.081 1.00 59.75 300 THR A N 1
ATOM 2362 C CA . THR A 1 300 ? -14.032 0.611 -5.207 1.00 59.75 300 THR A CA 1
ATOM 2363 C C . THR A 1 300 ? -15.216 1.210 -4.441 1.00 59.75 300 THR A C 1
ATOM 2365 O O . THR A 1 300 ? -16.375 0.966 -4.752 1.00 59.75 300 THR A O 1
ATOM 2368 N N . PHE A 1 301 ? -14.860 2.019 -3.433 1.00 57.28 301 PHE A N 1
ATOM 2369 C CA . PHE A 1 301 ? -15.688 2.892 -2.594 1.00 57.28 301 PHE A CA 1
ATOM 2370 C C . PHE A 1 301 ? -16.785 3.626 -3.370 1.00 57.28 301 PHE A C 1
ATOM 2372 O O . PHE A 1 301 ? -16.633 3.910 -4.552 1.00 57.28 301 PHE A O 1
ATOM 2379 N N . ALA A 1 302 ? -17.888 3.951 -2.690 1.00 46.19 302 ALA A N 1
ATOM 2380 C CA . ALA A 1 302 ? -19.166 4.367 -3.279 1.00 46.19 302 ALA A CA 1
ATOM 2381 C C . ALA A 1 302 ? -19.117 5.538 -4.294 1.00 46.19 302 ALA A C 1
ATOM 2383 O O . ALA A 1 302 ? -20.111 5.800 -4.973 1.00 46.19 302 ALA A O 1
ATOM 2384 N N . LYS A 1 303 ? -17.992 6.255 -4.424 1.00 55.41 303 LYS A N 1
ATOM 2385 C CA . LYS A 1 303 ? -17.827 7.391 -5.335 1.00 55.41 303 LYS A CA 1
ATOM 2386 C C . LYS A 1 303 ? -17.254 6.948 -6.688 1.00 55.41 303 LYS A C 1
ATOM 2388 O O . LYS A 1 303 ? -16.213 6.313 -6.792 1.00 55.41 303 LYS A O 1
ATOM 2393 N N . LYS A 1 304 ? -17.919 7.377 -7.767 1.00 43.09 304 LYS A N 1
ATOM 2394 C CA . LYS A 1 304 ? -17.640 7.016 -9.175 1.00 43.09 304 LYS A CA 1
ATOM 2395 C C . LYS A 1 304 ? -16.200 7.310 -9.649 1.00 43.09 304 LYS A C 1
ATOM 2397 O O . LYS A 1 304 ? -15.738 6.673 -10.590 1.00 43.09 304 LYS A O 1
ATOM 2402 N N . GLN A 1 305 ? -15.506 8.241 -8.996 1.00 46.38 305 GLN A N 1
ATOM 2403 C CA . GLN A 1 305 ? -14.121 8.652 -9.273 1.00 46.38 305 GLN A CA 1
ATOM 2404 C C . GLN A 1 305 ? -13.044 7.718 -8.692 1.00 46.38 305 GLN A C 1
ATOM 2406 O O . GLN A 1 305 ? -11.883 7.811 -9.078 1.00 46.38 305 GLN A O 1
ATOM 2411 N N . ASP A 1 306 ? -13.420 6.769 -7.828 1.00 54.00 306 ASP A N 1
ATOM 2412 C CA . ASP A 1 306 ? -12.486 5.807 -7.237 1.00 54.00 306 ASP A CA 1
ATOM 2413 C C . ASP A 1 306 ? -12.206 4.584 -8.137 1.00 54.00 306 ASP A C 1
ATOM 2415 O O . ASP A 1 306 ? -11.291 3.825 -7.835 1.00 54.00 306 ASP A O 1
ATOM 2419 N N . ARG A 1 307 ? -12.882 4.421 -9.290 1.00 52.56 307 ARG A N 1
ATOM 2420 C CA . ARG A 1 307 ? -12.636 3.306 -10.244 1.00 52.56 307 ARG A CA 1
ATOM 2421 C C . ARG A 1 307 ? -11.171 3.193 -10.694 1.00 52.56 307 ARG A C 1
ATOM 2423 O O . ARG A 1 307 ? -10.715 2.127 -11.092 1.00 52.56 307 ARG A O 1
ATOM 2430 N N . ASN A 1 308 ? -10.413 4.278 -10.553 1.00 58.84 308 ASN A N 1
ATOM 2431 C CA . ASN A 1 308 ? -8.998 4.365 -10.888 1.00 58.84 308 ASN A CA 1
ATOM 2432 C C . ASN A 1 308 ? -8.063 3.847 -9.780 1.00 58.84 308 ASN A C 1
ATOM 2434 O O . ASN A 1 308 ? -6.850 3.826 -9.979 1.00 58.84 308 ASN A O 1
ATOM 2438 N N . ARG A 1 309 ? -8.557 3.404 -8.612 1.00 67.94 309 ARG A N 1
ATOM 2439 C CA . ARG A 1 309 ? -7.657 2.955 -7.532 1.00 67.94 309 ARG A CA 1
ATOM 2440 C C . ARG A 1 309 ? -6.861 1.709 -7.875 1.00 67.94 309 ARG A C 1
ATOM 2442 O O . ARG A 1 309 ? -5.799 1.564 -7.289 1.00 67.94 309 ARG A O 1
ATOM 2449 N N . PHE A 1 310 ? -7.305 0.856 -8.805 1.00 85.69 310 PHE A N 1
ATOM 2450 C CA . PHE A 1 310 ? -6.476 -0.250 -9.306 1.00 85.69 310 PHE A CA 1
ATOM 2451 C C . PHE A 1 310 ? -5.451 0.188 -10.363 1.00 85.69 310 PHE A C 1
ATOM 2453 O O . PHE A 1 310 ? -4.492 -0.541 -10.605 1.00 85.69 310 PHE A O 1
ATOM 2460 N N . MET A 1 311 ? -5.572 1.401 -10.912 1.00 88.81 311 MET A N 1
ATOM 2461 C CA . MET A 1 311 ? -4.560 1.980 -11.800 1.00 88.81 311 MET A CA 1
ATOM 2462 C C . MET A 1 311 ? -3.257 2.270 -11.049 1.00 88.81 311 MET A C 1
ATOM 2464 O O . MET A 1 311 ? -2.175 2.020 -11.568 1.00 88.81 311 MET A O 1
ATOM 2468 N N . VAL A 1 312 ? -3.347 2.737 -9.799 1.00 90.94 312 VAL A N 1
ATOM 2469 C CA . VAL A 1 312 ? -2.174 2.984 -8.943 1.00 90.94 312 VAL A CA 1
ATOM 2470 C C . VAL A 1 312 ? -1.359 1.704 -8.682 1.00 90.94 312 VAL A C 1
ATOM 2472 O O . VAL A 1 312 ? -0.166 1.714 -8.988 1.00 90.94 312 VAL A O 1
ATOM 2475 N N . PRO A 1 313 ? -1.925 0.592 -8.161 1.00 92.44 313 PRO A N 1
ATOM 2476 C CA . PRO A 1 313 ? -1.194 -0.654 -8.005 1.00 92.44 313 PRO A CA 1
ATOM 2477 C C . PRO A 1 313 ? -0.784 -1.236 -9.359 1.00 92.44 313 PRO A C 1
ATOM 2479 O O . PRO A 1 313 ? 0.343 -1.693 -9.454 1.00 92.44 313 PRO A O 1
ATOM 2482 N N . PHE A 1 314 ? -1.598 -1.164 -10.420 1.00 95.50 314 PHE A N 1
ATOM 2483 C CA . PHE A 1 314 ? -1.174 -1.591 -11.762 1.00 95.50 314 PHE A CA 1
ATOM 2484 C C . PHE A 1 314 ? 0.106 -0.890 -12.219 1.00 95.50 314 PHE A C 1
ATOM 2486 O O . PHE A 1 314 ? 1.105 -1.548 -12.517 1.00 95.50 314 PHE A O 1
ATOM 2493 N N . ALA A 1 315 ? 0.097 0.440 -12.205 1.00 96.81 315 ALA A N 1
ATOM 2494 C CA . ALA A 1 315 ? 1.244 1.240 -12.580 1.00 96.81 315 ALA A CA 1
ATOM 2495 C C . ALA A 1 315 ? 2.440 0.930 -11.670 1.00 96.81 315 ALA A C 1
ATOM 2497 O O . ALA A 1 315 ? 3.537 0.687 -12.159 1.00 96.81 315 ALA A O 1
ATOM 2498 N N . PHE A 1 316 ? 2.234 0.825 -10.356 1.00 96.38 316 PHE A N 1
ATOM 2499 C CA . PHE A 1 316 ? 3.288 0.464 -9.407 1.00 96.38 316 PHE A CA 1
ATOM 2500 C C . PHE A 1 316 ? 3.928 -0.904 -9.694 1.00 96.38 316 PHE A C 1
ATOM 2502 O O . PHE A 1 316 ? 5.156 -1.010 -9.717 1.00 96.38 316 PHE A O 1
ATOM 2509 N N . LEU A 1 317 ? 3.124 -1.937 -9.970 1.00 97.38 317 LEU A N 1
ATOM 2510 C CA . LEU A 1 317 ? 3.608 -3.269 -10.346 1.00 97.38 317 LEU A CA 1
ATOM 2511 C C . LEU A 1 317 ? 4.466 -3.204 -11.616 1.00 97.38 317 LEU A C 1
ATOM 2513 O O . LEU A 1 317 ? 5.540 -3.809 -11.666 1.00 97.38 317 LEU A O 1
ATOM 2517 N N . LYS A 1 318 ? 4.023 -2.437 -12.622 1.00 98.12 318 LYS A N 1
ATOM 2518 C CA . LYS A 1 318 ? 4.760 -2.232 -13.876 1.00 98.12 318 LYS A CA 1
ATOM 2519 C C . LYS A 1 318 ? 6.077 -1.491 -13.659 1.00 98.12 318 LYS A C 1
ATOM 2521 O O . LYS A 1 318 ? 7.076 -1.896 -14.255 1.00 98.12 318 LYS A O 1
ATOM 2526 N N . ILE A 1 319 ? 6.102 -0.461 -12.805 1.00 97.75 319 ILE A N 1
ATOM 2527 C CA . ILE A 1 319 ? 7.339 0.247 -12.437 1.00 97.75 319 ILE A CA 1
ATOM 2528 C C . ILE A 1 319 ? 8.308 -0.737 -11.777 1.00 97.75 319 ILE A C 1
ATOM 2530 O O . ILE A 1 319 ? 9.466 -0.790 -12.174 1.00 97.75 319 ILE A O 1
ATOM 2534 N N . TYR A 1 320 ? 7.847 -1.543 -10.814 1.00 96.75 320 TYR A N 1
ATOM 2535 C CA . TYR A 1 320 ? 8.710 -2.496 -10.113 1.00 96.75 320 TYR A CA 1
ATOM 2536 C C . TYR A 1 320 ? 9.296 -3.548 -11.059 1.00 96.75 320 TYR A C 1
ATOM 2538 O O . TYR A 1 320 ? 10.515 -3.666 -11.157 1.00 96.75 320 TYR A O 1
ATOM 2546 N N . VAL A 1 321 ? 8.446 -4.299 -11.771 1.00 97.38 321 VAL A N 1
ATOM 2547 C CA . VAL A 1 321 ? 8.882 -5.435 -12.601 1.00 97.38 321 VAL A CA 1
ATOM 2548 C C . VAL A 1 321 ? 9.754 -4.969 -13.759 1.00 97.38 321 VAL A C 1
ATOM 2550 O O . VAL A 1 321 ? 10.878 -5.445 -13.903 1.00 97.38 321 VAL A O 1
ATOM 2553 N N . ASN A 1 322 ? 9.281 -4.016 -14.564 1.00 97.44 322 ASN A N 1
ATOM 2554 C CA . ASN A 1 322 ? 10.053 -3.546 -15.714 1.00 97.44 322 ASN A CA 1
ATOM 2555 C C . ASN A 1 322 ?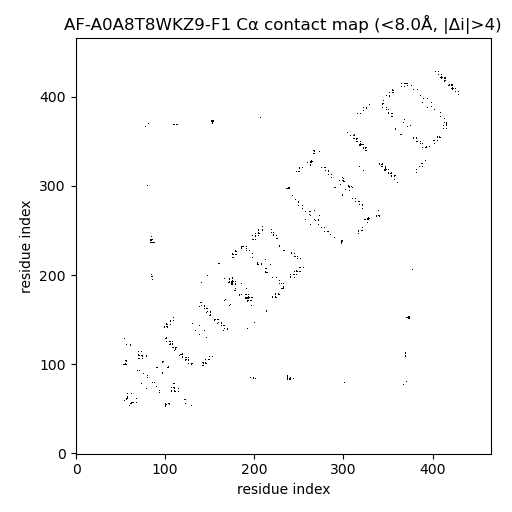 11.274 -2.721 -15.268 1.00 97.44 322 ASN A C 1
ATOM 2557 O O . ASN A 1 322 ? 12.333 -2.779 -15.893 1.00 97.44 322 ASN A O 1
ATOM 2561 N N . GLY A 1 323 ? 11.171 -2.020 -14.135 1.00 95.62 323 GLY A N 1
ATOM 2562 C CA . GLY A 1 323 ? 12.268 -1.271 -13.530 1.00 95.62 323 GLY A CA 1
ATOM 2563 C C . GLY A 1 323 ? 13.413 -2.143 -13.015 1.00 95.62 323 GLY A C 1
ATOM 2564 O O . GLY A 1 323 ? 14.517 -1.625 -12.844 1.00 95.62 323 GLY A O 1
ATOM 2565 N N . LEU A 1 324 ? 13.229 -3.463 -12.850 1.00 95.19 324 LEU A N 1
ATOM 2566 C CA . LEU A 1 324 ? 14.336 -4.380 -12.544 1.00 95.19 324 LEU A CA 1
ATOM 2567 C C . LEU A 1 324 ? 15.439 -4.322 -13.609 1.00 95.19 324 LEU A C 1
ATOM 2569 O O . LEU A 1 324 ? 16.614 -4.470 -13.272 1.00 95.19 324 LEU A O 1
ATOM 2573 N N . ALA A 1 325 ? 15.089 -4.020 -14.863 1.00 93.38 325 ALA A N 1
ATOM 2574 C CA . ALA A 1 325 ? 16.041 -3.805 -15.951 1.00 93.38 325 ALA A CA 1
ATOM 2575 C C . ALA A 1 325 ? 16.988 -2.611 -15.709 1.00 93.38 325 ALA A C 1
ATOM 2577 O O . ALA A 1 325 ? 17.964 -2.436 -16.434 1.00 93.38 325 ALA A O 1
ATOM 2578 N N . LEU A 1 326 ? 16.756 -1.791 -14.683 1.00 91.38 326 LEU A N 1
ATOM 2579 C CA . LEU A 1 326 ? 17.678 -0.738 -14.266 1.00 91.38 326 LEU A CA 1
ATOM 2580 C C . LEU A 1 326 ? 18.862 -1.273 -13.440 1.00 91.38 326 LEU A C 1
ATOM 2582 O O . LEU A 1 326 ? 19.918 -0.641 -13.385 1.00 91.38 326 LEU A O 1
ATOM 2586 N N . HIS A 1 327 ? 18.722 -2.434 -12.791 1.00 86.25 327 HIS A N 1
ATOM 2587 C CA . HIS A 1 327 ? 19.836 -3.069 -12.089 1.00 86.25 327 HIS A CA 1
ATOM 2588 C C . HIS A 1 327 ? 20.870 -3.534 -13.122 1.00 86.25 327 HIS A C 1
ATOM 2590 O O . HIS A 1 327 ? 20.528 -4.280 -14.030 1.00 86.25 327 HIS A O 1
ATOM 2596 N N . GLY A 1 328 ? 22.118 -3.066 -13.012 1.00 69.38 328 GLY A N 1
ATOM 2597 C CA . GLY A 1 328 ? 23.161 -3.289 -14.027 1.00 69.38 328 GLY A CA 1
ATOM 2598 C C . GLY A 1 328 ? 23.497 -2.068 -14.892 1.00 69.38 328 GLY A C 1
ATOM 2599 O O . GLY A 1 328 ? 24.114 -2.227 -15.940 1.00 69.38 328 GLY A O 1
ATOM 2600 N N . LYS A 1 329 ? 23.096 -0.852 -14.477 1.00 64.50 329 LYS A N 1
ATOM 2601 C CA . LYS A 1 329 ? 23.474 0.413 -15.134 1.00 64.50 329 LYS A CA 1
ATOM 2602 C C . LYS A 1 329 ? 24.954 0.446 -15.543 1.00 64.50 329 LYS A C 1
ATOM 2604 O O . LYS A 1 329 ? 25.835 0.439 -14.686 1.00 64.50 329 LYS A O 1
ATOM 2609 N N . VAL A 1 330 ? 25.201 0.615 -16.842 1.00 55.31 330 VAL A N 1
ATOM 2610 C CA . VAL A 1 330 ? 26.496 1.031 -17.390 1.00 55.31 330 VAL A CA 1
ATOM 2611 C C . VAL A 1 330 ? 26.287 2.328 -18.167 1.00 55.31 330 VAL A C 1
ATOM 2613 O O . VAL A 1 330 ? 25.797 2.314 -19.291 1.00 55.31 330 VAL A O 1
ATOM 2616 N N . SER A 1 331 ? 26.692 3.450 -17.572 1.00 54.12 331 SER A N 1
ATOM 2617 C CA . SER A 1 331 ? 26.973 4.690 -18.304 1.00 54.12 331 SER A CA 1
ATOM 2618 C C . SER A 1 331 ? 28.390 4.606 -18.873 1.00 54.12 331 SER A C 1
ATOM 2620 O O . SER A 1 331 ? 29.290 5.247 -18.343 1.00 54.12 331 SER A O 1
ATOM 2622 N N . GLN A 1 332 ? 28.637 3.769 -19.885 1.00 48.31 332 GLN A N 1
ATOM 2623 C CA . GLN A 1 332 ? 29.918 3.743 -20.611 1.00 48.31 332 GLN A CA 1
ATOM 2624 C C . GLN A 1 332 ? 29.727 3.368 -22.086 1.00 48.31 332 GLN A C 1
ATOM 2626 O O . GLN A 1 332 ? 28.783 2.670 -22.436 1.00 48.31 332 GLN A O 1
ATOM 2631 N N . HIS A 1 333 ? 30.651 3.871 -22.912 1.00 46.19 333 HIS A N 1
ATOM 2632 C CA . HIS A 1 333 ? 30.744 3.930 -24.380 1.00 46.19 333 HIS A CA 1
ATOM 2633 C C . HIS A 1 333 ? 30.478 2.634 -25.194 1.00 46.19 333 HIS A C 1
ATOM 2635 O O . HIS A 1 333 ? 31.301 2.240 -26.019 1.00 46.19 333 HIS A O 1
ATOM 2641 N N . GLY A 1 334 ? 29.325 1.990 -25.013 1.00 54.91 334 GLY A N 1
ATOM 2642 C CA . GLY A 1 334 ? 28.819 0.887 -25.837 1.00 54.91 334 GLY A CA 1
ATOM 2643 C C . GLY A 1 334 ? 27.433 1.188 -26.417 1.00 54.91 334 GLY A C 1
ATOM 2644 O O . GLY A 1 334 ? 26.764 2.130 -25.992 1.00 54.91 334 GLY A O 1
ATOM 2645 N N . SER A 1 335 ? 26.992 0.395 -27.399 1.00 63.62 335 SER A N 1
ATOM 2646 C CA . SER A 1 335 ? 25.621 0.473 -27.920 1.00 63.62 335 SER A CA 1
ATOM 2647 C C . SER A 1 335 ? 24.618 0.156 -26.810 1.00 63.62 335 SER A C 1
ATOM 2649 O O . SER A 1 335 ? 24.773 -0.854 -26.121 1.00 63.62 335 SER A O 1
ATOM 2651 N N . ALA A 1 336 ? 23.594 0.993 -26.646 1.00 73.81 336 ALA A N 1
ATOM 2652 C CA . ALA A 1 336 ? 22.537 0.755 -25.669 1.00 73.81 336 ALA A CA 1
ATOM 2653 C C . ALA A 1 336 ? 21.829 -0.584 -25.947 1.00 73.81 336 ALA A C 1
ATOM 2655 O O . ALA A 1 336 ? 21.442 -0.857 -27.083 1.00 73.81 336 ALA A O 1
ATOM 2656 N N . ASP A 1 337 ? 21.648 -1.407 -24.911 1.00 87.25 337 ASP A N 1
ATOM 2657 C CA . ASP A 1 337 ? 20.833 -2.620 -24.997 1.00 87.25 337 ASP A CA 1
ATOM 2658 C C . ASP A 1 337 ? 19.364 -2.232 -25.200 1.00 87.25 337 ASP A C 1
ATOM 2660 O O . ASP A 1 337 ? 18.693 -1.749 -24.284 1.00 87.25 337 ASP A O 1
ATOM 2664 N N . THR A 1 338 ? 18.870 -2.436 -26.422 1.00 90.25 338 THR A N 1
ATOM 2665 C CA . THR A 1 338 ? 17.512 -2.069 -26.832 1.00 90.25 338 THR A CA 1
ATOM 2666 C C . THR A 1 338 ? 16.443 -2.737 -25.969 1.00 90.25 338 THR A C 1
ATOM 2668 O O . THR A 1 338 ? 15.453 -2.089 -25.636 1.00 90.25 338 THR A O 1
ATOM 2671 N N . ASN A 1 339 ? 16.645 -3.991 -25.544 1.00 92.56 339 ASN A N 1
ATOM 2672 C CA . ASN A 1 339 ? 15.676 -4.693 -24.699 1.00 92.56 339 ASN A CA 1
ATOM 2673 C C . ASN A 1 339 ? 15.614 -4.063 -23.307 1.00 92.56 339 ASN A C 1
ATOM 2675 O O . ASN A 1 339 ? 14.532 -3.812 -22.777 1.00 92.56 339 ASN A O 1
ATOM 2679 N N . ARG A 1 340 ? 16.777 -3.747 -22.728 1.00 92.56 340 ARG A N 1
ATOM 2680 C CA . ARG A 1 340 ? 16.860 -3.048 -21.441 1.00 92.56 340 ARG A CA 1
ATOM 2681 C C . ARG A 1 340 ? 16.190 -1.680 -21.498 1.00 92.56 340 ARG A C 1
ATOM 2683 O O . ARG A 1 340 ? 15.406 -1.354 -20.609 1.00 92.56 340 ARG A O 1
ATOM 2690 N N . VAL A 1 341 ? 16.467 -0.899 -22.543 1.00 92.75 341 VAL A N 1
ATOM 2691 C CA . VAL A 1 341 ? 15.838 0.415 -22.748 1.00 92.75 341 VAL A CA 1
ATOM 2692 C C . VAL A 1 341 ? 14.320 0.279 -22.880 1.00 92.75 341 VAL A C 1
ATOM 2694 O O . VAL A 1 341 ? 13.604 1.040 -22.236 1.00 92.75 341 VAL A O 1
ATOM 2697 N N . ALA A 1 342 ? 13.819 -0.719 -23.615 1.00 94.50 342 ALA A N 1
ATOM 2698 C CA . ALA A 1 342 ? 12.383 -0.950 -23.773 1.00 94.50 342 ALA A CA 1
ATOM 2699 C C . ALA A 1 342 ? 11.674 -1.255 -22.439 1.00 94.50 342 ALA A C 1
ATOM 2701 O O . ALA A 1 342 ? 10.605 -0.707 -22.168 1.00 94.50 342 ALA A O 1
ATOM 2702 N N . PHE A 1 343 ? 12.269 -2.077 -21.567 1.00 96.38 343 PHE A N 1
ATOM 2703 C CA . PHE A 1 343 ? 11.723 -2.307 -20.223 1.00 96.38 343 PHE A CA 1
ATOM 2704 C C . PHE A 1 343 ? 11.744 -1.030 -19.369 1.00 96.38 343 PHE A C 1
ATOM 2706 O O . PHE A 1 343 ? 10.747 -0.687 -18.735 1.00 96.38 343 PHE A O 1
ATOM 2713 N N . ILE A 1 344 ? 12.847 -0.277 -19.385 1.00 95.69 344 ILE A N 1
ATOM 2714 C CA . ILE A 1 344 ? 12.950 0.980 -18.627 1.00 95.69 344 ILE A CA 1
ATOM 2715 C C . ILE A 1 344 ? 11.925 2.012 -19.121 1.00 95.69 344 ILE A C 1
ATOM 2717 O O . ILE A 1 344 ? 11.323 2.703 -18.301 1.00 95.69 344 ILE A O 1
ATOM 2721 N N . GLN A 1 345 ? 11.680 2.088 -20.430 1.00 95.69 345 GLN A N 1
ATOM 2722 C CA . GLN A 1 345 ? 10.650 2.946 -21.013 1.00 95.69 345 GLN A CA 1
ATOM 2723 C C . GLN A 1 345 ? 9.255 2.580 -20.493 1.00 95.69 345 GLN A C 1
ATOM 2725 O O . GLN A 1 345 ? 8.573 3.445 -19.955 1.00 95.69 345 GLN A O 1
ATOM 2730 N N . LYS A 1 346 ? 8.869 1.296 -20.531 1.00 97.25 346 LYS A N 1
ATOM 2731 C CA . LYS A 1 346 ? 7.585 0.838 -19.964 1.00 97.25 346 LYS A CA 1
ATOM 2732 C C . LYS A 1 346 ? 7.426 1.212 -18.487 1.00 97.25 346 LYS A C 1
ATOM 2734 O O . LYS A 1 346 ? 6.343 1.608 -18.047 1.00 97.25 346 LYS A O 1
ATOM 2739 N N . ALA A 1 347 ? 8.501 1.087 -17.708 1.00 97.81 347 ALA A N 1
ATOM 2740 C CA . ALA A 1 347 ? 8.507 1.481 -16.303 1.00 97.81 347 ALA A CA 1
ATOM 2741 C C . ALA A 1 347 ? 8.353 3.004 -16.126 1.00 97.81 347 ALA A C 1
ATOM 2743 O O . ALA A 1 347 ? 7.627 3.437 -15.235 1.00 97.81 347 ALA A O 1
ATOM 2744 N N . LEU A 1 348 ? 8.993 3.816 -16.974 1.00 97.38 348 LEU A N 1
ATOM 2745 C CA . LEU A 1 348 ? 8.846 5.277 -16.982 1.00 97.38 348 LEU A CA 1
ATOM 2746 C C . LEU A 1 348 ? 7.429 5.713 -17.363 1.00 97.38 348 LEU A C 1
ATOM 2748 O O . LEU A 1 348 ? 6.858 6.555 -16.674 1.00 97.38 348 LEU A O 1
ATOM 2752 N N . ASP A 1 349 ? 6.843 5.111 -18.397 1.00 96.88 349 ASP A N 1
ATOM 2753 C CA . ASP A 1 349 ? 5.463 5.382 -18.811 1.00 96.88 349 ASP A CA 1
ATOM 2754 C C . ASP A 1 349 ? 4.484 5.062 -17.671 1.00 96.88 349 ASP A C 1
ATOM 2756 O O . ASP A 1 349 ? 3.589 5.848 -17.358 1.00 96.88 349 ASP A O 1
ATOM 2760 N N . SER A 1 350 ? 4.726 3.957 -16.963 1.00 98.06 350 SER A N 1
ATOM 2761 C CA . SER A 1 350 ? 3.946 3.570 -15.784 1.00 98.06 350 SER A CA 1
ATOM 2762 C C . SER A 1 350 ? 4.153 4.525 -14.603 1.00 98.06 350 SER A C 1
ATOM 2764 O O . SER A 1 350 ? 3.198 4.859 -13.907 1.00 98.06 350 SER A O 1
ATOM 2766 N N . ALA A 1 351 ? 5.370 5.032 -14.384 1.00 98.06 351 ALA A N 1
ATOM 2767 C CA . ALA A 1 351 ? 5.632 6.052 -13.366 1.00 98.06 351 ALA A CA 1
ATOM 2768 C C . ALA A 1 351 ? 4.898 7.366 -13.675 1.00 98.06 351 ALA A C 1
ATOM 2770 O O . ALA A 1 351 ? 4.291 7.965 -12.785 1.00 98.06 351 ALA A O 1
ATOM 2771 N N . CYS A 1 352 ? 4.879 7.777 -14.944 1.00 97.19 352 CYS A N 1
ATOM 2772 C CA . CYS A 1 352 ? 4.102 8.919 -15.415 1.00 97.19 352 CYS A CA 1
ATOM 2773 C C . CYS A 1 352 ? 2.597 8.722 -15.184 1.00 97.19 352 CYS A C 1
ATOM 2775 O O . CYS A 1 352 ? 1.944 9.630 -14.667 1.00 97.19 352 CYS A O 1
ATOM 2777 N N . LEU A 1 353 ? 2.063 7.544 -15.525 1.00 95.50 353 LEU A N 1
ATOM 2778 C CA . LEU A 1 353 ? 0.661 7.180 -15.309 1.00 95.50 353 LEU A CA 1
ATOM 2779 C C . LEU A 1 353 ? 0.285 7.210 -13.823 1.00 95.50 353 LEU A C 1
ATOM 2781 O O . LEU A 1 353 ? -0.761 7.753 -13.468 1.00 95.50 353 LEU A O 1
ATOM 2785 N N . LEU A 1 354 ? 1.142 6.674 -12.949 1.00 95.69 354 LEU A N 1
ATOM 2786 C CA . LEU A 1 354 ? 0.922 6.663 -11.503 1.00 95.69 354 LEU A CA 1
ATOM 2787 C C . LEU A 1 354 ? 0.797 8.084 -10.945 1.00 95.69 354 LEU A C 1
ATOM 2789 O O . LEU A 1 354 ? -0.195 8.402 -10.286 1.00 95.69 354 LEU A O 1
ATOM 2793 N N . LEU A 1 355 ? 1.783 8.940 -11.237 1.00 95.75 355 LEU A N 1
ATOM 2794 C CA . LEU A 1 355 ? 1.808 10.315 -10.737 1.00 95.75 355 LEU A CA 1
ATOM 2795 C C . LEU A 1 355 ? 0.643 11.134 -11.294 1.00 95.75 355 LEU A C 1
ATOM 2797 O O . LEU A 1 355 ? 0.021 11.884 -10.549 1.00 95.75 355 LEU A O 1
ATOM 2801 N N . GLN A 1 356 ? 0.302 10.948 -12.572 1.00 93.81 356 GLN A N 1
ATOM 2802 C CA . GLN A 1 356 ? -0.861 11.589 -13.179 1.00 93.81 356 GLN A CA 1
ATOM 2803 C C . GLN A 1 356 ? -2.163 11.176 -12.488 1.00 93.81 356 GLN A C 1
ATOM 2805 O O . GLN A 1 356 ? -2.928 12.038 -12.064 1.00 93.81 356 GLN A O 1
ATOM 2810 N N . THR A 1 357 ? -2.378 9.867 -12.323 1.00 91.00 357 THR A N 1
ATOM 2811 C CA . THR A 1 357 ? -3.593 9.307 -11.712 1.00 91.00 357 THR A CA 1
ATOM 2812 C C . THR A 1 357 ? -3.823 9.881 -10.314 1.00 91.00 357 THR A C 1
ATOM 2814 O O . THR A 1 357 ? -4.934 10.282 -9.970 1.00 91.00 357 THR A O 1
ATOM 2817 N N . GLN A 1 358 ? -2.766 9.945 -9.502 1.00 91.62 358 GLN A N 1
ATOM 2818 C CA . GLN A 1 358 ? -2.835 10.509 -8.155 1.00 91.62 358 GLN A CA 1
ATOM 2819 C C . GLN A 1 358 ? -3.043 12.028 -8.171 1.00 91.62 358 GLN A C 1
ATOM 2821 O O . GLN A 1 358 ? -3.800 12.554 -7.358 1.00 91.62 358 GLN A O 1
ATOM 2826 N N . PHE A 1 359 ? -2.399 12.740 -9.098 1.00 92.25 359 PHE A N 1
ATOM 2827 C CA . PHE A 1 359 ? -2.472 14.198 -9.189 1.00 92.25 359 PHE A CA 1
ATOM 2828 C C . PHE A 1 359 ? -3.832 14.727 -9.665 1.00 92.25 359 PHE A C 1
ATOM 2830 O O . PHE A 1 359 ? -4.282 15.789 -9.223 1.00 92.25 359 PHE A O 1
ATOM 2837 N N . GLU A 1 360 ? -4.490 13.997 -10.561 1.00 89.81 360 GLU A N 1
ATOM 2838 C CA . GLU A 1 360 ? -5.803 14.358 -11.101 1.00 89.81 360 GLU A CA 1
ATOM 2839 C C . GLU A 1 360 ? -6.947 14.038 -10.126 1.00 89.81 360 GLU A C 1
ATOM 2841 O O . GLU A 1 360 ? -8.010 14.656 -10.196 1.00 89.81 360 GLU A O 1
ATOM 2846 N N . SER A 1 361 ? -6.733 13.127 -9.170 1.00 87.25 361 SER A N 1
ATOM 2847 C CA . SER A 1 361 ? -7.726 12.816 -8.141 1.00 87.25 361 SER A CA 1
ATOM 2848 C C . SER A 1 361 ? -7.736 13.875 -7.035 1.00 87.25 361 SER A C 1
ATOM 2850 O O . SER A 1 361 ? -6.872 13.917 -6.154 1.00 87.25 361 SER A O 1
ATOM 2852 N N . LYS A 1 362 ? -8.766 14.727 -7.050 1.00 86.94 362 LYS A N 1
ATOM 2853 C CA . LYS A 1 362 ? -8.979 15.753 -6.021 1.00 86.94 362 LYS A CA 1
ATOM 2854 C C . LYS A 1 362 ? -9.156 15.135 -4.634 1.00 86.94 362 LYS A C 1
ATOM 2856 O O . LYS A 1 362 ? -8.585 15.635 -3.672 1.00 86.94 362 LYS A O 1
ATOM 2861 N N . GLU A 1 363 ? -9.914 14.050 -4.535 1.00 83.94 363 GLU A N 1
ATOM 2862 C CA . GLU A 1 363 ? -10.175 13.347 -3.279 1.00 83.94 363 GLU A CA 1
ATOM 2863 C C . GLU A 1 363 ? -8.890 12.756 -2.715 1.00 83.94 363 GLU A C 1
ATOM 2865 O O . GLU A 1 363 ? -8.603 12.948 -1.538 1.00 83.94 363 GLU A O 1
ATOM 2870 N N . PHE A 1 364 ? -8.086 12.090 -3.554 1.00 87.62 364 PHE A N 1
ATOM 2871 C CA . PHE A 1 364 ? -6.784 11.570 -3.139 1.00 87.62 364 PHE A CA 1
ATOM 2872 C C . PHE A 1 364 ? -5.922 12.674 -2.529 1.00 87.62 364 PHE A C 1
ATOM 2874 O O . PHE A 1 364 ? -5.416 12.521 -1.419 1.00 87.62 364 PHE A O 1
ATOM 2881 N N . ARG A 1 365 ? -5.830 13.818 -3.212 1.00 90.75 365 ARG A N 1
ATOM 2882 C CA . ARG A 1 365 ? -5.041 14.973 -2.767 1.00 90.75 365 ARG A CA 1
ATOM 2883 C C . ARG A 1 365 ? -5.548 15.588 -1.470 1.00 90.75 365 ARG A C 1
ATOM 2885 O O . ARG A 1 365 ? -4.750 15.907 -0.598 1.00 90.75 365 ARG A O 1
ATOM 2892 N N . GLN A 1 366 ? -6.864 15.693 -1.299 1.00 89.50 366 GLN A N 1
ATOM 2893 C CA . GLN A 1 366 ? -7.468 16.174 -0.052 1.00 89.50 366 GLN A CA 1
ATOM 2894 C C . GLN A 1 366 ? -7.154 15.273 1.150 1.00 89.50 366 GLN A C 1
ATOM 2896 O O . GLN A 1 366 ? -7.123 15.762 2.277 1.00 89.50 366 GLN A O 1
ATOM 2901 N N . MET A 1 367 ? -6.905 13.980 0.922 1.00 89.75 367 MET A N 1
ATOM 2902 C CA . MET A 1 367 ? -6.556 13.034 1.982 1.00 89.75 367 MET A CA 1
ATOM 2903 C C . MET A 1 367 ? -5.069 13.067 2.370 1.00 89.75 367 MET A C 1
ATOM 2905 O O . MET A 1 367 ? -4.699 12.567 3.435 1.00 89.75 367 MET A O 1
ATOM 2909 N N . LEU A 1 368 ? -4.190 13.623 1.531 1.00 91.69 368 LEU A N 1
ATOM 2910 C CA . LEU A 1 368 ? -2.735 13.562 1.718 1.00 91.69 368 LEU A CA 1
ATOM 2911 C C . LEU A 1 368 ? -2.201 14.146 3.036 1.00 91.69 368 LEU A C 1
ATOM 2913 O O . LEU A 1 368 ? -1.316 13.501 3.604 1.00 91.69 368 LEU A O 1
ATOM 2917 N N . PRO A 1 369 ? -2.711 15.279 3.567 1.00 90.75 369 PRO A N 1
ATOM 2918 C CA . PRO A 1 369 ? -2.173 15.876 4.793 1.00 90.75 369 PRO A CA 1
ATOM 2919 C C . PRO A 1 369 ? -2.172 14.929 5.996 1.00 90.75 369 PRO A C 1
ATOM 2921 O O . PRO A 1 369 ? -1.311 15.024 6.865 1.00 90.75 369 PRO A O 1
ATOM 2924 N N . TYR A 1 370 ? -3.122 13.995 6.041 1.00 89.88 370 TYR A N 1
ATOM 2925 C CA . TYR A 1 370 ? -3.209 13.011 7.111 1.00 89.88 370 TYR A CA 1
ATOM 2926 C C . TYR A 1 370 ? -2.731 11.625 6.664 1.00 89.88 370 TYR A C 1
ATOM 2928 O O . TYR A 1 370 ? -2.111 10.922 7.460 1.00 89.88 370 TYR A O 1
ATOM 2936 N N . SER A 1 371 ? -2.958 11.225 5.408 1.00 90.69 371 SER A N 1
ATOM 2937 C CA . SER A 1 371 ? -2.699 9.854 4.917 1.00 90.69 371 SER A CA 1
ATOM 2938 C C . SER A 1 371 ? -1.376 9.649 4.174 1.00 90.69 371 SER A C 1
ATOM 2940 O O . SER A 1 371 ? -1.119 8.545 3.682 1.00 90.69 371 SER A O 1
ATOM 2942 N N . GLY A 1 372 ? -0.536 10.685 4.085 1.00 88.56 372 GLY A N 1
ATOM 2943 C CA . GLY A 1 372 ? 0.679 10.695 3.267 1.00 88.56 372 GLY A CA 1
ATOM 2944 C C . GLY A 1 372 ? 1.603 9.493 3.482 1.00 88.56 372 GLY A C 1
ATOM 2945 O O . GLY A 1 372 ? 2.053 8.903 2.503 1.00 88.56 372 GLY A O 1
ATOM 2946 N N . ASP A 1 373 ? 1.814 9.067 4.731 1.00 88.62 373 ASP A N 1
ATOM 2947 C CA . ASP A 1 373 ? 2.699 7.937 5.070 1.00 88.62 373 ASP A CA 1
ATOM 2948 C C . ASP A 1 373 ? 2.294 6.613 4.398 1.00 88.62 373 ASP A C 1
ATOM 2950 O O . ASP A 1 373 ? 3.157 5.814 4.039 1.00 88.62 373 ASP A O 1
ATOM 2954 N N . TYR A 1 374 ? 0.993 6.386 4.193 1.00 89.12 374 TYR A N 1
ATOM 2955 C CA . TYR A 1 374 ? 0.477 5.206 3.495 1.00 89.12 374 TYR A CA 1
ATOM 2956 C C . TYR A 1 374 ? 0.326 5.465 1.992 1.00 89.12 374 TYR A C 1
ATOM 2958 O O . TYR A 1 374 ? 0.842 4.714 1.162 1.00 89.12 374 TYR A O 1
ATOM 2966 N N . ASN A 1 375 ? -0.373 6.543 1.628 1.00 88.56 375 ASN A N 1
ATOM 2967 C CA . ASN A 1 375 ? -0.796 6.794 0.250 1.00 88.56 375 ASN A CA 1
ATOM 2968 C C . ASN A 1 375 ? 0.359 7.180 -0.687 1.00 88.56 375 ASN A C 1
ATOM 2970 O O . ASN A 1 375 ? 0.257 6.960 -1.896 1.00 88.56 375 ASN A O 1
ATOM 2974 N N . LEU A 1 376 ? 1.459 7.724 -0.155 1.00 91.00 376 LEU A N 1
ATOM 2975 C CA . LEU A 1 376 ? 2.610 8.138 -0.959 1.00 91.00 376 LEU A CA 1
ATOM 2976 C C . LEU A 1 376 ? 3.690 7.065 -1.105 1.00 91.00 376 LEU A C 1
ATOM 2978 O O . LEU A 1 376 ? 4.671 7.318 -1.798 1.00 91.00 376 LEU A O 1
ATOM 2982 N N . VAL A 1 377 ? 3.547 5.867 -0.523 1.00 90.81 377 VAL A N 1
ATOM 2983 C CA . VAL A 1 377 ? 4.561 4.794 -0.651 1.00 90.81 377 VAL A CA 1
ATOM 2984 C C . VAL A 1 377 ? 4.891 4.508 -2.122 1.00 90.81 377 VAL A C 1
ATOM 2986 O O . VAL A 1 377 ? 6.059 4.420 -2.503 1.00 90.81 377 VAL A O 1
ATOM 2989 N N . THR A 1 378 ? 3.871 4.418 -2.975 1.00 92.50 378 THR A N 1
ATOM 2990 C CA . THR A 1 378 ? 4.047 4.173 -4.412 1.00 92.50 378 THR A CA 1
ATOM 2991 C C . THR A 1 378 ? 4.532 5.418 -5.164 1.00 92.50 378 THR A C 1
ATOM 2993 O O . THR A 1 378 ? 5.321 5.300 -6.103 1.00 92.50 378 THR A O 1
ATOM 2996 N N . THR A 1 379 ? 4.136 6.614 -4.715 1.00 94.38 379 THR A N 1
ATOM 2997 C CA . THR A 1 379 ? 4.605 7.908 -5.235 1.00 94.38 379 THR A CA 1
ATOM 2998 C C . THR A 1 379 ? 6.105 8.086 -5.004 1.00 94.38 379 THR A C 1
ATOM 3000 O O . THR A 1 379 ? 6.833 8.406 -5.941 1.00 94.38 379 THR A O 1
ATOM 3003 N N . TYR A 1 380 ? 6.586 7.822 -3.785 1.00 94.56 380 TYR A N 1
ATOM 3004 C CA . TYR A 1 380 ? 8.009 7.849 -3.445 1.00 94.56 380 TYR A CA 1
ATOM 3005 C C . TYR A 1 380 ? 8.799 6.875 -4.317 1.00 94.56 380 TYR A C 1
ATOM 3007 O O . TYR A 1 380 ? 9.823 7.255 -4.880 1.00 94.56 380 TYR A O 1
ATOM 3015 N N . TYR A 1 381 ? 8.287 5.656 -4.509 1.00 94.62 381 TYR A N 1
ATOM 3016 C CA . TYR A 1 381 ? 8.928 4.673 -5.379 1.00 94.62 381 TYR A CA 1
ATOM 3017 C C . TYR A 1 381 ? 9.081 5.183 -6.824 1.00 94.62 381 TYR A C 1
ATOM 3019 O O . TYR A 1 381 ? 10.155 5.062 -7.411 1.00 94.62 381 TYR A O 1
ATOM 3027 N N . ALA A 1 382 ? 8.033 5.791 -7.392 1.00 96.31 382 ALA A N 1
ATOM 3028 C CA . ALA A 1 382 ? 8.076 6.367 -8.737 1.00 96.31 382 ALA A CA 1
ATOM 3029 C C . ALA A 1 382 ? 9.079 7.532 -8.835 1.00 96.31 382 ALA A C 1
ATOM 3031 O O . ALA A 1 382 ? 9.922 7.552 -9.733 1.00 96.31 382 ALA A O 1
ATOM 3032 N N . ILE A 1 383 ? 9.031 8.467 -7.881 1.00 96.06 383 ILE A N 1
ATOM 3033 C CA . ILE A 1 383 ? 9.914 9.639 -7.827 1.00 96.06 383 ILE A CA 1
ATOM 3034 C C . ILE A 1 383 ? 11.386 9.227 -7.706 1.00 96.06 383 ILE A C 1
ATOM 3036 O O . ILE A 1 383 ? 12.224 9.784 -8.405 1.00 96.06 383 ILE A O 1
ATOM 3040 N N . GLU A 1 384 ? 11.716 8.230 -6.882 1.00 93.69 384 GLU A N 1
ATOM 3041 C CA . GLU A 1 384 ? 13.096 7.743 -6.729 1.00 93.69 384 GLU A CA 1
ATOM 3042 C C . GLU A 1 384 ? 13.609 6.943 -7.940 1.00 93.69 384 GLU A C 1
ATOM 3044 O O . GLU A 1 384 ? 14.826 6.786 -8.127 1.00 93.69 384 GLU A O 1
ATOM 3049 N N . PHE A 1 385 ? 12.694 6.377 -8.731 1.00 94.56 385 PHE A N 1
ATOM 3050 C CA . PHE A 1 385 ? 13.002 5.585 -9.919 1.00 94.56 385 PHE A CA 1
ATOM 3051 C C . PHE A 1 385 ? 13.285 6.466 -11.143 1.00 94.56 385 PHE A C 1
ATOM 3053 O O . PHE A 1 385 ? 14.282 6.251 -11.840 1.00 94.56 385 PHE A O 1
ATOM 3060 N N . MET A 1 386 ? 12.428 7.459 -11.406 1.00 95.38 386 MET A N 1
ATOM 3061 C CA . MET A 1 386 ? 12.411 8.221 -12.663 1.00 95.38 386 MET A CA 1
ATOM 3062 C C . MET A 1 386 ? 13.745 8.915 -13.012 1.00 95.38 386 MET A C 1
ATOM 3064 O O . MET A 1 386 ? 14.195 8.739 -14.145 1.00 95.38 386 MET A O 1
ATOM 3068 N N . PRO A 1 387 ? 14.434 9.632 -12.098 1.00 92.25 387 PRO A N 1
ATOM 3069 C CA . PRO A 1 387 ? 15.737 10.245 -12.377 1.00 92.25 387 PRO A CA 1
ATOM 3070 C C . PRO A 1 387 ? 16.772 9.231 -12.856 1.00 92.25 387 PRO A C 1
ATOM 3072 O O . PRO A 1 387 ? 17.451 9.424 -13.865 1.00 92.25 387 PRO A O 1
ATOM 3075 N N . LYS A 1 388 ? 16.838 8.082 -12.175 1.00 91.75 388 LYS A N 1
ATOM 3076 C CA . LYS A 1 388 ? 17.780 7.019 -12.514 1.00 91.75 388 LYS A CA 1
ATOM 3077 C C . LYS A 1 388 ? 17.426 6.400 -13.866 1.00 91.75 388 LYS A C 1
ATOM 3079 O O . LYS A 1 388 ? 18.329 6.095 -14.638 1.00 91.75 388 LYS A O 1
ATOM 3084 N N . ALA A 1 389 ? 16.149 6.200 -14.157 1.00 92.12 389 ALA A N 1
ATOM 3085 C CA . ALA A 1 389 ? 15.710 5.664 -15.437 1.00 92.12 389 ALA A CA 1
ATOM 3086 C C . ALA A 1 389 ? 16.006 6.623 -16.608 1.00 92.12 389 ALA A C 1
ATOM 3088 O O . ALA A 1 389 ? 16.460 6.173 -17.662 1.00 92.12 389 ALA A O 1
ATOM 3089 N N . LEU A 1 390 ? 15.842 7.936 -16.407 1.00 90.19 390 LEU A N 1
ATOM 3090 C CA . LEU A 1 390 ? 16.140 8.962 -17.412 1.00 90.19 390 LEU A CA 1
ATOM 3091 C C . LEU A 1 390 ? 17.606 8.967 -17.856 1.00 90.19 390 LEU A C 1
ATOM 3093 O O . LEU A 1 390 ? 17.875 9.135 -19.042 1.00 90.19 390 LEU A O 1
ATOM 3097 N N . GLU A 1 391 ? 18.554 8.723 -16.950 1.00 86.31 391 GLU A N 1
ATOM 3098 C CA . GLU A 1 391 ? 19.977 8.617 -17.318 1.00 86.31 391 GLU A CA 1
ATOM 3099 C C . GLU A 1 391 ? 20.248 7.537 -18.380 1.00 86.31 391 GLU A C 1
ATOM 3101 O O . GLU A 1 391 ? 21.205 7.654 -19.139 1.00 86.31 391 GLU A O 1
ATOM 3106 N N . VAL A 1 392 ? 19.417 6.490 -18.440 1.00 86.00 392 VAL A N 1
ATOM 3107 C CA . VAL A 1 392 ? 19.593 5.350 -19.356 1.00 86.00 392 VAL A CA 1
ATOM 3108 C C . VAL A 1 392 ? 18.711 5.477 -20.595 1.00 86.00 392 VAL A C 1
ATOM 3110 O O . VAL A 1 392 ? 19.139 5.129 -21.691 1.00 86.00 392 VAL A O 1
ATOM 3113 N N . ALA A 1 393 ? 17.479 5.960 -20.428 1.00 87.88 393 ALA A N 1
ATOM 3114 C CA . ALA A 1 393 ? 16.453 5.934 -21.467 1.00 87.88 393 ALA A CA 1
ATOM 3115 C C . ALA A 1 393 ? 16.108 7.317 -22.047 1.00 87.88 393 ALA A C 1
ATOM 3117 O O . ALA A 1 393 ? 15.164 7.413 -22.822 1.00 87.88 393 ALA A O 1
ATOM 3118 N N . SER A 1 394 ? 16.852 8.383 -21.718 1.00 87.00 394 SER A N 1
ATOM 3119 C CA . SER A 1 394 ? 16.556 9.760 -22.169 1.00 87.00 394 SER A CA 1
ATOM 3120 C C . SER A 1 394 ? 16.360 9.907 -23.682 1.00 87.00 394 SER A C 1
ATOM 3122 O O . SER A 1 394 ? 15.488 10.655 -24.109 1.00 87.00 394 SER A O 1
ATOM 3124 N N . ALA A 1 395 ? 17.116 9.170 -24.499 1.00 85.69 395 ALA A N 1
ATOM 3125 C CA . ALA A 1 395 ? 16.978 9.200 -25.957 1.00 85.69 395 ALA A CA 1
ATOM 3126 C C . ALA A 1 395 ? 15.717 8.484 -26.487 1.00 85.69 395 ALA A C 1
ATOM 3128 O O . ALA A 1 395 ? 15.362 8.662 -27.648 1.00 85.69 395 ALA A O 1
ATOM 3129 N N . ALA A 1 396 ? 15.060 7.664 -25.662 1.00 85.12 396 ALA A N 1
ATOM 3130 C CA . ALA A 1 396 ? 13.924 6.823 -26.044 1.00 85.12 396 ALA A CA 1
ATOM 3131 C C . ALA A 1 396 ? 12.579 7.299 -25.464 1.00 85.12 396 ALA A C 1
ATOM 3133 O O . ALA A 1 396 ? 11.547 6.705 -25.766 1.00 85.12 396 ALA A O 1
ATOM 3134 N N . VAL A 1 397 ? 12.565 8.347 -24.631 1.00 87.94 397 VAL A N 1
ATOM 3135 C CA . VAL A 1 397 ? 11.361 8.791 -23.907 1.00 87.94 397 VAL A CA 1
ATOM 3136 C C . VAL A 1 397 ? 11.110 10.289 -24.047 1.00 87.94 397 VAL A C 1
ATOM 3138 O O . VAL A 1 397 ? 12.035 11.087 -24.208 1.00 87.94 397 VAL A O 1
ATOM 3141 N N . ASN A 1 398 ? 9.844 10.695 -23.909 1.00 90.50 398 ASN A N 1
ATOM 3142 C CA . ASN A 1 398 ? 9.478 12.106 -23.820 1.00 90.50 398 ASN A CA 1
ATOM 3143 C C . ASN A 1 398 ? 9.915 12.675 -22.463 1.00 90.50 398 ASN A C 1
ATOM 3145 O O . ASN A 1 398 ? 9.197 12.611 -21.464 1.00 90.50 398 ASN A O 1
ATOM 3149 N N . CYS A 1 399 ? 11.112 13.246 -22.427 1.00 90.56 399 CYS A N 1
ATOM 3150 C CA . CYS A 1 399 ? 11.694 13.739 -21.191 1.00 90.56 399 CYS A CA 1
ATOM 3151 C C . CYS A 1 399 ? 10.947 14.944 -20.606 1.00 90.56 399 CYS A C 1
ATOM 3153 O O . CYS A 1 399 ? 10.879 15.068 -19.386 1.00 90.56 399 CYS A O 1
ATOM 3155 N N . GLU A 1 400 ? 10.334 15.798 -21.431 1.00 91.25 400 GLU A N 1
ATOM 3156 C CA . GLU A 1 400 ? 9.515 16.906 -20.921 1.00 91.25 400 GLU A CA 1
ATOM 3157 C C . GLU A 1 400 ? 8.277 16.395 -20.181 1.00 91.25 400 GLU A C 1
ATOM 3159 O O . GLU A 1 400 ? 7.949 16.910 -19.107 1.00 91.25 400 GLU A O 1
ATOM 3164 N N . LEU A 1 401 ? 7.643 15.330 -20.683 1.00 92.75 401 LEU A N 1
ATOM 3165 C CA . LEU A 1 401 ? 6.554 14.659 -19.977 1.00 92.75 401 LEU A CA 1
ATOM 3166 C C . LEU A 1 401 ? 7.035 14.094 -18.634 1.00 92.75 401 LEU A C 1
ATOM 3168 O O . LEU A 1 401 ? 6.434 14.394 -17.603 1.00 92.75 401 LEU A O 1
ATOM 3172 N N . VAL A 1 402 ? 8.143 13.346 -18.618 1.00 93.81 402 VAL A N 1
ATOM 3173 C CA . VAL A 1 402 ? 8.707 12.757 -17.386 1.00 93.81 402 VAL A CA 1
ATOM 3174 C C . VAL A 1 402 ? 9.048 13.846 -16.359 1.00 93.81 402 VAL A C 1
ATOM 3176 O O . VAL A 1 402 ? 8.680 13.740 -15.188 1.00 93.81 402 VAL A O 1
ATOM 3179 N N . LEU A 1 403 ? 9.684 14.941 -16.788 1.00 94.31 403 LEU A N 1
ATOM 3180 C CA . LEU A 1 403 ? 9.994 16.082 -15.924 1.00 94.31 403 LEU A CA 1
ATOM 3181 C C . LEU A 1 403 ? 8.726 16.801 -15.441 1.00 94.31 403 LEU A C 1
ATOM 3183 O O . LEU A 1 403 ? 8.689 17.283 -14.312 1.00 94.31 403 LEU A O 1
ATOM 3187 N N . SER A 1 404 ? 7.687 16.907 -16.268 1.00 95.62 404 SER A N 1
ATOM 3188 C CA . SER A 1 404 ? 6.395 17.466 -15.853 1.00 95.62 404 SER A CA 1
ATOM 3189 C C . SER A 1 404 ? 5.745 16.607 -14.762 1.00 95.62 404 SER A C 1
ATOM 3191 O O . SER A 1 404 ? 5.318 17.130 -13.731 1.00 95.62 404 SER A O 1
ATOM 3193 N N . ARG A 1 405 ? 5.764 15.279 -14.924 1.00 96.50 405 ARG A N 1
ATOM 3194 C CA . ARG A 1 405 ? 5.248 14.322 -13.934 1.00 96.50 405 ARG A CA 1
ATOM 3195 C C . ARG A 1 405 ? 6.043 14.352 -12.629 1.00 96.50 405 ARG A C 1
ATOM 3197 O O . ARG A 1 405 ? 5.437 14.383 -11.565 1.00 96.50 405 ARG A O 1
ATOM 3204 N N . LEU A 1 406 ? 7.370 14.476 -12.676 1.00 95.75 406 LEU A N 1
ATOM 3205 C CA . LEU A 1 406 ? 8.189 14.679 -11.472 1.00 95.75 406 LEU A CA 1
ATOM 3206 C C . LEU A 1 406 ? 7.825 15.963 -10.707 1.00 95.75 406 LEU A C 1
ATOM 3208 O O . LEU A 1 406 ? 7.812 15.957 -9.477 1.00 95.75 406 LEU A O 1
ATOM 3212 N N . ARG A 1 407 ? 7.473 17.056 -11.403 1.00 96.62 407 ARG A N 1
ATOM 3213 C CA . ARG A 1 407 ? 6.974 18.282 -10.742 1.00 96.62 407 ARG A CA 1
ATOM 3214 C C . ARG A 1 407 ? 5.638 18.041 -10.045 1.00 96.62 407 ARG A C 1
ATOM 3216 O O . ARG A 1 407 ? 5.468 18.506 -8.922 1.00 96.62 407 ARG A O 1
ATOM 3223 N N . GLN A 1 408 ? 4.724 17.307 -10.682 1.00 96.50 408 GLN A N 1
ATOM 3224 C CA . GLN A 1 408 ? 3.463 16.895 -10.052 1.00 96.50 408 GLN A CA 1
ATOM 3225 C C . GLN A 1 408 ? 3.726 16.031 -8.813 1.00 96.50 408 GLN A C 1
ATOM 3227 O O . GLN A 1 408 ? 3.137 16.277 -7.767 1.00 96.50 408 GLN A O 1
ATOM 3232 N N . GLY A 1 409 ? 4.676 15.093 -8.891 1.00 96.69 409 GLY A N 1
ATOM 3233 C CA . GLY A 1 409 ? 5.136 14.308 -7.746 1.00 96.69 409 GLY A CA 1
ATOM 3234 C C . GLY A 1 409 ? 5.631 15.182 -6.591 1.00 96.69 409 GLY A C 1
ATOM 3235 O O . GLY A 1 409 ? 5.175 15.021 -5.464 1.00 96.69 409 GLY A O 1
ATOM 3236 N N . ALA A 1 410 ? 6.493 16.167 -6.862 1.00 96.81 410 ALA A N 1
ATOM 3237 C CA . ALA A 1 410 ? 6.953 17.113 -5.841 1.00 96.81 410 ALA A CA 1
ATOM 3238 C C . ALA A 1 410 ? 5.801 17.919 -5.213 1.00 96.81 410 ALA A C 1
ATOM 3240 O O . ALA A 1 410 ? 5.824 18.191 -4.016 1.00 96.81 410 ALA A O 1
ATOM 3241 N N . GLN A 1 411 ? 4.788 18.285 -6.001 1.00 96.44 411 GLN A N 1
ATOM 3242 C CA . GLN A 1 411 ? 3.598 18.964 -5.491 1.00 96.44 411 GLN A CA 1
ATOM 3243 C C . GLN A 1 411 ? 2.752 18.052 -4.587 1.00 96.44 411 GLN A C 1
ATOM 3245 O O . GLN A 1 411 ? 2.317 18.501 -3.532 1.00 96.44 411 GLN A O 1
ATOM 3250 N N . LEU A 1 412 ? 2.571 16.774 -4.939 1.00 95.81 412 LEU A N 1
ATOM 3251 C CA . LEU A 1 412 ? 1.890 15.800 -4.071 1.00 95.81 412 LEU A CA 1
ATOM 3252 C C . LEU A 1 412 ? 2.601 15.658 -2.717 1.00 95.81 412 LEU A C 1
ATOM 3254 O O . LEU A 1 412 ? 1.948 15.608 -1.678 1.00 95.81 412 LEU A O 1
ATOM 3258 N N . LEU A 1 413 ? 3.938 15.631 -2.717 1.00 95.88 413 LEU A N 1
ATOM 3259 C CA . LEU A 1 413 ? 4.726 15.590 -1.482 1.00 95.88 413 LEU A CA 1
ATOM 3260 C C . LEU A 1 413 ? 4.516 16.848 -0.626 1.00 95.88 413 LEU A C 1
ATOM 3262 O O . LEU A 1 413 ? 4.379 16.747 0.590 1.00 95.88 413 LEU A O 1
ATOM 3266 N N . GLU A 1 414 ? 4.466 18.026 -1.245 1.00 94.88 414 GLU A N 1
ATOM 3267 C CA . GLU A 1 414 ? 4.212 19.287 -0.541 1.00 94.88 414 GLU A CA 1
ATOM 3268 C C . GLU A 1 414 ? 2.804 19.337 0.066 1.00 94.88 414 GLU A C 1
ATOM 3270 O O . GLU A 1 414 ? 2.653 19.711 1.226 1.00 94.88 414 GLU A O 1
ATOM 3275 N N . GLU A 1 415 ? 1.788 18.884 -0.672 1.00 93.56 415 GLU A N 1
ATOM 3276 C CA . GLU A 1 415 ? 0.402 18.787 -0.191 1.00 93.56 415 GLU A CA 1
ATOM 3277 C C . GLU A 1 415 ? 0.237 17.793 0.963 1.00 93.56 415 GLU A C 1
ATOM 3279 O O . GLU A 1 415 ? -0.631 17.971 1.812 1.00 93.56 415 GLU A O 1
ATOM 3284 N N . ALA A 1 416 ? 1.102 16.782 1.040 1.00 92.25 416 ALA A N 1
ATOM 3285 C CA . ALA A 1 416 ? 1.172 15.859 2.168 1.00 92.25 416 ALA A CA 1
ATOM 3286 C C . ALA A 1 416 ? 1.974 16.393 3.370 1.00 92.25 416 ALA A C 1
ATOM 3288 O O . ALA A 1 416 ? 2.186 15.662 4.334 1.00 92.25 416 ALA A O 1
ATOM 3289 N N . GLY A 1 417 ? 2.483 17.629 3.313 1.00 90.56 417 GLY A N 1
ATOM 3290 C CA . GLY A 1 417 ? 3.336 18.202 4.359 1.00 90.56 417 GLY A CA 1
ATOM 3291 C C . GLY A 1 417 ? 4.794 17.721 4.331 1.00 90.56 417 GLY A C 1
ATOM 3292 O O . GLY A 1 417 ? 5.578 18.081 5.208 1.00 90.56 417 GLY A O 1
ATOM 3293 N N . ALA A 1 418 ? 5.211 16.960 3.313 1.00 91.06 418 ALA A N 1
ATOM 3294 C CA . ALA A 1 418 ? 6.580 16.468 3.145 1.00 91.06 418 ALA A CA 1
ATOM 3295 C C . ALA A 1 418 ? 7.469 17.480 2.390 1.00 91.06 418 ALA A C 1
ATOM 3297 O O . ALA A 1 418 ? 8.088 17.163 1.370 1.00 91.06 418 ALA A O 1
ATOM 3298 N N . ALA A 1 419 ? 7.543 18.716 2.897 1.00 92.19 419 ALA A N 1
ATOM 3299 C CA . ALA A 1 419 ? 8.211 19.841 2.231 1.00 92.19 419 ALA A CA 1
ATOM 3300 C C . ALA A 1 419 ? 9.705 19.593 1.935 1.00 92.19 419 ALA A C 1
ATOM 3302 O O . ALA A 1 419 ? 10.200 19.975 0.875 1.00 92.19 419 ALA A O 1
ATOM 3303 N N . GLU A 1 420 ? 10.425 18.916 2.835 1.00 92.56 420 GLU A N 1
ATOM 3304 C CA . GLU A 1 420 ? 11.840 18.581 2.620 1.00 92.56 420 GLU A CA 1
ATOM 3305 C C . GLU A 1 420 ? 12.015 17.607 1.444 1.00 92.56 420 GLU A C 1
ATOM 3307 O O . GLU A 1 420 ? 12.858 17.823 0.571 1.00 92.56 420 GLU A O 1
ATOM 3312 N N . SER A 1 421 ? 11.184 16.562 1.382 1.00 93.12 421 SER A N 1
ATOM 3313 C CA . SER A 1 421 ? 11.174 15.612 0.267 1.00 93.12 421 SER A CA 1
ATOM 3314 C C . SER A 1 421 ? 10.802 16.310 -1.043 1.00 93.12 421 SER A C 1
ATOM 3316 O O . SER A 1 421 ? 11.475 16.111 -2.050 1.00 93.12 421 SER A O 1
ATOM 3318 N N . ALA A 1 422 ? 9.793 17.187 -1.028 1.00 95.25 422 ALA A N 1
ATOM 3319 C CA . ALA A 1 422 ? 9.407 17.985 -2.192 1.00 95.25 422 ALA A CA 1
ATOM 3320 C C . ALA A 1 422 ? 10.562 18.868 -2.701 1.00 95.25 422 ALA A C 1
ATOM 3322 O O . ALA A 1 422 ? 10.801 18.936 -3.908 1.00 95.25 422 ALA A O 1
ATOM 3323 N N . SER A 1 423 ? 11.311 19.508 -1.794 1.00 95.50 423 SER A N 1
ATOM 3324 C CA . SER A 1 423 ? 12.488 20.315 -2.143 1.00 95.50 423 SER A CA 1
ATOM 3325 C C . SER A 1 423 ? 13.572 19.475 -2.815 1.00 95.50 423 SER A C 1
ATOM 3327 O O . SER A 1 423 ? 14.040 19.845 -3.888 1.00 95.50 423 SER A O 1
ATOM 3329 N N . LYS A 1 424 ? 13.906 18.305 -2.253 1.00 94.50 424 LYS A N 1
ATOM 3330 C CA . LYS A 1 424 ? 14.913 17.394 -2.830 1.00 94.50 424 LYS A CA 1
ATOM 3331 C C . LYS A 1 424 ? 14.576 17.001 -4.269 1.00 94.50 424 LYS A C 1
ATOM 3333 O O . LYS A 1 424 ? 15.446 17.030 -5.135 1.00 94.50 424 LYS A O 1
ATOM 3338 N N . VAL A 1 425 ? 13.306 16.700 -4.544 1.00 94.44 425 VAL A N 1
ATOM 3339 C CA . VAL A 1 425 ? 12.840 16.363 -5.900 1.00 94.44 425 VAL A CA 1
ATOM 3340 C C . VAL A 1 425 ? 12.969 17.554 -6.851 1.00 94.44 425 VAL A C 1
ATOM 3342 O O . VAL A 1 425 ? 13.345 17.384 -8.010 1.00 94.44 425 VAL A O 1
ATOM 3345 N N . ARG A 1 426 ? 12.681 18.777 -6.385 1.00 94.94 426 ARG A N 1
ATOM 3346 C CA . ARG A 1 426 ? 12.839 20.004 -7.188 1.00 94.94 426 ARG A CA 1
ATOM 3347 C C . ARG A 1 426 ? 14.304 20.275 -7.526 1.00 94.94 426 ARG A C 1
ATOM 3349 O O . ARG A 1 426 ? 14.592 20.640 -8.668 1.00 94.94 426 ARG A O 1
ATOM 3356 N N . ASP A 1 427 ? 15.204 20.051 -6.575 1.00 92.81 427 ASP A N 1
ATOM 3357 C CA . ASP A 1 427 ? 16.647 20.199 -6.774 1.00 92.81 427 ASP A CA 1
ATOM 3358 C C . ASP A 1 427 ? 17.167 19.179 -7.797 1.00 92.81 427 ASP A C 1
ATOM 3360 O O . ASP A 1 427 ? 17.845 19.545 -8.760 1.00 92.81 427 ASP A O 1
ATOM 3364 N N . GLU A 1 428 ? 16.777 17.908 -7.662 1.00 90.75 428 GLU A N 1
ATOM 3365 C CA . GLU A 1 428 ? 17.129 16.850 -8.616 1.00 90.75 428 GLU A CA 1
ATOM 3366 C C . GLU A 1 428 ? 16.579 17.143 -10.020 1.00 90.75 428 GLU A C 1
ATOM 3368 O O . GLU A 1 428 ? 17.289 17.016 -11.019 1.00 90.75 428 GLU A O 1
ATOM 3373 N N . LEU A 1 429 ? 15.344 17.640 -10.112 1.00 90.75 429 LEU A N 1
ATOM 3374 C CA . LEU A 1 429 ? 14.741 18.061 -11.374 1.00 90.75 429 LEU A CA 1
ATOM 3375 C C . LEU A 1 429 ? 15.507 19.215 -12.036 1.00 90.75 429 LEU A C 1
ATOM 3377 O O . LEU A 1 429 ? 15.646 19.246 -13.263 1.00 90.75 429 LEU A O 1
ATOM 3381 N N . HIS A 1 430 ? 16.000 20.171 -11.250 1.00 90.12 430 HIS A N 1
ATOM 3382 C CA . HIS A 1 430 ? 16.834 21.253 -11.761 1.00 90.12 430 HIS A CA 1
ATOM 3383 C C . HIS A 1 430 ? 18.163 20.717 -12.314 1.00 90.12 430 HIS A C 1
ATOM 3385 O O . HIS A 1 430 ? 18.556 21.090 -13.422 1.00 90.12 430 HIS A O 1
ATOM 3391 N N . MET A 1 431 ? 18.806 19.789 -11.600 1.00 87.56 431 MET A N 1
ATOM 3392 C CA . MET A 1 431 ? 20.037 19.130 -12.050 1.00 87.56 431 MET A CA 1
ATOM 3393 C C . MET A 1 431 ? 19.830 18.342 -13.349 1.00 87.56 431 MET A C 1
ATOM 3395 O O . MET A 1 431 ? 20.589 18.521 -14.303 1.00 87.56 431 MET A O 1
ATOM 3399 N N . LEU A 1 432 ? 18.766 17.536 -13.436 1.00 86.69 432 LEU A N 1
ATOM 3400 C CA . LEU A 1 432 ? 18.434 16.769 -14.642 1.00 86.69 432 LEU A CA 1
ATOM 3401 C C . LEU A 1 432 ? 18.235 17.682 -15.855 1.00 86.69 432 LEU A C 1
ATOM 3403 O O . LEU A 1 432 ? 18.812 17.439 -16.911 1.00 86.69 432 LEU A O 1
ATOM 3407 N N . LYS A 1 433 ? 17.487 18.783 -15.705 1.00 85.94 433 LYS A N 1
ATOM 3408 C CA . LYS A 1 433 ? 17.288 19.762 -16.788 1.00 85.94 433 LYS A CA 1
ATOM 3409 C C . LYS A 1 433 ? 18.598 20.345 -17.307 1.00 85.94 433 LYS A C 1
ATOM 3411 O O . LYS A 1 433 ? 18.729 20.568 -18.510 1.00 85.94 433 LYS A O 1
ATOM 3416 N N . GLN A 1 434 ? 19.550 20.623 -16.419 1.00 83.69 434 GLN A N 1
ATOM 3417 C CA . GLN A 1 434 ? 20.853 21.148 -16.818 1.00 83.69 434 GLN A CA 1
ATOM 3418 C C . GLN A 1 434 ? 21.653 20.114 -17.613 1.00 83.69 434 GLN A C 1
ATOM 3420 O O . GLN A 1 434 ? 22.138 20.441 -18.693 1.00 83.69 434 GLN A O 1
ATOM 3425 N N . VAL A 1 435 ? 21.725 18.871 -17.128 1.00 80.31 435 VAL A N 1
ATOM 3426 C CA . VAL A 1 435 ? 22.429 17.767 -17.806 1.00 80.31 435 VAL A CA 1
ATOM 3427 C C . VAL A 1 435 ? 21.813 17.470 -19.173 1.00 80.31 435 VAL A C 1
ATOM 3429 O O . VAL A 1 435 ? 22.518 17.249 -20.153 1.00 80.31 435 VAL A O 1
ATOM 3432 N N . MET A 1 436 ? 20.489 17.504 -19.276 1.00 76.69 436 MET A N 1
ATOM 3433 C CA . MET A 1 436 ? 19.804 17.243 -20.537 1.00 76.69 436 MET A CA 1
ATOM 3434 C C . MET A 1 436 ? 20.066 18.328 -21.586 1.00 76.69 436 MET A C 1
ATOM 3436 O O . MET A 1 436 ? 20.329 18.009 -22.743 1.00 76.69 436 MET A O 1
ATOM 3440 N N . ARG A 1 437 ? 20.088 19.604 -21.182 1.00 74.06 437 ARG A N 1
ATOM 3441 C CA . ARG A 1 437 ? 20.418 20.727 -22.077 1.00 74.06 437 ARG A CA 1
ATOM 3442 C C . ARG A 1 437 ? 21.847 20.676 -22.614 1.00 74.06 437 ARG A C 1
ATOM 3444 O O . ARG A 1 437 ? 22.092 21.188 -23.698 1.00 74.06 437 ARG A O 1
ATOM 3451 N N . THR A 1 438 ? 22.783 20.089 -21.872 1.00 66.50 438 THR A N 1
ATOM 3452 C CA . THR A 1 438 ? 24.177 19.942 -22.314 1.00 66.50 438 THR A CA 1
ATOM 3453 C C . THR A 1 438 ? 24.420 18.682 -23.150 1.00 66.50 438 THR A C 1
ATOM 3455 O O . THR A 1 438 ? 25.470 18.585 -23.781 1.00 66.50 438 THR A O 1
ATOM 3458 N N . SER A 1 439 ? 23.470 17.739 -23.177 1.00 58.91 439 SER A N 1
ATOM 3459 C CA . SER A 1 439 ? 23.621 16.415 -23.806 1.00 58.91 439 SER A CA 1
ATOM 3460 C C . SER A 1 439 ? 22.851 16.240 -25.126 1.00 58.91 439 SER A C 1
ATOM 3462 O O . SER A 1 439 ? 23.105 15.279 -25.848 1.00 58.91 439 SER A O 1
ATOM 3464 N N . LEU A 1 440 ? 21.917 17.139 -25.458 1.00 49.91 440 LEU A N 1
ATOM 3465 C CA . LEU A 1 440 ? 21.115 17.094 -26.690 1.00 49.91 440 LEU A CA 1
ATOM 3466 C C . LEU A 1 440 ? 21.723 18.001 -27.787 1.00 49.91 440 LEU A C 1
ATOM 3468 O O . LEU A 1 440 ? 22.031 19.159 -27.498 1.00 49.91 440 LEU A O 1
ATOM 3472 N N . PRO A 1 441 ? 21.885 17.536 -29.047 1.00 38.38 441 PRO A N 1
ATOM 3473 C CA . PRO A 1 441 ? 22.179 18.420 -30.178 1.00 38.38 441 PRO A CA 1
ATOM 3474 C C . PRO A 1 441 ? 20.973 19.332 -30.485 1.00 38.38 441 PRO A C 1
ATOM 3476 O O . PRO A 1 441 ? 19.845 18.973 -30.139 1.00 38.38 441 PRO A O 1
ATOM 3479 N N . PRO A 1 442 ? 21.178 20.494 -31.139 1.00 37.69 442 PRO A N 1
ATOM 3480 C CA . PRO A 1 442 ? 20.106 21.451 -31.385 1.00 37.69 442 PRO A CA 1
ATOM 3481 C C . PRO A 1 442 ? 19.031 20.887 -32.323 1.00 37.69 442 PRO A C 1
ATOM 3483 O O . PRO A 1 442 ? 19.316 20.139 -33.256 1.00 37.69 442 PRO A O 1
ATOM 3486 N N . GLU A 1 443 ? 17.798 21.275 -32.009 1.00 39.59 443 GLU A N 1
ATOM 3487 C CA . GLU A 1 443 ? 16.508 20.804 -32.513 1.00 39.59 443 GLU A CA 1
ATOM 3488 C C . GLU A 1 443 ? 16.417 20.590 -34.032 1.00 39.59 443 GLU A C 1
ATOM 3490 O O . GLU A 1 443 ? 16.779 21.446 -34.839 1.00 39.59 443 GLU A O 1
ATOM 3495 N N . GLY A 1 444 ? 15.803 19.468 -34.410 1.00 36.44 444 GLY A N 1
ATOM 3496 C CA . GLY A 1 444 ? 15.326 19.214 -35.761 1.00 36.44 444 GLY A CA 1
ATOM 3497 C C . GLY A 1 444 ? 14.281 18.102 -35.774 1.00 36.44 444 GLY A C 1
ATOM 3498 O O . GLY A 1 444 ? 14.639 16.938 -35.642 1.00 36.44 444 GLY A O 1
ATOM 3499 N N . LEU A 1 445 ? 13.021 18.499 -35.998 1.00 36.88 445 LEU A N 1
ATOM 3500 C CA . LEU A 1 445 ? 11.816 17.688 -36.253 1.00 36.88 445 LEU A CA 1
ATOM 3501 C C . LEU A 1 445 ? 11.107 17.087 -35.025 1.00 36.88 445 LEU A C 1
ATOM 3503 O O . LEU A 1 445 ? 11.155 15.887 -34.780 1.00 36.88 445 LEU A O 1
ATOM 3507 N N . VAL A 1 446 ? 10.308 17.915 -34.349 1.00 33.34 446 VAL A N 1
ATOM 3508 C CA . VAL A 1 446 ? 9.055 17.452 -33.734 1.00 33.34 446 VAL A CA 1
ATOM 3509 C C . VAL A 1 446 ? 7.939 18.301 -34.332 1.00 33.34 446 VAL A C 1
ATOM 3511 O O . VAL A 1 446 ? 7.814 19.479 -34.011 1.00 33.34 446 VAL A O 1
ATOM 3514 N N . ALA A 1 447 ? 7.191 17.719 -35.267 1.00 33.09 447 ALA A N 1
ATOM 3515 C CA . ALA A 1 447 ? 5.949 18.288 -35.769 1.00 33.09 447 ALA A CA 1
ATOM 3516 C C . ALA A 1 447 ? 4.775 17.524 -35.146 1.00 33.09 447 ALA A C 1
ATOM 3518 O O . ALA A 1 447 ? 4.714 16.300 -35.244 1.00 33.09 447 ALA A O 1
ATOM 3519 N N . ASP A 1 448 ? 3.902 18.300 -34.506 1.00 37.00 448 ASP A N 1
ATOM 3520 C CA . ASP A 1 448 ? 2.477 18.096 -34.246 1.00 37.00 448 ASP A CA 1
ATOM 3521 C C . ASP A 1 448 ? 1.998 16.733 -33.737 1.00 37.00 448 ASP A C 1
ATOM 3523 O O . ASP A 1 448 ? 1.574 15.880 -34.510 1.00 37.00 448 ASP A O 1
ATOM 3527 N N . LEU A 1 449 ? 1.889 16.620 -32.409 1.00 32.84 449 LEU A N 1
ATOM 3528 C CA . LEU A 1 449 ? 0.802 15.889 -31.749 1.00 32.84 449 LEU A CA 1
ATOM 3529 C C . LEU A 1 449 ? 0.430 16.613 -30.450 1.00 32.84 449 LEU A C 1
ATOM 3531 O O . LEU A 1 449 ? 0.727 16.151 -29.352 1.00 32.84 449 LEU A O 1
ATOM 3535 N N . ASP A 1 450 ? -0.212 17.771 -30.589 1.00 33.41 450 ASP A N 1
ATOM 3536 C CA . ASP A 1 450 ? -0.837 18.473 -29.471 1.00 33.41 450 ASP A CA 1
ATOM 3537 C C . ASP A 1 450 ? -2.237 18.925 -29.906 1.00 33.41 450 ASP A C 1
ATOM 3539 O O . ASP A 1 450 ? -2.393 19.980 -30.511 1.00 33.41 450 ASP A O 1
ATOM 3543 N N . GLN A 1 451 ? -3.227 18.042 -29.701 1.00 32.78 451 GLN A N 1
ATOM 3544 C CA . GLN A 1 451 ? -4.676 18.308 -29.561 1.00 32.78 451 GLN A CA 1
ATOM 3545 C C . GLN A 1 451 ? -5.486 17.006 -29.728 1.00 32.78 451 GLN A C 1
ATOM 3547 O O . GLN A 1 451 ? -6.159 16.811 -30.732 1.00 32.78 451 GLN A O 1
ATOM 3552 N N . ALA A 1 452 ? -5.426 16.103 -28.742 1.00 29.92 452 ALA A N 1
ATOM 3553 C CA . ALA A 1 452 ? -6.464 15.084 -28.495 1.00 29.92 452 ALA A CA 1
ATOM 3554 C C . ALA A 1 452 ? -6.188 14.319 -27.184 1.00 29.92 452 ALA A C 1
ATOM 3556 O O . ALA A 1 452 ? -5.984 13.112 -27.191 1.00 29.92 452 ALA A O 1
ATOM 3557 N N . ALA A 1 453 ? -6.129 15.000 -26.038 1.00 33.81 453 ALA A N 1
ATOM 3558 C CA . ALA A 1 453 ? -6.025 14.316 -24.738 1.00 33.81 453 ALA A CA 1
ATOM 3559 C C . ALA A 1 453 ? -6.806 15.037 -23.627 1.00 33.81 453 ALA A C 1
ATOM 3561 O O . ALA A 1 453 ? -6.430 14.993 -22.460 1.00 33.81 453 ALA A O 1
ATOM 3562 N N . GLY A 1 454 ? -7.877 15.742 -24.005 1.00 31.06 454 GLY A N 1
ATOM 3563 C CA . GLY A 1 454 ? -8.702 16.518 -23.079 1.00 31.06 454 GLY A CA 1
ATOM 3564 C C . GLY A 1 454 ? -10.009 15.853 -22.641 1.00 31.06 454 GLY A C 1
ATOM 3565 O O . GLY A 1 454 ? -10.569 16.293 -21.646 1.00 31.06 454 GLY A O 1
ATOM 3566 N N . GLU A 1 455 ? -10.516 14.821 -23.332 1.00 30.77 455 GLU A N 1
ATOM 3567 C CA . GLU A 1 455 ? -11.913 14.384 -23.117 1.00 30.77 455 GLU A CA 1
ATOM 3568 C C . GLU A 1 455 ? -12.193 12.863 -23.120 1.00 30.77 455 GLU A C 1
ATOM 3570 O O . GLU A 1 455 ? -13.357 12.483 -23.064 1.00 30.77 455 GLU A O 1
ATOM 3575 N N . SER A 1 456 ? -11.203 11.958 -23.088 1.00 33.72 456 SER A N 1
ATOM 3576 C CA . SER A 1 456 ? -11.497 10.501 -23.091 1.00 33.72 456 SER A CA 1
ATOM 3577 C C . SER A 1 456 ? -10.710 9.634 -22.098 1.00 33.72 456 SER A C 1
ATOM 3579 O O . SER A 1 456 ? -10.481 8.456 -22.355 1.00 33.72 456 SER A O 1
ATOM 3581 N N . LEU A 1 457 ? -10.359 10.151 -20.913 1.00 38.56 457 LEU A N 1
ATOM 3582 C CA . LEU A 1 457 ? -9.734 9.345 -19.842 1.00 38.56 457 LEU A CA 1
ATOM 3583 C C . LEU A 1 457 ? -10.677 8.269 -19.238 1.00 38.56 457 LEU A C 1
ATOM 3585 O O . LEU A 1 457 ? -10.277 7.518 -18.354 1.00 38.56 457 LEU A O 1
ATOM 3589 N N . PHE A 1 458 ? -11.938 8.201 -19.682 1.00 37.28 458 PHE A N 1
ATOM 3590 C CA . PHE A 1 458 ? -12.943 7.259 -19.175 1.00 37.28 458 PHE A CA 1
ATOM 3591 C C . PHE A 1 458 ? -13.152 6.014 -20.042 1.00 37.28 458 PHE A C 1
ATOM 3593 O O . PHE A 1 458 ? -13.894 5.127 -19.619 1.00 37.28 458 PHE A O 1
ATOM 3600 N N . ASP A 1 459 ? -12.472 5.909 -21.184 1.00 34.53 459 ASP A N 1
ATOM 3601 C CA . ASP A 1 459 ? -12.455 4.680 -21.972 1.00 34.53 459 ASP A CA 1
ATOM 3602 C C . ASP A 1 459 ? -11.155 3.927 -21.685 1.00 34.53 459 ASP A C 1
ATOM 3604 O O . ASP A 1 459 ? -10.068 4.310 -22.119 1.00 34.53 459 ASP A O 1
ATOM 3608 N N . ILE A 1 460 ? -11.274 2.858 -20.893 1.00 36.44 460 ILE A N 1
ATOM 3609 C CA . ILE A 1 460 ? -10.205 1.878 -20.682 1.00 36.44 460 ILE A CA 1
ATOM 3610 C C . ILE A 1 460 ? -9.741 1.398 -22.067 1.00 36.44 460 ILE A C 1
ATOM 3612 O O . ILE A 1 460 ? -10.567 0.864 -22.813 1.00 36.44 460 ILE A O 1
ATOM 3616 N N . PRO A 1 461 ? -8.457 1.543 -22.438 1.00 32.06 461 PRO A N 1
ATOM 3617 C CA . PRO A 1 461 ? -7.978 0.997 -23.696 1.00 32.06 461 PRO A CA 1
ATOM 3618 C C . PRO A 1 461 ? -8.173 -0.522 -23.690 1.00 32.06 461 PRO A C 1
ATOM 3620 O O . PRO A 1 461 ? -7.732 -1.206 -22.762 1.00 32.06 461 PRO A O 1
ATOM 3623 N N . ASN A 1 462 ? -8.815 -1.064 -24.727 1.00 31.89 462 ASN A N 1
ATOM 3624 C CA . ASN A 1 462 ? -8.784 -2.498 -25.008 1.00 31.89 462 ASN A CA 1
ATOM 3625 C C . ASN A 1 462 ? -7.333 -2.882 -25.338 1.00 31.89 462 ASN A C 1
ATOM 3627 O O . ASN A 1 462 ? -6.899 -2.817 -26.483 1.00 31.89 462 ASN A O 1
ATOM 3631 N N . LEU A 1 463 ? -6.566 -3.266 -24.317 1.00 39.88 463 LEU A N 1
ATOM 3632 C CA . LEU A 1 463 ? -5.137 -3.603 -24.390 1.00 39.88 463 LEU A CA 1
ATOM 3633 C C . LEU A 1 463 ? -4.839 -4.934 -25.120 1.00 39.88 463 LEU A C 1
ATOM 3635 O O . LEU A 1 463 ? -3.769 -5.505 -24.926 1.00 39.88 463 LEU A O 1
ATOM 3639 N N . LEU A 1 464 ? -5.768 -5.454 -25.931 1.00 30.44 464 LEU A N 1
ATOM 3640 C CA . LEU A 1 464 ? -5.618 -6.726 -26.656 1.00 30.44 464 LEU A CA 1
ATOM 3641 C C . LEU A 1 464 ? -5.840 -6.640 -28.174 1.00 30.44 464 LEU A C 1
ATOM 3643 O O . LEU A 1 464 ? -5.726 -7.667 -28.837 1.00 30.44 464 LEU A O 1
ATOM 3647 N N . ASP A 1 465 ? -6.073 -5.454 -28.736 1.00 29.77 465 ASP A N 1
ATOM 3648 C CA . ASP A 1 465 ? -6.053 -5.269 -30.192 1.00 29.77 465 ASP A CA 1
ATOM 3649 C C . ASP A 1 465 ? -4.712 -4.642 -30.611 1.00 29.77 465 ASP A C 1
ATOM 3651 O O . ASP A 1 465 ? -4.581 -3.423 -30.730 1.00 29.77 465 ASP A O 1
ATOM 3655 N N . GLY A 1 466 ? -3.694 -5.494 -30.780 1.00 30.98 466 GLY A N 1
ATOM 3656 C CA . GLY A 1 466 ? -2.346 -5.129 -31.233 1.00 30.98 466 GLY A CA 1
ATOM 3657 C C . GLY A 1 466 ? -1.409 -6.320 -31.342 1.00 30.98 466 GLY A C 1
ATOM 3658 O O . GLY A 1 466 ? -0.914 -6.756 -30.279 1.00 30.98 466 GLY A O 1
#

Nearest PDB structures (foldseek):
  5k7v-assembly1_B  TM=3.969E-01  e=9.222E-02  synthetic construct
  2pft-assembly1_A  TM=1.428E-01  e=1.257E+00  Mus musculus
  7pgs-assembly1_N  TM=2.401E-01  e=4.735E+00  Homo sapiens

Radius of gyration: 26.82 Å; Cα contacts (8 Å, |Δi|>4): 455; chains: 1; bounding box: 75×52×88 Å

pLDDT: mean 83.32, std 19.67, range [27.23, 98.5]